Protein AF-A0A7S1BU11-F1 (afdb_monomer_lite)

InterPro domains:
  IPR003347 JmjC domain [PS51184] (133-272)
  IPR041667 Cupin-like domain 8 [PF13621] (79-251)

Sequence (563 aa):
MEFAFNWFRERDATGSGKEPSPAVTGDATAPRDWVPPSDSAADGTGQSLKDLHPTHDFDYEAMVRDLGEEIIPVIRKSYDGTVPLQEHMTFRQFIAKHWRKCNSQKYLHQWQFPLSEGAGGRLCRRSRPLPVLDEDMLSSWLDLPQCSGDSPLQYLFMGAKQTYTEIHRDNGGLDILIAPLYGKKECTLVHRDDSQYIYRCNASLERPDLVKHPLLINARIWKTILSPGDILLLPYGTYHMCRNLTKCLSYSRFHLDIVNLPGFMRSFFDQDAPEIEHHIILWNYTTKCINTLDNITDESRTSTVYDEEIIQHEKKVVSTLTLLRHTVQDIVNKLSSKEQFEEKKNDFSFADRKDDVSILVKEWFQLLNDIDVSLHENRYKFISRKKPRVPRLQALLDANMGQSDSIDTLPQTKTKSIPPSAVDTATPSFSYDQLYSLDLNAGIDQHFYYRLNGTWHQARVIDTVPNKRAVLVSYEDFPSDHDEYLTLESVTVANRDGLMNFEEVVPETVLRCRWGNDAEIYYAKLIKKVCSNFVRVEFPKLGRDLDRWVLPEELHTRPQDGK

Secondary structure (DSSP, 8-state):
-GGGGGGEEEPPSS--------------------PPPPTT---S----GGG-STTEEE-HHHHHHHHTT-EEEEEETT--SSS---EEEEHHHHIIIIITTT-TTEEEEEE-GGGSHHHHHHH-S-PPPPTTS---GGGGT---GGGTTS-S-EEEEEE-TT-EEEEE--STT-EEEEEEEES-EEEEEE-GGGGGGGTTTTS-SSS--TTT-GGGGG--EEEEEE-TT--EEE-TT-EEEEEESSSEEEEEEEE--TTTHHHHHHHHHHTS-TTS-HHHHHHHHHHHHHHHHHHHHHHHHH-S---HHHHHHHHHHHHHHHHHHHHHHHHHHHHH-HHHHHHSTTT-TT-SSHHHHHHHHHHHHHHHHHHHHHHHHHHTTTS-S----PPPTHHHHHTTS-------------------------------TTS----S---TT-EEEEEETTEEEEEEEEEEEEEEEEEEEEETTS-GGG-EEEEGGGEEETT--SPPPGGG--TT-EEEEEETTTTEEEEEEEEEEEEEEEEEEEETTTEEEEEEEE-GGG-BSS--S--

Radius of gyration: 32.93 Å; chains: 1; bounding box: 71×68×118 Å

Organism: NCBI:txid216773

Structure (mmCIF, N/CA/C/O backbone):
data_AF-A0A7S1BU11-F1
#
_entry.id   AF-A0A7S1BU11-F1
#
loop_
_atom_site.group_PDB
_atom_site.id
_atom_site.type_symbol
_atom_site.label_atom_id
_atom_site.label_alt_id
_atom_site.label_comp_id
_atom_site.label_asym_id
_atom_site.label_entity_id
_atom_site.label_seq_id
_atom_site.pdbx_PDB_ins_code
_atom_site.Cartn_x
_atom_site.Cartn_y
_atom_site.Cartn_z
_atom_site.occupancy
_atom_site.B_iso_or_equiv
_atom_site.auth_seq_id
_atom_site.auth_comp_id
_atom_site.auth_asym_id
_atom_site.auth_atom_id
_atom_site.pdbx_PDB_model_num
ATOM 1 N N . MET A 1 1 ? 7.601 -3.916 15.642 1.00 62.44 1 MET A N 1
ATOM 2 C CA . MET A 1 1 ? 6.912 -3.984 16.956 1.00 62.44 1 MET A CA 1
ATOM 3 C C . MET A 1 1 ? 7.873 -4.033 18.152 1.00 62.44 1 MET A C 1
ATOM 5 O O . MET A 1 1 ? 7.398 -3.937 19.275 1.00 62.44 1 MET A O 1
ATOM 9 N N . GLU A 1 2 ? 9.198 -4.113 17.959 1.00 65.62 2 GLU A N 1
ATOM 10 C CA . GLU A 1 2 ? 10.174 -4.183 19.066 1.00 65.62 2 GLU A CA 1
ATOM 11 C C . GLU A 1 2 ? 10.133 -2.976 20.021 1.00 65.62 2 GLU A C 1
ATOM 13 O O . GLU A 1 2 ? 10.380 -3.126 21.213 1.00 65.62 2 GLU A O 1
ATOM 18 N N . PHE A 1 3 ? 9.735 -1.790 19.545 1.00 67.69 3 PHE A N 1
ATOM 19 C CA . PHE A 1 3 ? 9.582 -0.600 20.395 1.00 67.69 3 PHE A CA 1
ATOM 20 C C . PHE A 1 3 ? 8.651 -0.831 21.598 1.00 67.69 3 PHE A C 1
ATOM 22 O O . PHE A 1 3 ? 8.829 -0.214 22.648 1.00 67.69 3 PHE A O 1
ATOM 29 N N . ALA A 1 4 ? 7.660 -1.716 21.451 1.00 69.19 4 ALA A N 1
ATOM 30 C CA . ALA A 1 4 ? 6.635 -1.930 22.457 1.00 69.19 4 ALA A CA 1
ATOM 31 C C . ALA A 1 4 ? 7.162 -2.709 23.669 1.00 69.19 4 ALA A C 1
ATOM 33 O O . ALA A 1 4 ? 6.563 -2.599 24.734 1.00 69.19 4 ALA A O 1
ATOM 34 N N . PHE A 1 5 ? 8.282 -3.439 23.546 1.00 71.25 5 PHE A N 1
ATOM 35 C CA . PHE A 1 5 ? 8.856 -4.236 24.640 1.00 71.25 5 PHE A CA 1
ATOM 36 C C . PHE A 1 5 ? 9.115 -3.411 25.907 1.00 71.25 5 PHE A C 1
ATOM 38 O O . PHE A 1 5 ? 8.913 -3.908 27.008 1.00 71.25 5 PHE A O 1
ATOM 45 N N . ASN A 1 6 ? 9.441 -2.122 25.770 1.00 73.12 6 ASN A N 1
ATOM 46 C CA . ASN A 1 6 ? 9.656 -1.221 26.909 1.00 73.12 6 ASN A CA 1
ATOM 47 C C . ASN A 1 6 ? 8.399 -0.985 27.772 1.00 73.12 6 ASN A C 1
ATOM 49 O O . ASN A 1 6 ? 8.498 -0.440 28.873 1.00 73.12 6 ASN A O 1
ATOM 53 N N . TRP A 1 7 ? 7.217 -1.364 27.281 1.00 80.75 7 TRP A N 1
ATOM 54 C CA . TRP A 1 7 ? 5.936 -1.232 27.979 1.00 80.75 7 TRP A CA 1
ATOM 55 C C . TRP A 1 7 ? 5.398 -2.560 28.495 1.00 80.75 7 TRP A C 1
ATOM 57 O O . TRP A 1 7 ? 4.270 -2.609 28.981 1.00 80.75 7 TRP A O 1
ATOM 67 N N . PHE A 1 8 ? 6.166 -3.639 28.390 1.00 78.25 8 PHE A N 1
ATOM 68 C CA . PHE A 1 8 ? 5.782 -4.944 28.904 1.00 78.25 8 PHE A CA 1
ATOM 69 C C . PHE A 1 8 ? 6.823 -5.409 29.915 1.00 78.25 8 PHE A C 1
ATOM 71 O O . PHE A 1 8 ? 8.022 -5.350 29.664 1.00 78.25 8 PHE A O 1
ATOM 78 N N . ARG A 1 9 ? 6.360 -5.854 31.084 1.00 77.25 9 ARG A N 1
ATOM 79 C CA . ARG A 1 9 ? 7.214 -6.470 32.106 1.00 77.25 9 ARG A CA 1
ATOM 80 C C . ARG A 1 9 ? 6.843 -7.930 32.251 1.00 77.25 9 ARG A C 1
ATOM 82 O O . ARG A 1 9 ? 5.654 -8.244 32.251 1.00 77.25 9 ARG A O 1
ATOM 89 N N . GLU A 1 10 ? 7.833 -8.801 32.404 1.00 68.12 10 GLU A N 1
ATOM 90 C CA . GLU A 1 10 ? 7.579 -10.178 32.821 1.00 68.12 10 GLU A CA 1
ATOM 91 C C . GLU A 1 10 ? 6.847 -10.177 34.173 1.00 68.12 10 GLU A C 1
ATOM 93 O O . GLU A 1 10 ? 7.174 -9.420 35.089 1.00 68.12 10 GLU A O 1
ATOM 98 N N . ARG A 1 11 ? 5.811 -11.006 34.285 1.00 64.44 11 ARG A N 1
ATOM 99 C CA . ARG A 1 11 ? 5.135 -11.320 35.536 1.00 64.44 11 ARG A CA 1
ATOM 100 C C . ARG A 1 11 ? 6.083 -12.165 36.354 1.00 64.44 11 ARG A C 1
ATOM 102 O O . ARG A 1 11 ? 6.441 -13.265 35.933 1.00 64.44 11 ARG A O 1
ATOM 109 N N . ASP A 1 12 ? 6.401 -11.695 37.551 1.00 57.09 12 ASP A N 1
ATOM 110 C CA . ASP A 1 12 ? 7.087 -12.520 38.531 1.00 57.09 12 ASP A CA 1
ATOM 111 C C . ASP A 1 12 ? 6.302 -13.829 38.720 1.00 57.09 12 ASP A C 1
ATOM 113 O O . ASP A 1 12 ? 5.114 -13.827 39.055 1.00 57.09 12 ASP A O 1
ATOM 117 N N . ALA A 1 13 ? 6.968 -14.968 38.504 1.00 52.12 13 ALA A N 1
ATOM 118 C CA . ALA A 1 13 ? 6.373 -16.304 38.619 1.00 52.12 13 ALA A CA 1
ATOM 119 C C . ALA A 1 13 ? 5.803 -16.594 40.027 1.00 52.12 13 ALA A C 1
ATOM 121 O O . ALA A 1 13 ? 5.052 -17.548 40.233 1.00 52.12 13 ALA A O 1
ATOM 122 N N . THR A 1 14 ? 6.128 -15.755 41.011 1.00 50.31 14 THR A N 1
ATOM 123 C CA . THR A 1 14 ? 5.585 -15.784 42.364 1.00 50.31 14 THR A CA 1
ATOM 124 C C . THR A 1 14 ? 4.270 -15.009 42.416 1.00 50.31 14 THR A C 1
ATOM 126 O O . THR A 1 14 ? 4.230 -13.856 42.841 1.00 50.31 14 THR A O 1
ATOM 129 N N . GLY A 1 15 ? 3.178 -15.636 41.978 1.00 46.72 15 GLY A N 1
ATOM 130 C CA . GLY A 1 15 ? 1.823 -15.087 42.050 1.00 46.72 15 GLY A CA 1
ATOM 131 C C . GLY A 1 15 ? 1.358 -14.764 43.477 1.00 46.72 15 GLY A C 1
ATOM 132 O O . GLY A 1 15 ? 0.550 -15.488 44.052 1.00 46.72 15 GLY A O 1
ATOM 133 N N . SER A 1 16 ? 1.814 -13.647 44.041 1.00 37.94 16 SER A N 1
ATOM 134 C CA . SER A 1 16 ? 1.218 -13.036 45.223 1.00 37.94 16 SER A CA 1
ATOM 135 C C . SER A 1 16 ? 0.689 -11.663 44.839 1.00 37.94 16 SER A C 1
ATOM 137 O O . SER A 1 16 ? 1.436 -10.695 44.722 1.00 37.94 16 SER A O 1
ATOM 139 N N . GLY A 1 17 ? -0.623 -11.597 44.611 1.00 45.66 17 GLY A N 1
ATOM 140 C CA . GLY A 1 17 ? -1.340 -10.340 44.501 1.00 45.66 17 GLY A CA 1
ATOM 141 C C . GLY A 1 17 ? -1.188 -9.557 45.800 1.00 45.66 17 GLY A C 1
ATOM 142 O O . GLY A 1 17 ? -1.852 -9.845 46.793 1.00 45.66 17 GLY A O 1
ATOM 143 N N . LYS A 1 18 ? -0.308 -8.563 45.790 1.00 35.09 18 LYS A N 1
ATOM 144 C CA . LYS A 1 18 ? -0.397 -7.412 46.679 1.00 35.09 18 LYS A CA 1
ATOM 145 C C . LYS A 1 18 ? -0.354 -6.175 45.805 1.00 35.09 18 LYS A C 1
ATOM 147 O O . LYS A 1 18 ? 0.594 -5.978 45.051 1.00 35.09 18 LYS A O 1
ATOM 152 N N . GLU A 1 19 ? -1.415 -5.378 45.891 1.00 37.19 19 GLU A N 1
ATOM 153 C CA . GLU A 1 19 ? -1.413 -4.017 45.366 1.00 37.19 19 GLU A CA 1
ATOM 154 C C . GLU A 1 19 ? -0.163 -3.285 45.881 1.00 37.19 19 GLU A C 1
ATOM 156 O O . GLU A 1 19 ? 0.171 -3.416 47.065 1.00 37.19 19 GLU A O 1
ATOM 161 N N . PRO A 1 20 ? 0.552 -2.532 45.029 1.00 35.97 20 PRO A N 1
ATOM 162 C CA . PRO A 1 20 ? 1.686 -1.759 45.493 1.00 35.97 20 PRO A CA 1
ATOM 163 C C . PRO A 1 20 ? 1.185 -0.620 46.390 1.00 35.97 20 PRO A C 1
ATOM 165 O O . PRO A 1 20 ? 0.508 0.303 45.935 1.00 35.97 20 PRO A O 1
ATOM 168 N N . SER A 1 21 ? 1.529 -0.690 47.678 1.00 31.12 21 SER A N 1
ATOM 169 C CA . SER A 1 21 ? 1.442 0.439 48.610 1.00 31.12 21 SER A CA 1
ATOM 170 C C . SER A 1 21 ? 2.261 1.632 48.089 1.00 31.12 21 SER A C 1
ATOM 172 O O . SER A 1 21 ? 3.297 1.427 47.451 1.00 31.12 21 SER A O 1
ATOM 174 N N . PRO A 1 22 ? 1.854 2.883 48.372 1.00 35.16 22 PRO A N 1
ATOM 175 C CA . PRO A 1 22 ? 2.509 4.062 47.820 1.00 35.16 22 PRO A CA 1
ATOM 176 C C . PRO A 1 22 ? 3.879 4.264 48.479 1.00 35.16 22 PRO A C 1
ATOM 178 O O . PRO A 1 22 ? 3.967 4.553 49.673 1.00 35.16 22 PRO A O 1
ATOM 181 N N . ALA A 1 23 ? 4.953 4.127 47.703 1.00 34.81 23 ALA A N 1
ATOM 182 C CA . ALA A 1 23 ? 6.298 4.468 48.148 1.00 34.81 23 ALA A CA 1
ATOM 183 C C . ALA A 1 23 ? 6.623 5.929 47.798 1.00 34.81 23 ALA A C 1
ATOM 185 O O . ALA A 1 23 ? 6.778 6.292 46.637 1.00 34.81 23 ALA A O 1
ATOM 186 N N . VAL A 1 24 ? 6.639 6.742 48.856 1.00 32.53 24 VAL A N 1
ATOM 187 C CA . VAL A 1 24 ? 7.650 7.742 49.242 1.00 32.53 24 VAL A CA 1
ATOM 188 C C . VAL A 1 24 ? 8.409 8.461 48.115 1.00 32.53 24 VAL A C 1
ATOM 190 O O . VAL A 1 24 ? 9.181 7.882 47.359 1.00 32.53 24 VAL A O 1
ATOM 193 N N . THR A 1 25 ? 8.240 9.782 48.122 1.00 40.50 25 THR A N 1
ATOM 194 C CA . THR A 1 25 ? 8.988 10.810 47.391 1.00 40.50 25 THR A CA 1
ATOM 195 C C . THR A 1 25 ? 10.506 10.622 47.478 1.00 40.50 25 THR A C 1
ATOM 197 O O . THR A 1 25 ? 11.068 10.670 48.572 1.00 40.50 25 THR A O 1
ATOM 200 N N . GLY A 1 26 ? 11.160 10.487 46.324 1.00 31.59 26 GLY A N 1
ATOM 201 C CA . GLY A 1 26 ? 12.613 10.498 46.175 1.00 31.59 26 GLY A CA 1
ATOM 202 C C . GLY A 1 26 ? 13.011 11.235 44.895 1.00 31.59 26 GLY A C 1
ATOM 203 O O . GLY A 1 26 ? 12.491 10.934 43.827 1.00 31.59 26 GLY A O 1
ATOM 204 N N . ASP A 1 27 ? 13.877 12.226 45.083 1.00 29.89 27 ASP A N 1
ATOM 205 C CA . ASP A 1 27 ? 14.489 13.196 44.170 1.00 29.89 27 ASP A CA 1
ATOM 206 C C . ASP A 1 27 ? 14.427 12.989 42.646 1.00 29.89 27 ASP A C 1
ATOM 208 O O . ASP A 1 27 ? 14.832 11.969 42.087 1.00 29.89 27 ASP A O 1
ATOM 212 N N . ALA A 1 28 ? 14.041 14.073 41.970 1.00 41.28 28 ALA A N 1
ATOM 213 C CA . ALA A 1 28 ? 14.162 14.266 40.536 1.00 41.28 28 ALA A CA 1
ATOM 214 C C . ALA A 1 28 ? 15.573 14.765 40.191 1.00 41.28 28 ALA A C 1
ATOM 216 O O . ALA A 1 28 ? 15.875 15.932 40.419 1.00 41.28 28 ALA A O 1
ATOM 217 N N . THR A 1 29 ? 16.421 13.927 39.585 1.00 34.72 29 THR A N 1
ATOM 218 C CA . THR A 1 29 ? 17.620 14.405 38.873 1.00 34.72 29 THR A CA 1
ATOM 219 C C . THR A 1 29 ? 17.950 13.559 37.632 1.00 34.72 29 THR A C 1
ATOM 221 O O . THR A 1 29 ? 18.036 12.338 37.696 1.00 34.72 29 THR A O 1
ATOM 224 N N . ALA A 1 30 ? 18.163 14.286 36.526 1.00 30.02 30 ALA A N 1
ATOM 225 C CA . ALA A 1 30 ? 18.767 13.940 35.230 1.00 30.02 30 ALA A CA 1
ATOM 226 C C . ALA A 1 30 ? 18.038 12.956 34.271 1.00 30.02 30 ALA A C 1
ATOM 228 O O . ALA A 1 30 ? 17.649 11.856 34.669 1.00 30.02 30 ALA A O 1
ATOM 229 N N . PRO A 1 31 ? 17.904 13.303 32.968 1.00 30.05 31 PRO A N 1
ATOM 230 C CA . PRO A 1 31 ? 17.537 12.340 31.933 1.00 30.05 31 PRO A CA 1
ATOM 231 C C . PRO A 1 31 ? 18.625 11.267 31.855 1.00 30.05 31 PRO A C 1
ATOM 233 O O . PRO A 1 31 ? 19.806 11.584 31.742 1.00 30.05 31 PRO A O 1
ATOM 236 N N . ARG A 1 32 ? 18.241 9.990 31.913 1.00 33.72 32 ARG A N 1
ATOM 237 C CA . ARG A 1 32 ? 19.141 8.917 31.486 1.00 33.72 32 ARG A CA 1
ATOM 238 C C . ARG A 1 32 ? 19.280 9.024 29.974 1.00 33.72 32 ARG A C 1
ATOM 240 O O . ARG A 1 32 ? 18.308 8.758 29.267 1.00 33.72 32 ARG A O 1
ATOM 247 N N . ASP A 1 33 ? 20.463 9.401 29.508 1.00 32.16 33 ASP A N 1
ATOM 248 C CA . ASP A 1 33 ? 20.838 9.237 28.109 1.00 32.16 33 ASP A CA 1
ATOM 249 C C . ASP A 1 33 ? 20.645 7.764 27.734 1.00 32.16 33 ASP A C 1
ATOM 251 O O . ASP A 1 33 ? 21.176 6.849 28.372 1.00 32.16 33 ASP A O 1
ATOM 255 N N . TRP A 1 34 ? 19.787 7.530 26.746 1.00 38.09 34 TRP A N 1
ATOM 256 C CA . TRP A 1 34 ? 19.530 6.205 26.210 1.00 38.09 34 TRP A CA 1
ATOM 257 C C . TRP A 1 34 ? 20.755 5.775 25.400 1.00 38.09 34 TRP A C 1
ATOM 259 O O . TRP A 1 34 ? 21.057 6.365 24.365 1.00 38.09 34 TRP A O 1
ATOM 269 N N . VAL A 1 35 ? 21.467 4.756 25.880 1.00 29.55 35 VAL A N 1
ATOM 270 C CA . VAL A 1 35 ? 22.542 4.099 25.131 1.00 29.55 35 VAL A CA 1
ATOM 271 C C . VAL A 1 35 ? 21.918 2.905 24.399 1.00 29.55 35 VAL A C 1
ATOM 273 O O . VAL A 1 35 ? 21.373 2.023 25.073 1.00 29.55 35 VAL A O 1
ATOM 276 N N . PRO A 1 36 ? 21.935 2.856 23.054 1.00 31.25 36 PRO A N 1
ATOM 277 C CA . PRO A 1 36 ? 21.492 1.674 22.325 1.00 31.25 36 PRO A CA 1
ATOM 278 C C . PRO A 1 36 ? 22.333 0.453 22.728 1.00 31.25 36 PRO A C 1
ATOM 280 O O . PRO A 1 36 ? 23.535 0.600 22.971 1.00 31.25 36 PRO A O 1
ATOM 283 N N . PRO A 1 37 ? 21.759 -0.762 22.759 1.00 31.45 37 PRO A N 1
ATOM 284 C CA . PRO A 1 37 ? 22.569 -1.971 22.705 1.00 31.45 37 PRO A CA 1
ATOM 285 C C . PRO A 1 37 ? 23.435 -1.893 21.444 1.00 31.45 37 PRO A C 1
ATOM 287 O O . PRO A 1 37 ? 22.916 -1.639 20.359 1.00 31.45 37 PRO A O 1
ATOM 290 N N . SER A 1 38 ? 24.749 -2.056 21.584 1.00 31.34 38 SER A N 1
ATOM 291 C CA . SER A 1 38 ? 25.664 -2.127 20.445 1.00 31.34 38 SER A CA 1
ATOM 292 C C . SER A 1 38 ? 25.222 -3.227 19.477 1.00 31.34 38 SER A C 1
ATOM 294 O O . SER A 1 38 ? 24.928 -4.335 19.930 1.00 31.34 38 SER A O 1
ATOM 296 N N . ASP A 1 39 ? 25.283 -2.961 18.169 1.00 35.88 39 ASP A N 1
ATOM 297 C CA . ASP A 1 39 ? 24.955 -3.891 17.069 1.00 35.88 39 ASP A CA 1
ATOM 298 C C . ASP A 1 39 ? 25.760 -5.215 17.068 1.00 35.88 39 ASP A C 1
ATOM 300 O O . ASP A 1 39 ? 25.586 -6.063 16.197 1.00 35.88 39 ASP A O 1
ATOM 304 N N . SER A 1 40 ? 26.637 -5.435 18.050 1.00 30.94 40 SER A N 1
ATOM 305 C CA . SER A 1 40 ? 27.523 -6.593 18.164 1.00 30.94 40 SER A CA 1
ATOM 306 C C . SER A 1 40 ? 27.123 -7.624 19.228 1.00 30.94 40 SER A C 1
ATOM 308 O O . SER A 1 40 ? 27.960 -8.438 19.608 1.00 30.94 40 SER A O 1
ATOM 310 N N . ALA A 1 41 ? 25.885 -7.627 19.727 1.00 30.12 41 ALA A N 1
ATOM 311 C CA . ALA A 1 41 ? 25.424 -8.673 20.647 1.00 30.12 41 ALA A CA 1
ATOM 312 C C . ALA A 1 41 ? 23.974 -9.088 20.374 1.00 30.12 41 ALA A C 1
ATOM 314 O O . ALA A 1 41 ? 23.088 -8.941 21.213 1.00 30.12 41 ALA A O 1
ATOM 315 N N . ALA A 1 42 ? 23.745 -9.681 19.202 1.00 34.25 42 ALA A N 1
ATOM 316 C CA . ALA A 1 42 ? 22.722 -10.713 19.077 1.00 34.25 42 ALA A CA 1
ATOM 317 C C . ALA A 1 42 ? 23.216 -11.975 19.809 1.00 34.25 42 ALA A C 1
ATOM 319 O O . ALA A 1 42 ? 23.557 -12.978 19.186 1.00 34.25 42 ALA A O 1
ATOM 320 N N . ASP A 1 43 ? 23.313 -11.904 21.139 1.00 31.52 43 ASP A N 1
ATOM 321 C CA . ASP A 1 43 ? 23.396 -13.111 21.953 1.00 31.52 43 ASP A CA 1
ATOM 322 C C . ASP A 1 43 ? 22.071 -13.861 21.776 1.00 31.52 43 ASP A C 1
ATOM 324 O O . ASP A 1 43 ? 20.989 -13.273 21.825 1.00 31.52 43 ASP A O 1
ATOM 328 N N . GLY A 1 44 ? 22.168 -15.158 21.487 1.00 31.91 44 GLY A N 1
ATOM 329 C CA . GLY A 1 44 ? 21.103 -16.036 20.991 1.00 31.91 44 GLY A CA 1
ATOM 330 C C . GLY A 1 44 ? 19.920 -16.299 21.931 1.00 31.91 44 GLY A C 1
ATOM 331 O O . GLY A 1 44 ? 19.299 -17.355 21.835 1.00 31.91 44 GLY A O 1
ATOM 332 N N . THR A 1 45 ? 19.560 -15.373 22.816 1.00 33.75 45 THR A N 1
ATOM 333 C CA . THR A 1 45 ? 18.290 -15.385 23.547 1.00 33.75 45 THR A CA 1
ATOM 334 C C . THR A 1 45 ? 17.247 -14.603 22.754 1.00 33.75 45 THR A C 1
ATOM 336 O O . THR A 1 45 ? 16.843 -13.504 23.127 1.00 33.75 45 THR A O 1
ATOM 339 N N . GLY A 1 46 ? 16.834 -15.150 21.611 1.00 36.09 46 GLY A N 1
ATOM 340 C CA . GLY A 1 46 ? 15.731 -14.609 20.823 1.00 36.09 46 GLY A CA 1
ATOM 341 C C . GLY A 1 46 ? 14.417 -14.682 21.599 1.00 36.09 46 GLY A C 1
ATOM 342 O O . GLY A 1 46 ? 13.674 -15.647 21.442 1.00 36.09 46 GLY A O 1
ATOM 343 N N . GLN A 1 47 ? 14.119 -13.674 22.423 1.00 41.56 47 GLN A N 1
ATOM 344 C CA . GLN A 1 47 ? 12.761 -13.428 22.905 1.00 41.56 47 GLN A CA 1
ATOM 345 C C . GLN A 1 47 ? 11.931 -13.026 21.689 1.00 41.56 47 GLN A C 1
ATOM 347 O O . GLN A 1 47 ? 12.060 -11.929 21.143 1.00 41.56 47 GLN A O 1
ATOM 352 N N . SER A 1 48 ? 11.148 -13.974 21.182 1.00 42.84 48 SER A N 1
ATOM 353 C CA . SER A 1 48 ? 10.380 -13.759 19.970 1.00 42.84 48 SER A CA 1
ATOM 354 C C . SER A 1 48 ? 9.155 -12.907 20.302 1.00 42.84 48 SER A C 1
ATOM 356 O O . SER A 1 48 ? 8.558 -13.031 21.367 1.00 42.84 48 SER A O 1
ATOM 358 N N . LEU A 1 49 ? 8.698 -12.078 19.363 1.00 43.88 49 LEU A N 1
ATOM 359 C CA . LEU A 1 49 ? 7.433 -11.334 19.482 1.00 43.88 49 LEU A CA 1
ATOM 360 C C . LEU A 1 49 ? 6.205 -12.233 19.746 1.00 43.88 49 LEU A C 1
ATOM 362 O O . LEU A 1 49 ? 5.159 -11.729 20.153 1.00 43.88 49 LEU A O 1
ATOM 366 N N . LYS A 1 50 ? 6.328 -13.558 19.556 1.00 41.78 50 LYS A N 1
ATOM 367 C CA . LYS A 1 50 ? 5.299 -14.545 19.917 1.00 41.78 50 LYS A CA 1
ATOM 368 C C . LYS A 1 50 ? 5.145 -14.716 21.437 1.00 41.78 50 LYS A C 1
ATOM 370 O O . LYS A 1 50 ? 4.145 -15.278 21.871 1.00 41.78 50 LYS A O 1
ATOM 375 N N . ASP A 1 51 ? 6.085 -14.196 22.232 1.00 44.44 51 ASP A N 1
ATOM 376 C CA . ASP A 1 51 ? 6.145 -14.367 23.688 1.00 44.44 51 ASP A CA 1
ATOM 377 C C . ASP A 1 51 ? 5.463 -13.240 24.486 1.00 44.44 51 ASP A C 1
ATOM 379 O O . ASP A 1 51 ? 5.420 -13.295 25.716 1.00 44.44 51 ASP A O 1
ATOM 383 N N . LEU A 1 52 ? 4.782 -12.291 23.823 1.00 52.41 52 LEU A N 1
ATOM 384 C CA . LEU A 1 52 ? 3.815 -11.369 24.462 1.00 52.41 52 LEU A CA 1
ATOM 385 C C . LEU A 1 52 ? 2.519 -12.093 24.939 1.00 52.41 52 LEU A C 1
ATOM 387 O O . LEU A 1 52 ? 1.441 -11.504 25.044 1.00 52.41 52 LEU A O 1
ATOM 391 N N . HIS A 1 53 ? 2.646 -13.393 25.230 1.00 51.97 53 HIS A N 1
ATOM 392 C CA . HIS A 1 53 ? 1.722 -14.313 25.897 1.00 51.97 53 HIS A CA 1
ATOM 393 C C . HIS A 1 53 ? 1.480 -13.836 27.371 1.00 51.97 53 HIS A C 1
ATOM 395 O O . HIS A 1 53 ? 2.141 -12.901 27.828 1.00 51.97 53 HIS A O 1
ATOM 401 N N . PRO A 1 54 ? 0.543 -14.403 28.174 1.00 54.34 54 PRO A N 1
ATOM 402 C CA . PRO A 1 54 ? 0.047 -13.856 29.445 1.00 54.34 54 PRO A CA 1
ATOM 403 C C . PRO A 1 54 ? 1.076 -13.840 30.588 1.00 54.34 54 PRO A C 1
ATOM 405 O O . PRO A 1 54 ? 0.704 -13.612 31.740 1.00 54.34 54 PRO A O 1
ATOM 408 N N . THR A 1 55 ? 2.346 -14.103 30.299 1.00 56.84 55 THR A N 1
ATOM 409 C CA . THR A 1 55 ? 3.470 -13.893 31.205 1.00 56.84 55 THR A CA 1
ATOM 410 C C . THR A 1 55 ? 3.904 -12.436 31.259 1.00 56.84 55 THR A C 1
ATOM 412 O O . THR A 1 55 ? 4.703 -12.128 32.120 1.00 56.84 55 THR A O 1
ATOM 415 N N . HIS A 1 56 ? 3.389 -11.540 30.412 1.00 66.69 56 HIS A N 1
ATOM 416 C CA . HIS A 1 56 ? 3.752 -10.124 30.444 1.00 66.69 56 HIS A CA 1
ATOM 417 C C . HIS A 1 56 ? 2.584 -9.226 30.868 1.00 66.69 56 HIS A C 1
ATOM 419 O O . HIS A 1 56 ? 1.465 -9.353 30.363 1.00 66.69 56 HIS A O 1
ATOM 425 N N . ASP A 1 57 ? 2.851 -8.289 31.778 1.00 78.69 57 ASP A N 1
ATOM 426 C CA . ASP A 1 57 ? 1.920 -7.225 32.146 1.00 78.69 57 ASP A CA 1
ATOM 427 C C . ASP A 1 57 ? 2.238 -5.936 31.392 1.00 78.69 57 ASP A C 1
ATOM 429 O O . ASP A 1 57 ? 3.387 -5.507 31.288 1.00 78.69 57 ASP A O 1
ATOM 433 N N . PHE A 1 58 ? 1.183 -5.309 30.870 1.00 84.56 58 PHE A N 1
ATOM 434 C CA . PHE A 1 58 ? 1.275 -4.026 30.187 1.00 84.56 58 PHE A CA 1
ATOM 435 C C . PHE A 1 58 ? 1.484 -2.891 31.200 1.00 84.56 58 PHE A C 1
ATOM 437 O O . PHE A 1 58 ? 0.565 -2.512 31.936 1.00 84.56 58 PHE A O 1
ATOM 444 N N . ASP A 1 59 ? 2.690 -2.334 31.207 1.00 88.50 59 ASP A N 1
ATOM 445 C CA . ASP A 1 59 ? 3.115 -1.195 32.008 1.00 88.50 59 ASP A CA 1
ATOM 446 C C . ASP A 1 59 ? 2.716 0.122 31.330 1.00 88.50 59 ASP A C 1
ATOM 448 O O . ASP A 1 59 ? 3.494 0.807 30.660 1.00 88.50 59 ASP A O 1
ATOM 452 N N . TYR A 1 60 ? 1.457 0.499 31.528 1.00 87.00 60 TYR A N 1
ATOM 453 C CA . TYR A 1 60 ? 0.950 1.770 31.025 1.00 87.00 60 TYR A CA 1
ATOM 454 C C . TYR A 1 60 ? 1.571 2.987 31.737 1.00 87.00 60 TYR A C 1
ATOM 456 O O . TYR A 1 60 ? 1.493 4.084 31.191 1.00 87.00 60 TYR A O 1
ATOM 464 N N . GLU A 1 61 ? 2.177 2.840 32.924 1.00 90.88 61 GLU A N 1
ATOM 465 C CA . GLU A 1 61 ? 2.877 3.949 33.593 1.00 90.88 61 GLU A CA 1
ATOM 466 C C . GLU A 1 61 ? 4.205 4.246 32.882 1.00 90.88 61 GLU A C 1
ATOM 468 O O . GLU A 1 61 ? 4.548 5.413 32.692 1.00 90.88 61 GLU A O 1
ATOM 473 N N . ALA A 1 62 ? 4.911 3.215 32.397 1.00 90.19 62 ALA A N 1
ATOM 474 C CA . ALA A 1 62 ? 6.046 3.394 31.492 1.00 90.19 62 ALA A CA 1
ATOM 475 C C . ALA A 1 62 ? 5.631 4.109 30.202 1.00 90.19 62 ALA A C 1
ATOM 477 O O . ALA A 1 62 ? 6.251 5.105 29.837 1.00 90.19 62 ALA A O 1
ATOM 478 N N . MET A 1 63 ? 4.534 3.681 29.571 1.00 91.62 63 MET A N 1
ATOM 479 C CA . MET A 1 63 ? 4.032 4.349 28.366 1.00 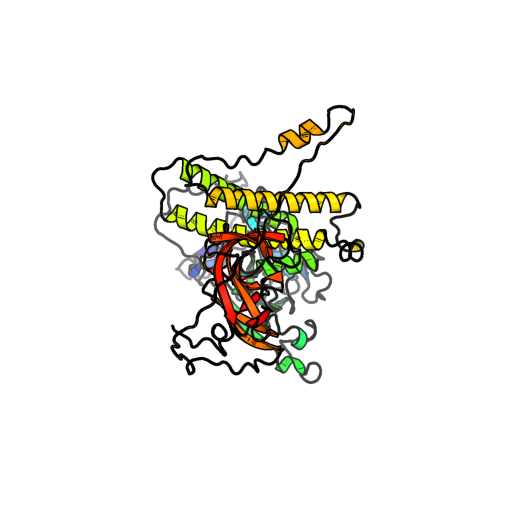91.62 63 MET A CA 1
ATOM 480 C C . MET A 1 63 ? 3.630 5.813 28.638 1.00 91.62 63 MET A C 1
ATOM 482 O O . MET A 1 63 ? 3.908 6.687 27.824 1.00 91.62 63 MET A O 1
ATOM 486 N N . VAL A 1 64 ? 3.032 6.120 29.797 1.00 95.12 64 VAL A N 1
ATOM 487 C CA . VAL A 1 64 ? 2.711 7.503 30.210 1.00 95.12 64 VAL A CA 1
ATOM 488 C C . VAL A 1 64 ? 3.962 8.324 30.523 1.00 95.12 64 VAL A C 1
ATOM 490 O O . VAL A 1 64 ? 3.972 9.527 30.279 1.00 95.12 64 VAL A O 1
ATOM 493 N N . ARG A 1 65 ? 5.021 7.725 31.068 1.00 93.81 65 ARG A N 1
ATOM 494 C CA . ARG A 1 65 ? 6.300 8.419 31.258 1.00 93.81 65 ARG A CA 1
ATOM 495 C C . ARG A 1 65 ? 6.925 8.790 29.913 1.00 93.81 65 ARG A C 1
ATOM 497 O O . ARG A 1 65 ? 7.451 9.889 29.787 1.00 93.81 65 ARG A O 1
ATOM 504 N N . ASP A 1 66 ? 6.843 7.896 28.933 1.00 91.00 66 ASP A N 1
ATOM 505 C CA . ASP A 1 66 ? 7.497 8.078 27.638 1.00 91.00 66 ASP A CA 1
ATOM 506 C C . ASP A 1 66 ? 6.696 8.996 26.697 1.00 91.00 66 ASP A C 1
ATOM 508 O O . ASP A 1 66 ? 7.292 9.780 25.964 1.00 91.00 66 ASP A O 1
ATOM 512 N N . LEU A 1 67 ? 5.360 8.908 26.727 1.00 95.25 67 LEU A N 1
ATOM 513 C CA . LEU A 1 67 ? 4.454 9.547 25.761 1.00 95.25 67 LEU A CA 1
ATOM 514 C C . LEU A 1 67 ? 3.408 10.471 26.405 1.00 95.25 67 LEU A C 1
ATOM 516 O O . LEU A 1 67 ? 2.525 10.972 25.723 1.00 95.25 67 LEU A O 1
ATOM 520 N N . GLY A 1 68 ? 3.435 10.680 27.723 1.00 95.69 68 GLY A N 1
ATOM 521 C CA . GLY A 1 68 ? 2.326 11.298 28.466 1.00 95.69 68 GLY A CA 1
ATOM 522 C C . GLY A 1 68 ? 1.925 12.701 28.014 1.00 95.69 68 GLY A C 1
ATOM 523 O O . GLY A 1 68 ? 0.743 13.042 28.109 1.00 95.69 68 GLY A O 1
ATOM 524 N N . GLU A 1 69 ? 2.888 13.478 27.524 1.00 96.75 69 GLU A N 1
ATOM 525 C CA . GLU A 1 69 ? 2.683 14.858 27.071 1.00 96.75 69 GLU A CA 1
ATOM 526 C C . GLU A 1 69 ? 2.306 14.952 25.583 1.00 96.75 69 GLU A C 1
ATOM 528 O O . GLU A 1 69 ? 1.928 16.023 25.118 1.00 96.75 69 GLU A O 1
ATOM 533 N N . GLU A 1 70 ? 2.335 13.832 24.851 1.00 96.94 70 GLU A N 1
ATOM 534 C CA . GLU A 1 70 ? 1.911 13.774 23.453 1.00 96.94 70 GLU A CA 1
ATOM 535 C C . GLU A 1 70 ? 0.433 14.140 23.319 1.00 96.94 70 GLU A C 1
ATOM 537 O O . GLU A 1 70 ? -0.424 13.624 24.049 1.00 96.94 70 GLU A O 1
ATOM 542 N N . ILE A 1 71 ? 0.130 15.011 22.359 1.00 96.50 71 ILE A N 1
ATOM 543 C CA . ILE A 1 71 ? -1.241 15.347 21.986 1.00 96.50 71 ILE A CA 1
ATOM 544 C C . ILE A 1 71 ? -1.733 14.268 21.028 1.00 96.50 71 ILE A C 1
ATOM 546 O O . ILE A 1 71 ? -1.190 14.087 19.942 1.00 96.50 71 ILE A O 1
ATOM 550 N N . ILE A 1 72 ? -2.778 13.556 21.438 1.00 95.88 72 ILE A N 1
ATOM 551 C CA . ILE A 1 72 ? -3.318 12.422 20.696 1.00 95.88 72 ILE A CA 1
ATOM 552 C C . ILE A 1 72 ? -4.723 12.716 20.163 1.00 95.88 72 ILE A C 1
ATOM 554 O O . ILE A 1 72 ? -5.518 13.369 20.854 1.00 95.88 72 ILE A O 1
ATOM 558 N N . PRO A 1 73 ? -5.065 12.197 18.974 1.00 95.12 73 PRO A N 1
ATOM 559 C CA . PRO A 1 73 ? -6.419 12.262 18.455 1.00 95.12 73 PRO A CA 1
ATOM 560 C C . PRO A 1 73 ? -7.328 11.240 19.151 1.00 95.12 73 PRO A C 1
ATOM 562 O O . PRO A 1 73 ? -6.954 10.085 19.391 1.00 95.12 73 PRO A O 1
ATOM 565 N N . VAL A 1 74 ? -8.549 11.658 19.484 1.00 92.94 74 VAL A N 1
ATOM 566 C CA . VAL A 1 74 ? -9.564 10.800 20.104 1.00 92.94 74 VAL A CA 1
ATOM 567 C C . VAL A 1 74 ? -10.935 11.008 19.473 1.00 92.94 74 VAL A C 1
ATOM 569 O O . VAL A 1 74 ? -11.367 12.131 19.225 1.00 92.94 74 VAL A O 1
ATOM 572 N N . ILE A 1 75 ? -11.680 9.919 19.308 1.00 91.00 75 ILE A N 1
ATOM 573 C CA . ILE A 1 75 ? -13.049 9.945 18.780 1.00 91.00 75 ILE A CA 1
ATOM 574 C C . ILE A 1 75 ? -14.063 9.608 19.872 1.00 91.00 75 ILE A C 1
ATOM 576 O O . ILE A 1 75 ? -13.747 8.934 20.859 1.00 91.00 75 ILE A O 1
ATOM 580 N N . ARG A 1 76 ? -15.299 10.096 19.720 1.00 87.12 76 ARG A N 1
ATOM 581 C CA . ARG A 1 76 ? -16.433 9.726 20.585 1.00 87.12 76 ARG A CA 1
ATOM 582 C C . ARG A 1 76 ? -17.000 8.377 20.156 1.00 87.12 76 ARG A C 1
ATOM 584 O O . ARG A 1 76 ? -16.951 8.035 18.987 1.00 87.12 76 ARG A O 1
ATOM 591 N N . LYS A 1 77 ? -17.631 7.650 21.080 1.00 77.44 77 LYS A N 1
ATOM 592 C CA . LYS A 1 77 ? -18.311 6.376 20.771 1.00 77.44 77 LYS A CA 1
ATOM 593 C C . LYS A 1 77 ? -19.406 6.484 19.693 1.00 77.44 77 LYS A C 1
ATOM 595 O O . LYS A 1 77 ? -19.721 5.491 19.049 1.00 77.44 77 LYS A O 1
ATOM 600 N N . SER A 1 78 ? -20.009 7.660 19.541 1.00 67.38 78 SER A N 1
ATOM 601 C CA . SER A 1 78 ? -21.125 7.938 18.632 1.00 67.38 78 SER A CA 1
ATOM 602 C C . SER A 1 78 ? -20.727 8.928 17.531 1.00 67.38 78 SER A C 1
ATOM 604 O O . SER A 1 78 ? -21.424 9.921 17.330 1.00 67.38 78 SER A O 1
ATOM 606 N N . TYR A 1 79 ? -19.557 8.746 16.917 1.00 72.19 79 TYR A N 1
ATOM 607 C CA . TYR A 1 79 ? -19.152 9.581 15.785 1.00 72.19 79 TYR A CA 1
ATOM 608 C C . TYR A 1 79 ? -19.855 9.097 14.507 1.00 72.19 79 TYR A C 1
ATOM 610 O O . TYR A 1 79 ? -20.112 7.907 14.371 1.00 72.19 79 TYR A O 1
ATOM 618 N N . ASP A 1 80 ? -20.186 10.015 13.602 1.00 64.94 80 ASP A N 1
ATOM 619 C CA . ASP A 1 80 ? -20.989 9.759 12.393 1.00 64.94 80 ASP A CA 1
ATOM 620 C C . ASP A 1 80 ? -20.142 9.469 11.139 1.00 64.94 80 ASP A C 1
ATOM 622 O O . ASP A 1 80 ? -20.633 9.539 10.015 1.00 64.94 80 ASP A O 1
ATOM 626 N N . GLY A 1 81 ? -18.849 9.188 11.325 1.00 64.12 81 GLY A N 1
ATOM 627 C CA . GLY A 1 81 ? -17.906 8.892 10.246 1.00 64.12 81 GLY A CA 1
ATOM 628 C C . GLY A 1 81 ? -17.474 10.083 9.385 1.00 64.12 81 GLY A C 1
ATOM 629 O O . GLY A 1 81 ? -16.478 9.953 8.683 1.00 64.12 81 GLY A O 1
ATOM 630 N N . THR A 1 82 ? -18.150 11.237 9.444 1.00 64.38 82 THR A N 1
ATOM 631 C CA . THR A 1 82 ? -17.906 12.342 8.494 1.00 64.38 82 THR A CA 1
ATOM 632 C C . THR A 1 82 ? -16.656 13.157 8.819 1.00 64.38 82 THR A C 1
ATOM 634 O O . THR A 1 82 ? -15.888 13.495 7.925 1.00 64.38 82 THR A O 1
ATOM 637 N N . VAL A 1 83 ? -16.419 13.442 10.102 1.00 65.62 83 VAL A N 1
ATOM 638 C CA . VAL A 1 83 ? -15.194 14.087 10.597 1.00 65.62 83 VAL A CA 1
ATOM 639 C C . VAL A 1 83 ? -14.842 13.452 11.947 1.00 65.62 83 VAL A C 1
ATOM 641 O O . VAL A 1 83 ? -15.194 13.984 13.002 1.00 65.62 83 VAL A O 1
ATOM 644 N N . PRO A 1 84 ? -14.213 12.265 11.953 1.00 65.25 84 PRO A N 1
ATOM 645 C CA . PRO A 1 84 ? -14.019 11.502 13.183 1.00 65.25 84 PRO A CA 1
ATOM 646 C C . PRO A 1 84 ? -13.081 12.202 14.182 1.00 65.25 84 PRO A C 1
ATOM 648 O O . PRO A 1 84 ? -13.349 12.192 15.385 1.00 65.25 84 PRO A O 1
ATOM 651 N N . LEU A 1 85 ? -12.012 12.846 13.703 1.00 69.88 85 LEU A N 1
ATOM 652 C CA . LEU A 1 85 ? -10.891 13.342 14.517 1.00 69.88 85 LEU A CA 1
ATOM 653 C C . LEU A 1 85 ? -11.052 14.816 14.934 1.00 69.88 85 LEU A C 1
ATOM 655 O O . LEU A 1 85 ? -10.228 15.667 14.615 1.00 69.88 85 LEU A O 1
ATOM 659 N N . GLN A 1 86 ? -12.125 15.140 15.656 1.00 69.19 86 GLN A N 1
ATOM 660 C CA . GLN A 1 86 ? -12.379 16.520 16.112 1.00 69.19 86 GLN A CA 1
ATOM 661 C C . GLN A 1 86 ? -11.814 16.839 17.500 1.00 69.19 86 GLN A C 1
ATOM 663 O O . GLN A 1 86 ? -11.801 17.999 17.911 1.00 69.19 86 GLN A O 1
ATOM 668 N N . GLU A 1 87 ? -11.376 15.833 18.255 1.00 88.94 87 GLU A N 1
ATOM 669 C CA . GLU A 1 87 ? -10.926 16.028 19.627 1.00 88.94 87 GLU A CA 1
ATOM 670 C C . GLU A 1 87 ? -9.506 15.545 19.852 1.00 88.94 87 GLU A C 1
ATOM 672 O O . GLU A 1 87 ? -9.098 14.480 19.394 1.00 88.94 87 GLU A O 1
ATOM 677 N N . HIS A 1 88 ? -8.788 16.337 20.640 1.00 93.94 88 HIS A N 1
ATOM 678 C CA . HIS A 1 88 ? -7.414 16.090 21.021 1.00 93.94 88 HIS A CA 1
ATOM 679 C C . HIS A 1 88 ? -7.288 16.191 22.540 1.00 93.94 88 HIS A C 1
ATOM 681 O O . HIS A 1 88 ? -7.968 16.991 23.187 1.00 93.94 88 HIS A O 1
ATOM 687 N N . MET A 1 89 ? -6.429 15.367 23.125 1.00 96.44 89 MET A N 1
ATOM 688 C CA . MET A 1 89 ? -6.051 15.461 24.536 1.00 96.44 89 MET A CA 1
ATOM 689 C C . MET A 1 89 ? -4.651 14.907 24.737 1.00 96.44 89 MET A C 1
ATOM 691 O O . MET A 1 89 ? -4.124 14.247 23.848 1.00 96.44 89 MET A O 1
ATOM 695 N N . THR A 1 90 ? -4.050 15.133 25.903 1.00 97.56 90 THR A N 1
ATOM 696 C CA . THR A 1 90 ? -2.754 14.505 26.174 1.00 97.56 90 THR A CA 1
ATOM 697 C C . THR A 1 90 ? -2.920 13.009 26.426 1.00 97.56 90 THR A C 1
ATOM 699 O O . THR A 1 90 ? -3.924 12.565 27.004 1.00 97.56 90 THR A O 1
ATOM 702 N N . PHE A 1 91 ? -1.922 12.213 26.045 1.00 97.19 91 PHE A N 1
ATOM 703 C CA . PHE A 1 91 ? -1.925 10.771 26.285 1.00 97.19 91 PHE A CA 1
ATOM 704 C C . PHE A 1 91 ? -2.129 10.444 27.776 1.00 97.19 91 PHE A C 1
ATOM 706 O O . PHE A 1 91 ? -2.944 9.588 28.134 1.00 97.19 91 PHE A O 1
ATOM 713 N N . ARG A 1 92 ? -1.487 11.202 28.678 1.00 97.81 92 ARG A N 1
ATOM 714 C CA . ARG A 1 92 ? -1.671 11.088 30.136 1.00 97.81 92 ARG A CA 1
ATOM 715 C C . ARG A 1 92 ? -3.133 11.262 30.552 1.00 97.81 92 ARG A C 1
ATOM 717 O O . ARG A 1 92 ? -3.650 10.476 31.353 1.00 97.81 92 ARG A O 1
ATOM 724 N N . GLN A 1 93 ? -3.816 12.277 30.018 1.00 97.44 93 GLN A N 1
ATOM 725 C CA . GLN A 1 93 ? -5.230 12.519 30.311 1.00 97.44 93 GLN A CA 1
ATOM 726 C C . GLN A 1 93 ? -6.108 11.368 29.817 1.00 97.44 93 GLN A C 1
ATOM 728 O O . GLN A 1 93 ? -7.004 10.933 30.549 1.00 97.44 93 GLN A O 1
ATOM 733 N N . PHE A 1 94 ? -5.836 10.848 28.619 1.00 96.81 94 PHE A N 1
ATOM 734 C CA . PHE A 1 94 ? -6.562 9.710 28.065 1.00 96.81 94 PHE A CA 1
ATOM 735 C C . PHE A 1 94 ? -6.421 8.460 28.935 1.00 96.81 94 PHE A C 1
ATOM 737 O O . PHE A 1 94 ? -7.426 7.829 29.285 1.00 96.81 94 PHE A O 1
ATOM 744 N N . ILE A 1 95 ? -5.202 8.139 29.376 1.00 96.38 95 ILE A N 1
ATOM 745 C CA . ILE A 1 95 ? -4.963 6.989 30.251 1.00 96.38 95 ILE A CA 1
ATOM 746 C C . ILE A 1 95 ? -5.722 7.130 31.576 1.00 96.38 95 ILE A C 1
ATOM 748 O O . ILE A 1 95 ? -6.436 6.208 31.986 1.00 96.38 95 ILE A O 1
ATOM 752 N N . ALA A 1 96 ? -5.626 8.293 32.225 1.00 95.94 96 ALA A N 1
ATOM 753 C CA . ALA A 1 96 ? -6.250 8.543 33.523 1.00 95.94 96 ALA A CA 1
ATOM 754 C C . ALA A 1 96 ? -7.790 8.548 33.470 1.00 95.94 96 ALA A C 1
ATOM 756 O O . ALA A 1 96 ? -8.453 8.029 34.373 1.00 95.94 96 ALA A O 1
ATOM 757 N N . LYS A 1 97 ? -8.377 9.144 32.424 1.00 95.44 97 LYS A N 1
ATOM 758 C CA . LYS A 1 97 ? -9.832 9.347 32.321 1.00 95.44 97 LYS A CA 1
ATOM 759 C C . LYS A 1 97 ? -10.558 8.201 31.620 1.00 95.44 97 LYS A C 1
ATOM 761 O O . LYS A 1 97 ? -11.702 7.917 31.982 1.00 95.44 97 LYS A O 1
ATOM 766 N N . HIS A 1 98 ? -9.918 7.551 30.647 1.00 94.69 98 HIS A N 1
ATOM 767 C CA . HIS A 1 98 ? -10.577 6.600 29.753 1.00 94.69 98 HIS A CA 1
ATOM 768 C C . HIS A 1 98 ? -10.047 5.174 29.898 1.00 94.69 98 HIS A C 1
ATOM 770 O O . HIS A 1 98 ? -10.822 4.271 30.220 1.00 94.69 98 HIS A O 1
ATOM 776 N N . TRP A 1 99 ? -8.737 4.964 29.761 1.00 93.31 99 TRP A N 1
ATOM 777 C CA . TRP A 1 99 ? -8.161 3.616 29.798 1.00 93.31 99 TRP A CA 1
ATOM 778 C C . TRP A 1 99 ? -8.276 2.938 31.170 1.00 93.31 99 TRP A C 1
ATOM 780 O O . TRP A 1 99 ? -8.826 1.838 31.276 1.00 93.31 99 TRP A O 1
ATOM 790 N N . ARG A 1 100 ? -7.793 3.588 32.242 1.00 92.69 100 ARG A N 1
ATOM 791 C CA . ARG A 1 100 ? -7.788 3.007 33.603 1.00 92.69 100 ARG A CA 1
ATOM 792 C C . ARG A 1 100 ? -9.197 2.747 34.120 1.00 92.69 100 ARG A C 1
ATOM 794 O O . ARG A 1 100 ? -9.439 1.732 34.761 1.00 92.69 100 ARG A O 1
ATOM 801 N N . LYS A 1 101 ? -10.131 3.637 33.781 1.00 93.44 101 LYS A N 1
ATOM 802 C CA . LYS A 1 101 ? -11.542 3.554 34.178 1.00 93.44 101 LYS A CA 1
ATOM 803 C C . LYS A 1 101 ? -12.385 2.644 33.277 1.00 93.44 101 LYS A C 1
ATOM 805 O O . LYS A 1 101 ? -13.592 2.576 33.474 1.00 93.44 101 LYS A O 1
ATOM 810 N N . CYS A 1 102 ? -11.784 1.980 32.281 1.00 91.56 102 CYS A N 1
ATOM 811 C CA . CYS A 1 102 ? -12.494 1.154 31.295 1.00 91.56 102 CYS A CA 1
ATOM 812 C C . CYS A 1 102 ? -13.663 1.896 30.614 1.00 91.56 102 CYS A C 1
ATOM 814 O O . CYS A 1 102 ? -1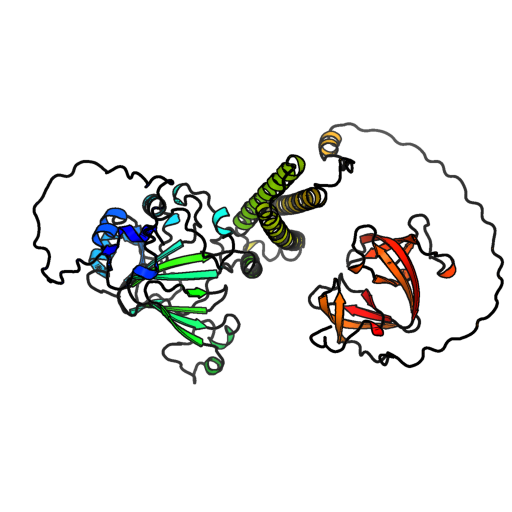4.694 1.304 30.294 1.00 91.56 102 CYS A O 1
ATOM 816 N N . ASN A 1 103 ? -13.510 3.202 30.400 1.00 92.56 103 ASN A N 1
ATOM 817 C CA . ASN A 1 103 ? -14.554 4.060 29.865 1.00 92.56 103 ASN A CA 1
ATOM 818 C C . ASN A 1 103 ? -14.480 4.089 28.329 1.00 92.56 103 ASN A C 1
ATOM 820 O O . ASN A 1 103 ? -13.530 4.618 27.758 1.00 92.56 103 ASN A O 1
ATOM 824 N N . SER A 1 104 ? -15.513 3.556 27.670 1.00 91.56 104 SER A N 1
ATOM 825 C CA . SER A 1 104 ? -15.620 3.451 26.205 1.00 91.56 104 SER A CA 1
ATOM 826 C C . SER A 1 104 ? -16.178 4.695 25.508 1.00 91.56 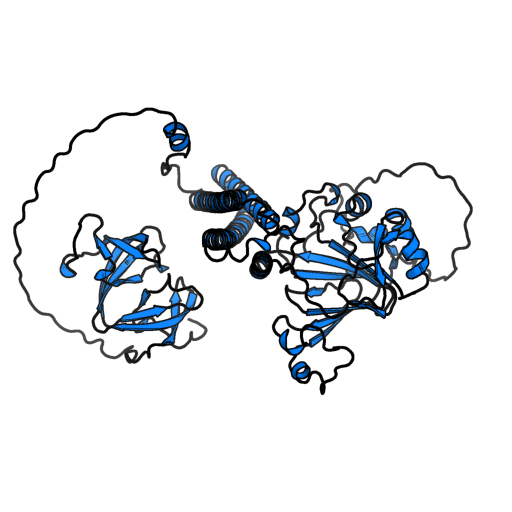104 SER A C 1
ATOM 828 O O . SER A 1 104 ? -16.431 4.648 24.309 1.00 91.56 104 SER A O 1
ATOM 830 N N . GLN A 1 105 ? -16.375 5.809 26.222 1.00 91.12 105 GLN A N 1
ATOM 831 C CA . GLN A 1 105 ? -16.841 7.068 25.622 1.00 91.12 105 GLN A CA 1
ATOM 832 C C . GLN A 1 105 ? -15.822 7.686 24.656 1.00 91.12 105 GLN A C 1
ATOM 834 O O . GLN A 1 105 ? -16.213 8.455 23.777 1.00 91.12 105 GLN A O 1
ATOM 839 N N . LYS A 1 106 ? -14.535 7.357 24.824 1.00 93.00 106 LYS A N 1
ATOM 840 C CA . LYS A 1 106 ? -13.439 7.818 23.972 1.00 93.00 106 LYS A CA 1
ATOM 841 C C . LYS A 1 106 ? -12.596 6.659 23.475 1.00 93.00 106 LYS A C 1
ATOM 843 O O . LYS A 1 106 ? -12.378 5.687 24.200 1.00 93.00 106 LYS A O 1
ATOM 848 N N . TYR A 1 107 ? -12.101 6.810 22.257 1.00 94.12 107 TYR A N 1
ATOM 849 C CA . TYR A 1 107 ? -11.215 5.868 21.595 1.00 94.12 107 TYR A CA 1
ATOM 850 C C . TYR A 1 107 ? -10.064 6.654 20.964 1.00 94.12 107 TYR A C 1
ATOM 852 O O . TYR A 1 107 ? -10.319 7.557 20.174 1.00 94.12 107 TYR A O 1
ATOM 860 N N . LEU A 1 108 ? -8.821 6.352 21.348 1.00 95.38 108 LEU A N 1
ATOM 861 C CA . LEU A 1 108 ? -7.641 6.848 20.641 1.00 95.38 108 LEU A CA 1
ATOM 862 C C . LEU A 1 108 ? -7.614 6.136 19.292 1.00 95.38 108 LEU A C 1
ATOM 864 O O . LEU A 1 108 ? -7.513 4.905 19.242 1.00 95.38 108 LEU A O 1
ATOM 868 N N . HIS A 1 109 ? -7.764 6.904 18.223 1.00 92.38 109 HIS A N 1
ATOM 869 C CA . HIS A 1 109 ? -7.990 6.391 16.877 1.00 92.38 109 HIS A CA 1
ATOM 870 C C . HIS A 1 109 ? -7.076 7.125 15.906 1.00 92.38 109 HIS A C 1
ATOM 872 O O . HIS A 1 109 ? -6.979 8.346 15.977 1.00 92.38 109 HIS A O 1
ATOM 878 N N . GLN A 1 110 ? -6.384 6.363 15.053 1.00 91.38 110 GLN A N 1
ATOM 879 C CA . GLN A 1 110 ? -5.473 6.886 14.032 1.00 91.38 110 GLN A CA 1
ATOM 880 C C . GLN A 1 110 ? -4.412 7.858 14.580 1.00 91.38 110 GLN A C 1
ATOM 882 O O . GLN A 1 110 ? -4.115 8.880 13.967 1.00 91.38 110 GLN A O 1
ATOM 887 N N . TRP A 1 111 ? -3.772 7.540 15.712 1.00 95.31 111 TRP A N 1
ATOM 888 C CA . TRP A 1 111 ? -2.624 8.341 16.141 1.00 95.31 111 TRP A CA 1
ATOM 889 C C . TRP A 1 111 ? -1.392 8.024 15.289 1.00 95.31 111 TRP A C 1
ATOM 891 O O . TRP A 1 111 ? -0.706 7.030 15.543 1.00 95.31 111 TRP A O 1
ATOM 901 N N . GLN A 1 112 ? -1.130 8.877 14.294 1.00 94.50 112 GLN A N 1
ATOM 902 C CA . GLN A 1 112 ? 0.013 8.790 13.385 1.00 94.50 112 GLN A CA 1
ATOM 903 C C . GLN A 1 112 ? 1.310 9.247 14.065 1.00 94.50 112 GLN A C 1
ATOM 905 O O . GLN A 1 112 ? 1.806 10.355 13.859 1.00 94.50 112 GLN A O 1
ATOM 910 N N . PHE A 1 113 ? 1.840 8.399 14.939 1.00 93.94 113 PHE A N 1
ATOM 911 C CA . PHE A 1 113 ? 2.964 8.752 15.800 1.00 93.94 113 PHE A CA 1
ATOM 912 C C . PHE A 1 113 ? 4.274 9.126 15.075 1.00 93.94 113 PHE A C 1
ATOM 914 O O . PHE A 1 113 ? 5.006 9.920 15.665 1.00 93.94 113 PHE A O 1
ATOM 921 N N . PRO A 1 114 ? 4.597 8.658 13.843 1.00 93.25 114 PRO A N 1
ATOM 922 C CA . PRO A 1 114 ? 5.828 9.082 13.166 1.00 93.25 114 PRO A CA 1
ATOM 923 C C . PRO A 1 114 ? 5.891 10.584 12.868 1.00 93.25 114 PRO A C 1
ATOM 925 O O . PRO A 1 114 ? 6.979 11.132 12.723 1.00 93.25 114 PRO A O 1
ATOM 928 N N . LEU A 1 115 ? 4.741 11.266 12.800 1.00 91.94 115 LEU A N 1
ATOM 929 C CA . LEU A 1 115 ? 4.693 12.711 12.564 1.00 91.94 115 LEU A CA 1
ATOM 930 C C . LEU A 1 115 ? 4.973 13.537 13.828 1.00 91.94 115 LEU A C 1
ATOM 932 O O . LEU A 1 115 ? 5.289 14.719 13.722 1.00 91.94 115 LEU A O 1
ATOM 936 N N . SER A 1 116 ? 4.896 12.934 15.018 1.00 92.69 116 SER A N 1
ATOM 937 C CA . SER A 1 116 ? 5.322 13.586 16.259 1.00 92.69 116 SER A CA 1
ATOM 938 C C . SER A 1 116 ? 6.830 13.435 16.434 1.00 92.69 116 SER A C 1
ATOM 940 O O . SER A 1 116 ? 7.352 12.326 16.378 1.00 92.69 116 SER A O 1
ATOM 942 N N . GLU A 1 117 ? 7.536 14.532 16.702 1.00 89.56 117 GLU A N 1
ATOM 943 C CA . GLU A 1 117 ? 8.970 14.496 17.013 1.00 89.56 117 GLU A CA 1
ATOM 944 C C . GLU A 1 117 ? 9.255 13.627 18.254 1.00 89.56 117 GLU A C 1
ATOM 946 O O . GLU A 1 117 ? 10.150 12.780 18.238 1.00 89.56 117 GLU A O 1
ATOM 951 N N . GLY A 1 118 ? 8.442 13.779 19.307 1.00 91.12 118 GLY A N 1
ATOM 952 C CA . GLY A 1 118 ? 8.609 13.064 20.571 1.00 91.12 118 GLY A CA 1
ATOM 953 C C . GLY A 1 118 ? 8.243 11.585 20.475 1.00 91.12 118 GLY A C 1
ATOM 954 O O . GLY A 1 118 ? 9.029 10.725 20.886 1.00 91.12 118 GLY A O 1
ATOM 955 N N . ALA A 1 119 ? 7.075 11.266 19.914 1.00 92.25 119 ALA A N 1
ATOM 956 C CA . ALA A 1 119 ? 6.643 9.880 19.762 1.00 92.25 119 ALA A CA 1
ATOM 957 C C . ALA A 1 119 ? 7.416 9.166 18.645 1.00 92.25 119 ALA A C 1
ATOM 959 O O . ALA A 1 119 ? 7.886 8.050 18.856 1.00 92.25 119 ALA A O 1
ATOM 960 N N . GLY A 1 120 ? 7.614 9.808 17.492 1.00 90.62 120 GLY A N 1
ATOM 961 C CA . GLY A 1 120 ? 8.372 9.270 16.363 1.00 90.62 120 GLY A CA 1
ATOM 962 C C . GLY A 1 120 ? 9.790 8.887 16.770 1.00 90.62 120 GLY A C 1
ATOM 963 O O . GLY A 1 120 ? 10.156 7.722 16.647 1.00 90.62 120 GLY A O 1
ATOM 964 N N . GLY A 1 121 ? 10.537 9.797 17.406 1.00 88.12 121 GLY A N 1
ATOM 965 C CA . GLY A 1 121 ? 11.910 9.520 17.846 1.00 88.12 121 GLY A CA 1
ATOM 966 C C . GLY A 1 121 ? 12.036 8.383 18.872 1.00 88.12 121 GLY A C 1
ATOM 967 O O . GLY A 1 121 ? 13.111 7.809 19.042 1.00 88.12 121 GLY A O 1
ATOM 968 N N . ARG A 1 122 ? 10.947 8.020 19.563 1.00 87.75 122 ARG A N 1
ATOM 969 C CA . ARG A 1 122 ? 10.920 6.895 20.515 1.00 87.75 122 ARG A CA 1
ATOM 970 C C . ARG A 1 122 ? 10.474 5.585 19.870 1.00 87.75 122 ARG A C 1
ATOM 972 O O . ARG A 1 122 ? 10.974 4.524 20.257 1.00 87.75 122 ARG A O 1
ATOM 979 N N . LEU A 1 123 ? 9.514 5.657 18.948 1.00 87.62 123 LEU A N 1
ATOM 980 C CA . LEU A 1 123 ? 8.770 4.508 18.427 1.00 87.62 123 LEU A CA 1
ATOM 981 C C . LEU A 1 123 ? 9.244 4.043 17.047 1.00 87.62 123 LEU A C 1
ATOM 983 O O . LEU A 1 123 ? 9.198 2.842 16.780 1.00 87.62 123 LEU A O 1
ATOM 987 N N . CYS A 1 124 ? 9.713 4.952 16.194 1.00 86.06 124 CYS A N 1
ATOM 988 C CA . CYS A 1 124 ? 10.279 4.624 14.889 1.00 86.06 124 CYS A CA 1
ATOM 989 C C . CYS A 1 124 ? 11.713 4.118 15.060 1.00 86.06 124 CYS A C 1
ATOM 991 O O . CYS A 1 124 ? 12.533 4.761 15.715 1.00 86.06 124 CYS A O 1
ATOM 993 N N . ARG A 1 125 ? 12.012 2.938 14.510 1.00 77.75 125 ARG A N 1
ATOM 994 C CA . ARG A 1 125 ? 13.299 2.242 14.698 1.00 77.75 125 ARG A CA 1
ATOM 995 C C . ARG A 1 125 ? 13.656 1.324 13.526 1.00 77.75 125 ARG A C 1
ATOM 997 O O . ARG A 1 125 ? 14.176 0.236 13.757 1.00 77.75 125 ARG A O 1
ATOM 1004 N N . ARG A 1 126 ? 13.361 1.721 12.283 1.00 73.12 126 ARG A N 1
ATOM 1005 C CA . ARG A 1 126 ? 13.586 0.884 11.083 1.00 73.12 126 ARG A CA 1
ATOM 1006 C C . ARG A 1 126 ? 12.985 -0.507 11.266 1.00 73.12 126 ARG A C 1
ATOM 1008 O O . ARG A 1 126 ? 13.676 -1.527 11.268 1.00 73.12 126 ARG A O 1
ATOM 1015 N N . SER A 1 127 ? 11.681 -0.530 11.495 1.00 70.50 127 SER A N 1
ATOM 1016 C CA . SER A 1 127 ? 10.887 -1.739 11.630 1.00 70.50 127 SER A CA 1
ATOM 1017 C C . SER A 1 127 ? 11.209 -2.708 10.499 1.00 70.50 127 SER A C 1
ATOM 1019 O O . SER A 1 127 ? 10.965 -2.421 9.328 1.00 70.50 127 SER A O 1
ATOM 1021 N N . ARG A 1 128 ? 11.719 -3.888 10.865 1.00 72.88 128 ARG A N 1
ATOM 1022 C CA . ARG A 1 128 ? 11.968 -4.955 9.895 1.00 72.88 128 ARG A CA 1
ATOM 1023 C C . ARG A 1 128 ? 10.660 -5.299 9.169 1.00 72.88 128 ARG A C 1
ATOM 1025 O O . ARG A 1 128 ? 9.643 -5.494 9.850 1.00 72.88 128 ARG A O 1
ATOM 1032 N N . PRO A 1 129 ? 10.661 -5.362 7.827 1.00 71.81 129 PRO A N 1
ATOM 1033 C CA . PRO A 1 129 ? 9.487 -5.781 7.078 1.00 71.81 129 PRO A CA 1
ATOM 1034 C C . PRO A 1 129 ? 9.119 -7.220 7.448 1.00 71.81 129 PRO A C 1
ATOM 1036 O O . PRO A 1 129 ? 9.959 -8.007 7.898 1.00 71.81 129 PRO A O 1
ATOM 1039 N N . LEU A 1 130 ? 7.843 -7.571 7.282 1.00 80.19 130 LEU A N 1
ATOM 1040 C CA . LEU A 1 130 ? 7.449 -8.969 7.408 1.00 80.19 130 LEU A CA 1
ATOM 1041 C C . LEU A 1 130 ? 8.104 -9.769 6.277 1.00 80.19 130 LEU A C 1
ATOM 1043 O O . LEU A 1 130 ? 8.079 -9.296 5.148 1.00 80.19 130 LEU A O 1
ATOM 1047 N N . PRO A 1 131 ? 8.600 -10.995 6.523 1.00 80.69 131 PRO A N 1
ATOM 1048 C CA . PRO A 1 131 ? 9.252 -11.795 5.479 1.00 80.69 131 PRO A CA 1
ATOM 1049 C C . PRO A 1 131 ? 8.372 -12.098 4.258 1.00 80.69 131 PRO A C 1
ATOM 1051 O O . PRO A 1 131 ? 8.880 -12.505 3.222 1.00 80.69 131 PRO A O 1
ATOM 1054 N N . VAL A 1 132 ? 7.052 -11.961 4.406 1.00 83.75 132 VAL A N 1
ATOM 1055 C CA . VAL A 1 132 ? 6.054 -12.205 3.355 1.00 83.75 132 VAL A CA 1
ATOM 1056 C C . VAL A 1 132 ? 5.713 -10.958 2.540 1.00 83.75 132 VAL A C 1
ATOM 1058 O O . VAL A 1 132 ? 4.947 -11.067 1.590 1.00 83.75 132 VAL A O 1
ATOM 1061 N N . LEU A 1 133 ? 6.223 -9.790 2.936 1.00 86.75 133 LEU A N 1
ATOM 1062 C CA . LEU A 1 133 ? 6.008 -8.524 2.248 1.00 86.75 133 LEU A CA 1
ATOM 1063 C C . LEU A 1 133 ? 7.302 -8.074 1.584 1.00 86.75 133 LEU A C 1
ATOM 1065 O O . LEU A 1 133 ? 8.397 -8.304 2.104 1.00 86.75 133 LEU A O 1
ATOM 1069 N N . ASP A 1 134 ? 7.154 -7.412 0.443 1.00 86.94 134 ASP A N 1
ATOM 1070 C CA . ASP A 1 134 ? 8.271 -6.766 -0.220 1.00 86.94 134 ASP A CA 1
ATOM 1071 C C . ASP A 1 134 ? 8.712 -5.496 0.523 1.00 86.94 134 ASP A C 1
ATOM 1073 O O . ASP A 1 134 ? 8.241 -5.167 1.615 1.00 86.94 134 ASP A O 1
ATOM 1077 N N . GLU A 1 135 ? 9.700 -4.807 -0.041 1.00 87.75 135 GLU A N 1
ATOM 1078 C CA . GLU A 1 135 ? 10.137 -3.526 0.495 1.00 87.75 135 GLU A CA 1
ATOM 1079 C C . GLU A 1 135 ? 8.990 -2.510 0.448 1.00 87.75 135 GLU A C 1
ATOM 1081 O O . GLU A 1 135 ? 8.338 -2.350 -0.581 1.00 87.75 135 GLU A O 1
ATOM 1086 N N . ASP A 1 136 ? 8.765 -1.814 1.564 1.00 92.00 136 ASP A N 1
ATOM 1087 C CA . ASP A 1 136 ? 7.719 -0.800 1.659 1.00 92.00 136 ASP A CA 1
ATOM 1088 C C . ASP A 1 136 ? 8.154 0.492 0.957 1.00 92.00 136 ASP A C 1
ATOM 1090 O O . ASP A 1 136 ? 9.032 1.220 1.440 1.00 92.00 136 ASP A O 1
ATOM 1094 N N . MET A 1 137 ? 7.510 0.797 -0.167 1.00 93.62 137 MET A N 1
ATOM 1095 C CA . MET A 1 137 ? 7.740 2.013 -0.948 1.00 93.62 137 MET A CA 1
ATOM 1096 C C . MET A 1 137 ? 7.413 3.285 -0.148 1.00 93.62 137 MET A C 1
ATOM 1098 O O . MET A 1 137 ? 7.991 4.338 -0.412 1.00 93.62 137 MET A O 1
ATOM 1102 N N . LEU A 1 138 ? 6.556 3.205 0.882 1.00 93.19 138 LEU A N 1
ATOM 1103 C CA . LEU A 1 138 ? 6.230 4.349 1.749 1.00 93.19 138 LEU A CA 1
ATOM 1104 C C . LEU A 1 138 ? 7.422 4.844 2.576 1.00 93.19 138 LEU A C 1
ATOM 1106 O O . LEU A 1 138 ? 7.415 5.985 3.036 1.00 93.19 138 LEU A O 1
ATOM 1110 N N . SER A 1 139 ? 8.461 4.019 2.742 1.00 89.00 139 SER A N 1
ATOM 1111 C CA . SER A 1 139 ? 9.735 4.432 3.346 1.00 89.00 139 SER A CA 1
ATOM 1112 C C . SER A 1 139 ? 10.425 5.570 2.582 1.00 89.00 139 SER A C 1
ATOM 1114 O O . SER A 1 139 ? 11.230 6.297 3.155 1.00 89.00 139 SER A O 1
ATOM 1116 N N . SER A 1 140 ? 10.082 5.751 1.303 1.00 87.69 140 SER A N 1
ATOM 1117 C CA . SER A 1 140 ? 10.587 6.817 0.436 1.00 87.69 140 SER A CA 1
ATOM 1118 C C . SER A 1 140 ? 9.701 8.067 0.428 1.00 87.69 140 SER A C 1
ATOM 1120 O O . SER A 1 140 ? 9.966 8.980 -0.351 1.00 87.69 140 SER A O 1
ATOM 1122 N N . TRP A 1 141 ? 8.654 8.136 1.259 1.00 90.25 141 TRP A N 1
ATOM 1123 C CA . TRP A 1 141 ? 7.759 9.293 1.278 1.00 90.25 141 TRP A CA 1
ATOM 1124 C C . TRP A 1 141 ? 8.367 10.496 2.008 1.00 90.25 141 TRP A C 1
ATOM 1126 O O . TRP A 1 141 ? 8.705 11.494 1.378 1.00 90.25 141 TRP A O 1
ATOM 1136 N N . LEU A 1 142 ? 8.487 10.414 3.335 1.00 83.88 142 LEU A N 1
ATOM 1137 C CA . LEU A 1 142 ? 8.884 11.531 4.187 1.00 83.88 142 LEU A CA 1
ATOM 1138 C C . LEU A 1 142 ? 10.201 11.202 4.889 1.00 83.88 142 LEU A C 1
ATOM 1140 O O . LEU A 1 142 ? 10.236 10.351 5.777 1.00 83.88 142 LEU A O 1
ATOM 1144 N N . ASP A 1 143 ? 11.267 11.920 4.535 1.00 81.31 143 ASP A N 1
ATOM 1145 C CA . ASP A 1 143 ? 12.573 11.815 5.200 1.00 81.31 143 ASP A CA 1
ATOM 1146 C C . ASP A 1 143 ? 12.620 12.686 6.465 1.00 81.31 143 ASP A C 1
ATOM 1148 O O . ASP A 1 143 ? 13.390 13.637 6.606 1.00 81.31 143 ASP A O 1
ATOM 1152 N N . LEU A 1 144 ? 11.699 12.405 7.385 1.00 85.06 144 LEU A N 1
ATOM 1153 C CA . LEU A 1 144 ? 11.666 13.059 8.684 1.00 85.06 144 LEU A CA 1
ATOM 1154 C C . LEU A 1 144 ? 12.691 12.389 9.615 1.00 85.06 144 LEU A C 1
ATOM 1156 O O . LEU A 1 144 ? 12.649 11.161 9.761 1.00 85.06 144 LEU A O 1
ATOM 1160 N N . PRO A 1 145 ? 13.552 13.146 10.327 1.00 85.38 145 PRO A N 1
ATOM 1161 C CA . PRO A 1 145 ? 14.537 12.565 11.243 1.00 85.38 145 PRO A CA 1
ATOM 1162 C C . PRO A 1 145 ? 13.910 11.602 12.263 1.00 85.38 145 PRO A C 1
ATOM 1164 O O . PRO A 1 145 ? 14.432 10.516 12.523 1.00 85.38 145 PRO A O 1
ATOM 1167 N N . GLN A 1 146 ? 12.730 11.955 12.779 1.00 85.94 146 GLN A N 1
ATOM 1168 C CA . GLN A 1 146 ? 11.972 11.142 13.728 1.00 85.94 146 GLN A CA 1
ATOM 1169 C C . GLN A 1 146 ? 11.342 9.880 13.118 1.00 85.94 146 GLN A C 1
ATOM 1171 O O . GLN A 1 146 ? 10.970 8.983 13.865 1.00 85.94 146 GLN A O 1
ATOM 1176 N N . CYS A 1 147 ? 11.216 9.775 11.791 1.00 84.56 147 CYS A N 1
ATOM 1177 C CA . CYS A 1 147 ? 10.818 8.527 11.134 1.00 84.56 147 CYS A CA 1
ATOM 1178 C C . CYS A 1 147 ? 11.991 7.541 11.071 1.00 84.56 147 CYS A C 1
ATOM 1180 O O . CYS A 1 147 ? 11.772 6.336 11.033 1.00 84.56 147 CYS A O 1
ATOM 1182 N N . SER A 1 148 ? 13.243 8.016 11.102 1.00 83.31 148 SER A N 1
ATOM 1183 C CA . SER A 1 148 ? 14.443 7.163 11.106 1.00 83.31 148 SER A CA 1
ATOM 1184 C C . SER A 1 148 ? 14.491 6.131 9.960 1.00 83.31 148 SER A C 1
ATOM 1186 O O . SER A 1 148 ? 15.139 5.092 10.088 1.00 83.31 148 SER A O 1
ATOM 1188 N N . GLY A 1 149 ? 13.836 6.417 8.829 1.00 81.06 149 GLY A N 1
ATOM 1189 C CA . GLY A 1 149 ? 13.701 5.517 7.675 1.00 81.06 149 GLY A CA 1
ATOM 1190 C C . GLY A 1 149 ? 12.505 4.556 7.727 1.00 81.06 149 GLY A C 1
ATOM 1191 O O . GLY A 1 149 ? 12.376 3.706 6.850 1.00 81.06 149 GLY A O 1
ATOM 1192 N N . ASP A 1 150 ? 11.639 4.658 8.737 1.00 85.81 150 ASP A N 1
ATOM 1193 C CA . ASP A 1 150 ? 10.342 3.980 8.745 1.00 85.81 150 ASP A CA 1
ATOM 1194 C C . ASP A 1 150 ? 9.290 4.723 7.909 1.00 85.81 150 ASP A C 1
ATOM 1196 O O . ASP A 1 150 ? 9.364 5.932 7.704 1.00 85.81 150 ASP A O 1
ATOM 1200 N N . SER A 1 151 ? 8.249 3.992 7.493 1.00 88.94 151 SER A N 1
ATOM 1201 C CA . SER A 1 151 ? 7.061 4.575 6.863 1.00 88.94 151 SER A CA 1
ATOM 1202 C C . SER A 1 151 ? 6.384 5.593 7.795 1.00 88.94 151 SER A C 1
ATOM 1204 O O . SER A 1 151 ? 6.174 5.294 8.980 1.00 88.94 151 SER A O 1
ATOM 1206 N N . PRO A 1 152 ? 5.972 6.770 7.291 1.00 91.00 152 PRO A N 1
ATOM 1207 C CA . PRO A 1 152 ? 5.239 7.746 8.092 1.00 91.00 152 PRO A CA 1
ATOM 1208 C C . PRO A 1 152 ? 3.801 7.295 8.395 1.00 91.00 152 PRO A C 1
ATOM 1210 O O . PRO A 1 152 ? 3.165 7.832 9.300 1.00 91.00 152 PRO A O 1
ATOM 1213 N N . LEU A 1 153 ? 3.276 6.298 7.675 1.00 93.75 153 LEU A N 1
ATOM 1214 C CA . LEU A 1 153 ? 1.905 5.798 7.791 1.00 93.75 153 LEU A CA 1
ATOM 1215 C C . LEU A 1 153 ? 1.785 4.662 8.817 1.00 93.75 153 LEU A C 1
ATOM 1217 O O . LEU A 1 153 ? 1.333 3.553 8.519 1.00 93.75 153 LEU A O 1
ATOM 1221 N N . GLN A 1 154 ? 2.188 4.953 10.052 1.00 93.69 154 GLN A N 1
ATOM 1222 C CA . GLN A 1 154 ? 2.056 4.045 11.190 1.00 93.69 154 GLN A CA 1
ATOM 1223 C C . GLN A 1 154 ? 1.180 4.655 12.275 1.00 93.69 154 GLN A C 1
ATOM 1225 O O . GLN A 1 154 ? 1.289 5.836 12.589 1.00 93.69 154 GLN A O 1
ATOM 1230 N N . TYR A 1 155 ? 0.345 3.822 12.886 1.00 95.44 155 TYR A N 1
ATOM 1231 C CA . TYR A 1 155 ? -0.736 4.257 13.752 1.00 95.44 155 TYR A CA 1
ATOM 1232 C C . TYR A 1 155 ? -0.813 3.430 15.027 1.00 95.44 155 TYR A C 1
ATOM 1234 O O . TYR A 1 155 ? -0.663 2.205 15.022 1.00 95.44 155 TYR A O 1
ATOM 1242 N N . LEU A 1 156 ? -1.138 4.105 16.126 1.00 95.94 156 LEU A N 1
ATOM 1243 C CA . LEU A 1 156 ? -1.621 3.457 17.338 1.00 95.94 156 LEU A CA 1
ATOM 1244 C C . LEU A 1 156 ? -3.129 3.654 17.478 1.00 95.94 156 LEU A C 1
ATOM 1246 O O . LEU A 1 156 ? -3.675 4.728 17.220 1.00 95.94 156 LEU A O 1
ATOM 1250 N N . PHE A 1 157 ? -3.790 2.601 17.950 1.00 96.25 157 PHE A N 1
ATOM 1251 C CA . PHE A 1 157 ? -5.189 2.616 18.352 1.00 96.25 157 PHE A CA 1
ATOM 1252 C C . PHE A 1 157 ? -5.305 2.076 19.769 1.00 96.25 157 PHE A C 1
ATOM 1254 O O . PHE A 1 157 ? -4.750 1.021 20.079 1.00 96.25 157 PHE A O 1
ATOM 1261 N N . MET A 1 158 ? -6.055 2.759 20.630 1.00 96.00 158 MET A N 1
ATOM 1262 C CA . MET A 1 158 ? -6.164 2.375 22.035 1.00 96.00 158 MET A CA 1
ATOM 1263 C C . MET A 1 158 ? -7.547 2.685 22.594 1.00 96.00 158 MET A C 1
ATOM 1265 O O . MET A 1 158 ? -8.008 3.821 22.544 1.00 96.00 158 MET A O 1
ATOM 1269 N N . GLY A 1 159 ? -8.226 1.689 23.162 1.00 95.44 159 GLY A N 1
ATOM 1270 C CA . GLY A 1 159 ? -9.587 1.880 23.666 1.00 95.44 159 GLY A CA 1
ATOM 1271 C C . GLY A 1 159 ? -10.056 0.827 24.658 1.00 95.44 159 GLY A C 1
ATOM 1272 O O . GLY A 1 159 ? -9.490 -0.260 24.775 1.00 95.44 159 GLY A O 1
ATOM 1273 N N . ALA A 1 160 ? -11.118 1.164 25.390 1.00 95.12 160 ALA A N 1
ATOM 1274 C CA . ALA A 1 160 ? -11.793 0.228 26.279 1.00 95.12 160 ALA A CA 1
ATOM 1275 C C . ALA A 1 160 ? -12.617 -0.814 25.501 1.00 95.12 160 ALA A C 1
ATOM 1277 O O . ALA A 1 160 ? -12.828 -0.713 24.295 1.00 95.12 160 ALA A O 1
ATOM 1278 N N . LYS A 1 161 ? -13.137 -1.818 26.212 1.00 94.88 161 LYS A N 1
ATOM 1279 C CA . LYS A 1 161 ? -14.073 -2.789 25.636 1.00 94.88 161 LYS A CA 1
ATOM 1280 C C . LYS A 1 161 ? -15.277 -2.069 25.000 1.00 94.88 161 LYS A C 1
ATOM 1282 O O . LYS A 1 161 ? -15.826 -1.148 25.602 1.00 94.88 161 LYS A O 1
ATOM 1287 N N . GLN A 1 162 ? -15.721 -2.542 23.836 1.00 91.25 162 GLN A N 1
ATOM 1288 C CA . GLN A 1 162 ? -16.788 -1.963 23.002 1.00 91.25 162 GLN A CA 1
ATOM 1289 C C . GLN A 1 162 ? -16.468 -0.629 22.308 1.00 91.25 162 GLN A C 1
ATOM 1291 O O . GLN A 1 162 ? -17.381 -0.032 21.739 1.00 91.25 162 GLN A O 1
ATOM 1296 N N . THR A 1 163 ? -15.226 -0.134 22.319 1.00 93.31 163 THR A N 1
ATOM 1297 C CA . THR A 1 163 ? -14.848 0.866 21.306 1.00 93.31 163 THR A CA 1
ATOM 1298 C C . THR A 1 163 ? -14.754 0.173 19.948 1.00 93.31 163 THR A C 1
ATOM 1300 O O . THR A 1 163 ? -14.281 -0.966 19.870 1.00 93.31 163 THR A O 1
ATOM 1303 N N . TYR A 1 164 ? -15.223 0.832 18.894 1.00 91.75 164 TYR A N 1
ATOM 1304 C CA . TYR A 1 164 ? -15.299 0.252 17.558 1.00 91.75 164 TYR A CA 1
ATOM 1305 C C . TYR A 1 164 ? -15.098 1.317 16.479 1.00 91.75 164 TYR A C 1
ATOM 1307 O O . TYR A 1 164 ? -15.175 2.514 16.756 1.00 91.75 164 TYR A O 1
ATOM 1315 N N . THR A 1 165 ? -14.822 0.848 15.271 1.00 90.19 165 THR A N 1
ATOM 1316 C CA . THR A 1 165 ? -14.784 1.623 14.033 1.00 90.19 165 THR A CA 1
ATOM 1317 C C . THR A 1 165 ? -15.803 0.996 13.096 1.00 90.19 165 THR A C 1
ATOM 1319 O O . THR A 1 165 ? -15.831 -0.230 12.976 1.00 90.19 165 THR A O 1
ATOM 1322 N N . GLU A 1 166 ? -16.654 1.819 12.490 1.00 90.12 166 GLU A N 1
ATOM 1323 C CA . GLU A 1 166 ? -17.685 1.365 11.554 1.00 90.12 166 GLU A CA 1
ATOM 1324 C C . GLU A 1 166 ? -17.087 0.739 10.287 1.00 90.12 166 GLU A C 1
ATOM 1326 O O . GLU A 1 166 ? -15.881 0.806 10.047 1.00 90.12 166 GLU A O 1
ATOM 1331 N N . ILE A 1 167 ? -17.934 0.079 9.493 1.00 92.94 167 ILE A N 1
ATOM 1332 C CA . ILE A 1 167 ? -17.514 -0.511 8.219 1.00 92.94 167 ILE A CA 1
ATOM 1333 C C . ILE A 1 167 ? -17.097 0.600 7.261 1.00 92.94 167 ILE A C 1
ATOM 1335 O O . ILE A 1 167 ? -17.872 1.500 6.956 1.00 92.94 167 ILE A O 1
ATOM 1339 N N . HIS A 1 168 ? -15.864 0.533 6.785 1.00 93.12 168 HIS A N 1
ATOM 1340 C CA . HIS A 1 168 ? -15.311 1.489 5.835 1.00 93.12 168 HIS A CA 1
ATOM 1341 C C . HIS A 1 168 ? -14.323 0.787 4.910 1.00 93.12 168 HIS A C 1
ATOM 1343 O O . HIS A 1 168 ? -14.000 -0.388 5.093 1.00 93.12 168 HIS A O 1
ATOM 1349 N N . ARG A 1 169 ? -13.886 1.518 3.890 1.00 93.94 169 ARG A N 1
ATOM 1350 C CA . ARG A 1 169 ? -12.785 1.157 3.007 1.00 93.94 169 ARG A CA 1
ATOM 1351 C C . ARG A 1 169 ? -11.737 2.246 3.160 1.00 93.94 169 ARG A C 1
ATOM 1353 O O . ARG A 1 169 ? -12.099 3.414 3.048 1.00 93.94 169 ARG A O 1
ATOM 1360 N N . ASP A 1 170 ? -10.492 1.863 3.404 1.00 93.69 170 ASP A N 1
ATOM 1361 C CA . ASP A 1 170 ? -9.390 2.821 3.372 1.00 93.69 170 ASP A CA 1
ATOM 1362 C C . ASP A 1 170 ? -9.134 3.264 1.927 1.00 93.69 170 ASP A C 1
ATOM 1364 O O . ASP A 1 170 ? -9.186 2.454 0.992 1.00 93.69 170 ASP A O 1
ATOM 1368 N N . ASN A 1 171 ? -8.888 4.559 1.759 1.00 93.56 171 ASN A N 1
ATOM 1369 C CA . ASN A 1 171 ? -8.483 5.157 0.491 1.00 93.56 171 ASN A CA 1
ATOM 1370 C C . ASN A 1 171 ? -6.957 5.045 0.323 1.00 93.56 171 ASN A C 1
ATOM 1372 O O . ASN A 1 171 ? -6.275 4.466 1.172 1.00 93.56 171 ASN A O 1
ATOM 1376 N N . GLY A 1 172 ? -6.401 5.536 -0.786 1.00 95.56 172 GLY A N 1
ATOM 1377 C CA . GLY A 1 172 ? -4.949 5.496 -0.997 1.00 95.56 172 GLY A CA 1
ATOM 1378 C C . GLY A 1 172 ? -4.459 4.250 -1.727 1.00 95.56 172 GLY A C 1
ATOM 1379 O O . GLY A 1 172 ? -3.314 4.200 -2.149 1.00 95.56 172 GLY A O 1
ATOM 1380 N N . GLY A 1 173 ? -5.297 3.221 -1.896 1.00 96.56 173 GLY A N 1
ATOM 1381 C CA . GLY A 1 173 ? -4.889 1.981 -2.565 1.00 96.56 173 GLY A CA 1
ATOM 1382 C C . GLY A 1 173 ? -3.793 1.203 -1.824 1.00 96.56 173 GLY A C 1
ATOM 1383 O O . GLY A 1 173 ? -3.068 0.435 -2.449 1.00 96.56 173 GLY A O 1
ATOM 1384 N N . LEU A 1 174 ? -3.688 1.401 -0.509 1.00 97.31 174 LEU A N 1
ATOM 1385 C CA . LEU A 1 174 ? -2.678 0.791 0.350 1.00 97.31 174 LEU A CA 1
ATOM 1386 C C . LEU A 1 174 ? -3.192 -0.482 1.024 1.00 97.31 174 LEU A C 1
ATOM 1388 O O . LEU A 1 174 ? -4.378 -0.610 1.338 1.00 97.31 174 LEU A O 1
ATOM 1392 N N . ASP A 1 175 ? -2.274 -1.404 1.292 1.00 96.69 175 ASP A N 1
ATOM 1393 C CA . ASP A 1 175 ? -2.524 -2.543 2.169 1.00 96.69 175 ASP A CA 1
ATOM 1394 C C . ASP A 1 175 ? -2.375 -2.081 3.619 1.00 96.69 175 ASP A C 1
ATOM 1396 O O . ASP A 1 175 ? -1.575 -1.193 3.913 1.00 96.69 175 ASP A O 1
ATOM 1400 N N . ILE A 1 176 ? -3.117 -2.690 4.542 1.00 95.62 176 ILE A N 1
ATOM 1401 C CA . ILE A 1 176 ? -3.043 -2.364 5.970 1.00 95.62 176 ILE A CA 1
ATOM 1402 C C . ILE A 1 176 ? -2.717 -3.605 6.791 1.00 95.62 176 ILE A C 1
ATOM 1404 O O . ILE A 1 176 ? -3.281 -4.685 6.613 1.00 95.62 176 ILE A O 1
ATOM 1408 N N . LEU A 1 177 ? -1.805 -3.431 7.741 1.00 95.50 177 LEU A N 1
ATOM 1409 C CA . LEU A 1 177 ? -1.489 -4.410 8.763 1.00 95.50 177 LEU A CA 1
ATOM 1410 C C . LEU A 1 177 ? -2.127 -3.992 10.082 1.00 95.50 177 LEU A C 1
ATOM 1412 O O . LEU A 1 177 ? -1.990 -2.844 10.500 1.00 95.50 177 LEU A O 1
ATOM 1416 N N . ILE A 1 178 ? -2.766 -4.930 10.778 1.00 96.38 178 ILE A N 1
ATOM 1417 C CA . ILE A 1 178 ? -3.346 -4.725 12.108 1.00 96.38 178 ILE A CA 1
ATOM 1418 C C . ILE A 1 178 ? -2.776 -5.767 13.067 1.00 96.38 178 ILE A C 1
ATOM 1420 O O . ILE A 1 178 ? -2.974 -6.966 12.882 1.00 96.38 178 ILE A O 1
ATOM 1424 N N . ALA A 1 179 ? -2.118 -5.300 14.125 1.00 94.56 179 ALA A N 1
ATOM 1425 C CA . ALA A 1 179 ? -1.515 -6.143 15.149 1.00 94.56 179 ALA A CA 1
ATOM 1426 C C . ALA A 1 179 ? -1.897 -5.640 16.553 1.00 94.56 179 ALA A C 1
ATOM 1428 O O . ALA A 1 179 ? -1.411 -4.594 17.001 1.00 94.56 179 ALA A O 1
ATOM 1429 N N . PRO A 1 180 ? -2.788 -6.333 17.284 1.00 94.12 180 PRO A N 1
ATOM 1430 C CA . PRO A 1 180 ? -2.984 -6.074 18.705 1.00 94.12 180 PRO A CA 1
ATOM 1431 C C . PRO A 1 180 ? -1.678 -6.304 19.474 1.00 94.12 180 PRO A C 1
ATOM 1433 O O . PRO A 1 180 ? -1.084 -7.372 19.397 1.00 94.12 180 PRO A O 1
ATOM 1436 N N . LEU A 1 181 ? -1.247 -5.307 20.242 1.00 91.50 181 LEU A N 1
ATOM 1437 C CA . LEU A 1 181 ? -0.120 -5.424 21.172 1.00 91.50 181 LEU A CA 1
ATOM 1438 C C . LEU A 1 181 ? -0.604 -5.863 22.558 1.00 91.50 181 LEU A C 1
ATOM 1440 O O . LEU A 1 181 ? 0.088 -6.562 23.286 1.00 91.50 181 LEU A O 1
ATOM 1444 N N . TYR A 1 182 ? -1.818 -5.451 22.925 1.00 92.44 182 TYR A N 1
ATOM 1445 C CA . TYR A 1 182 ? -2.476 -5.820 24.172 1.00 92.44 182 TYR A CA 1
ATOM 1446 C C . TYR A 1 182 ? -3.974 -5.997 23.939 1.00 92.44 182 TYR A C 1
ATOM 1448 O O . TYR A 1 182 ? -4.597 -5.202 23.232 1.00 92.44 182 TYR A O 1
ATOM 1456 N N . GLY A 1 183 ? -4.574 -6.989 24.596 1.00 93.00 183 GLY A N 1
ATOM 1457 C CA . GLY A 1 183 ? -6.007 -7.264 24.505 1.00 93.00 183 GLY A CA 1
ATOM 1458 C C . GLY A 1 183 ? -6.435 -7.941 23.203 1.00 93.00 183 GLY A C 1
ATOM 1459 O O . GLY A 1 183 ? -5.607 -8.385 22.419 1.00 93.00 183 GLY A O 1
ATOM 1460 N N . LYS A 1 184 ? -7.751 -8.049 22.993 1.00 96.25 184 LYS A N 1
ATOM 1461 C CA . LYS A 1 184 ? -8.351 -8.728 21.837 1.00 96.25 184 LYS A CA 1
ATOM 1462 C C . LYS A 1 184 ? -9.172 -7.771 20.985 1.00 96.25 184 LYS A C 1
ATOM 1464 O O . LYS A 1 184 ? -9.994 -7.012 21.517 1.00 96.25 184 LYS A O 1
ATOM 1469 N N . LYS A 1 185 ? -9.003 -7.878 19.670 1.00 97.50 185 LYS A N 1
ATOM 1470 C CA . LYS A 1 185 ? -9.713 -7.090 18.661 1.00 97.50 185 LYS A CA 1
ATOM 1471 C C . LYS A 1 185 ? -10.455 -8.024 17.713 1.00 97.50 185 LYS A C 1
ATOM 1473 O O . LYS A 1 185 ? -9.890 -8.983 17.216 1.00 97.50 185 LYS A O 1
ATOM 1478 N N . GLU A 1 186 ? -11.729 -7.761 17.488 1.00 97.88 186 GLU A N 1
ATOM 1479 C CA . GLU A 1 186 ? -12.538 -8.449 16.489 1.00 97.88 186 GLU A CA 1
ATOM 1480 C C . GLU A 1 186 ? -12.543 -7.631 15.200 1.00 97.88 186 GLU A C 1
ATOM 1482 O O . GLU A 1 186 ? -12.831 -6.434 15.242 1.00 97.88 186 GLU A O 1
ATOM 1487 N N . CYS A 1 187 ? -12.248 -8.273 14.075 1.00 97.81 187 CYS A N 1
ATOM 1488 C CA . CYS A 1 187 ? -12.269 -7.671 12.747 1.00 97.81 187 CYS A CA 1
ATOM 1489 C C . CYS A 1 187 ? -13.334 -8.378 11.907 1.00 97.81 187 CYS A C 1
ATOM 1491 O O . CYS A 1 187 ? -13.320 -9.606 11.791 1.00 97.81 187 CYS A O 1
ATOM 1493 N N . THR A 1 188 ? -14.255 -7.606 11.332 1.00 97.56 188 THR A N 1
ATOM 1494 C CA . THR A 1 188 ? -15.207 -8.099 10.326 1.00 97.56 188 THR A CA 1
ATOM 1495 C C . THR A 1 188 ? -14.809 -7.517 8.981 1.00 97.56 188 THR A C 1
ATOM 1497 O O . THR A 1 188 ? -14.636 -6.305 8.874 1.00 97.56 188 THR A O 1
ATOM 1500 N N . LEU A 1 189 ? -14.638 -8.383 7.989 1.00 97.50 189 LEU A N 1
ATOM 1501 C CA . LEU A 1 189 ? -14.085 -8.081 6.674 1.00 97.50 189 LEU A CA 1
ATOM 1502 C C . LEU A 1 189 ? -15.132 -8.385 5.609 1.00 97.50 189 LEU A C 1
ATOM 1504 O O . LEU A 1 189 ? -15.799 -9.416 5.693 1.00 97.50 189 LEU A O 1
ATOM 1508 N N . VAL A 1 190 ? -15.235 -7.534 4.597 1.00 97.38 190 VAL A N 1
ATOM 1509 C CA . VAL A 1 190 ? -16.041 -7.775 3.398 1.00 97.38 190 VAL A CA 1
ATOM 1510 C C . VAL A 1 190 ? -15.143 -7.673 2.174 1.00 97.38 190 VAL A C 1
ATOM 1512 O O . VAL A 1 190 ? -14.272 -6.802 2.098 1.00 97.38 190 VAL A O 1
ATOM 1515 N N . HIS A 1 191 ? -15.334 -8.585 1.221 1.00 95.62 191 HIS A N 1
ATOM 1516 C CA . HIS A 1 191 ? -14.516 -8.620 0.014 1.00 95.62 191 HIS A CA 1
ATOM 1517 C C . HIS A 1 191 ? -14.596 -7.287 -0.748 1.00 95.62 191 HIS A C 1
ATOM 1519 O O . HIS A 1 191 ? -15.671 -6.709 -0.897 1.00 95.62 191 HIS A O 1
ATOM 1525 N N . ARG A 1 192 ? -13.464 -6.815 -1.278 1.00 93.38 192 ARG A N 1
ATOM 1526 C CA . ARG A 1 192 ? -13.359 -5.536 -2.008 1.00 93.38 192 ARG A CA 1
ATOM 1527 C C . ARG A 1 192 ? -14.305 -5.400 -3.209 1.00 93.38 192 ARG A C 1
ATOM 1529 O O . ARG A 1 192 ? -14.802 -4.314 -3.480 1.00 93.38 192 ARG A O 1
ATOM 1536 N N . ASP A 1 193 ? -14.620 -6.513 -3.868 1.00 93.62 193 ASP A N 1
ATOM 1537 C CA . ASP A 1 193 ? -15.553 -6.553 -5.011 1.00 93.62 193 ASP A CA 1
ATOM 1538 C C . ASP A 1 193 ? -17.040 -6.618 -4.611 1.00 93.62 193 ASP A C 1
ATOM 1540 O O . ASP A 1 193 ? -17.908 -6.672 -5.479 1.00 93.62 193 ASP A O 1
ATOM 1544 N N . ASP A 1 194 ? -17.357 -6.628 -3.313 1.00 94.75 194 ASP A N 1
ATOM 1545 C CA . ASP A 1 194 ? -18.729 -6.787 -2.805 1.00 94.75 194 ASP A CA 1
ATOM 1546 C C . ASP A 1 194 ? -19.336 -5.451 -2.333 1.00 94.75 194 ASP A C 1
ATOM 1548 O O . ASP A 1 194 ? -20.331 -5.421 -1.604 1.00 94.75 194 ASP A O 1
ATOM 1552 N N . SER A 1 195 ? -18.762 -4.326 -2.776 1.00 91.38 195 SER A N 1
ATOM 1553 C CA . SER A 1 195 ? -19.191 -2.963 -2.417 1.00 91.38 195 SER A CA 1
ATOM 1554 C C . SER A 1 195 ? -20.694 -2.713 -2.627 1.00 91.38 195 SER A C 1
ATOM 1556 O O . SER A 1 195 ? -21.358 -2.075 -1.803 1.00 91.38 195 SER A O 1
ATOM 1558 N N . GLN A 1 196 ? -21.257 -3.270 -3.701 1.00 91.25 196 GLN A N 1
ATOM 1559 C CA . GLN A 1 196 ? -22.670 -3.178 -4.063 1.00 91.25 196 GLN A CA 1
ATOM 1560 C C . GLN A 1 196 ? -23.597 -3.891 -3.069 1.00 91.25 196 GLN A C 1
ATOM 1562 O O . GLN A 1 196 ? -24.757 -3.506 -2.934 1.00 91.25 196 GLN A O 1
ATOM 1567 N N . TYR A 1 197 ? -23.105 -4.902 -2.351 1.00 94.44 197 TYR A N 1
ATOM 1568 C CA . TYR A 1 197 ? -23.909 -5.700 -1.421 1.00 94.44 197 TYR A CA 1
ATOM 1569 C C . TYR A 1 197 ? -24.001 -5.077 -0.024 1.00 94.44 197 TYR A C 1
ATOM 1571 O O . TYR A 1 197 ? -24.920 -5.388 0.729 1.00 94.44 197 TYR A O 1
ATOM 1579 N N . ILE A 1 198 ? -23.096 -4.152 0.310 1.00 92.88 198 ILE A N 1
ATOM 1580 C CA . ILE A 1 198 ? -23.058 -3.462 1.610 1.00 92.88 198 ILE A CA 1
ATOM 1581 C C . ILE A 1 198 ? -23.634 -2.040 1.570 1.00 92.88 198 ILE A C 1
ATOM 1583 O O . ILE A 1 198 ? -23.512 -1.296 2.542 1.00 92.88 198 ILE A O 1
ATOM 1587 N N . TYR A 1 199 ? -24.286 -1.659 0.464 1.00 89.50 199 TYR A N 1
ATOM 1588 C CA . TYR A 1 199 ? -25.041 -0.406 0.329 1.00 89.50 199 TYR A CA 1
ATOM 1589 C C . TYR A 1 199 ? -24.224 0.845 0.684 1.00 89.50 199 TYR A C 1
ATOM 1591 O O . TYR A 1 199 ? -24.694 1.705 1.429 1.00 89.50 199 TYR A O 1
ATOM 1599 N N . ARG A 1 200 ? -22.991 0.949 0.163 1.00 85.69 200 ARG A N 1
ATOM 1600 C CA . ARG A 1 200 ? -22.043 2.027 0.516 1.00 85.69 200 ARG A CA 1
ATOM 1601 C C . ARG A 1 200 ? -21.832 2.127 2.032 1.00 85.69 200 ARG A C 1
ATOM 1603 O O . ARG A 1 200 ? -21.956 3.204 2.601 1.00 85.69 200 ARG A O 1
ATOM 1610 N N . CYS A 1 201 ? -21.591 0.987 2.676 1.00 87.62 201 CYS A N 1
ATOM 1611 C CA . CYS A 1 201 ? -21.386 0.880 4.123 1.00 87.62 201 CYS A CA 1
ATOM 1612 C C . CYS A 1 201 ? -22.606 1.225 5.004 1.00 87.62 201 CYS A C 1
ATOM 1614 O O . CYS A 1 201 ? -22.483 1.235 6.224 1.00 87.62 201 CYS A O 1
ATOM 1616 N N . ASN A 1 202 ? -23.799 1.438 4.434 1.00 87.12 202 ASN A N 1
ATOM 1617 C CA . ASN A 1 202 ? -25.005 1.764 5.213 1.00 87.12 202 ASN A CA 1
ATOM 1618 C C . ASN A 1 202 ? -25.707 0.536 5.818 1.00 87.12 202 ASN A C 1
ATOM 1620 O O . ASN A 1 202 ? -26.613 0.673 6.647 1.00 87.12 202 ASN A O 1
ATOM 1624 N N . ALA A 1 203 ? -25.340 -0.673 5.387 1.00 86.50 203 ALA A N 1
ATOM 1625 C CA . ALA A 1 203 ? -25.909 -1.901 5.920 1.00 86.50 203 ALA A CA 1
ATOM 1626 C C . ALA A 1 203 ? -25.180 -2.335 7.203 1.00 86.50 203 ALA A C 1
ATOM 1628 O O . ALA A 1 203 ? -23.966 -2.531 7.209 1.00 86.50 203 ALA A O 1
ATOM 1629 N N . SER A 1 204 ? -25.927 -2.536 8.295 1.00 89.06 204 SER A N 1
ATOM 1630 C CA . SER A 1 204 ? -25.351 -3.077 9.531 1.00 89.06 204 SER A CA 1
ATOM 1631 C C . SER A 1 204 ? -24.942 -4.536 9.331 1.00 89.06 204 SER A C 1
ATOM 1633 O O . SER A 1 204 ? -25.789 -5.382 9.048 1.00 89.06 204 SER A O 1
ATOM 1635 N N . LEU A 1 205 ? -23.656 -4.838 9.528 1.00 91.19 205 LEU A N 1
ATOM 1636 C CA . LEU A 1 205 ? -23.156 -6.218 9.495 1.00 91.19 205 LEU A CA 1
ATOM 1637 C C . LEU A 1 205 ? -23.365 -6.950 10.830 1.00 91.19 205 LEU A C 1
ATOM 1639 O O . LEU A 1 205 ? -23.459 -8.172 10.854 1.00 91.19 205 LEU A O 1
ATOM 1643 N N . GLU A 1 206 ? -23.459 -6.219 11.947 1.00 87.56 206 GLU A N 1
ATOM 1644 C CA . GLU A 1 206 ? -23.729 -6.815 13.264 1.00 87.56 206 GLU A CA 1
ATOM 1645 C C . GLU A 1 206 ? -25.202 -7.188 13.447 1.00 87.56 206 GLU A C 1
ATOM 1647 O O . GLU A 1 206 ? -25.516 -8.170 14.121 1.00 87.56 206 GLU A O 1
ATOM 1652 N N . ARG A 1 207 ? -26.113 -6.396 12.868 1.00 90.69 207 ARG A N 1
ATOM 1653 C CA . ARG A 1 207 ? -27.560 -6.639 12.895 1.00 90.69 207 ARG A CA 1
ATOM 1654 C C . ARG A 1 207 ? -28.139 -6.496 11.483 1.00 90.69 207 ARG A C 1
ATOM 1656 O O . ARG A 1 207 ? -28.780 -5.482 11.202 1.00 90.69 207 ARG A O 1
ATOM 1663 N N . PRO A 1 208 ? -27.903 -7.482 10.596 1.00 92.25 208 PRO A N 1
ATOM 1664 C CA . PRO A 1 208 ? -28.384 -7.446 9.219 1.00 92.25 208 PRO A CA 1
ATOM 1665 C C . PRO A 1 208 ? -29.904 -7.280 9.138 1.00 92.25 208 PRO A C 1
ATOM 1667 O O . PRO A 1 208 ? -30.655 -8.102 9.661 1.00 92.25 208 PRO A O 1
ATOM 1670 N N . ASP A 1 209 ? -30.355 -6.238 8.443 1.00 94.44 209 ASP A N 1
ATOM 1671 C CA . ASP A 1 209 ? -31.753 -6.060 8.043 1.00 94.44 209 ASP A CA 1
ATOM 1672 C C . ASP A 1 209 ? -31.888 -6.452 6.570 1.00 94.44 209 ASP A C 1
ATOM 1674 O O . ASP A 1 209 ? -31.682 -5.633 5.676 1.00 94.44 209 ASP A O 1
ATOM 1678 N N . LEU A 1 210 ? -32.192 -7.726 6.320 1.00 95.06 210 LEU A N 1
ATOM 1679 C CA . LEU A 1 210 ? -32.319 -8.269 4.963 1.00 95.06 210 LEU A CA 1
ATOM 1680 C C . LEU A 1 210 ? -33.612 -7.831 4.259 1.00 95.06 210 LEU A C 1
ATOM 1682 O O . LEU A 1 210 ? -33.743 -8.038 3.057 1.00 95.06 210 LEU A O 1
ATOM 1686 N N . VAL A 1 211 ? -34.558 -7.213 4.976 1.00 95.88 211 VAL A N 1
ATOM 1687 C CA . VAL A 1 211 ? -35.744 -6.606 4.354 1.00 95.88 211 VAL A CA 1
ATOM 1688 C C . VAL A 1 211 ? -35.353 -5.269 3.733 1.00 95.88 211 VAL A C 1
ATOM 1690 O O . VAL A 1 211 ? -35.690 -4.999 2.582 1.00 95.88 211 VAL A O 1
ATOM 1693 N N . LYS A 1 212 ? -34.594 -4.449 4.469 1.00 95.50 212 LYS A N 1
ATOM 1694 C CA . LYS A 1 212 ? -34.086 -3.161 3.980 1.00 95.50 212 LYS A CA 1
ATOM 1695 C C . LYS A 1 212 ? -32.902 -3.313 3.017 1.00 95.50 212 LYS A C 1
ATOM 1697 O O . LYS A 1 212 ? -32.782 -2.542 2.067 1.00 95.50 212 LYS A O 1
ATOM 1702 N N . HIS A 1 213 ? -32.035 -4.295 3.255 1.00 95.75 213 HIS A N 1
ATOM 1703 C CA . HIS A 1 213 ? -30.784 -4.523 2.528 1.00 95.75 213 HIS A CA 1
ATOM 1704 C C . HIS A 1 213 ? -30.696 -5.964 1.986 1.00 95.75 213 HIS A C 1
ATOM 1706 O O . HIS A 1 213 ? -29.804 -6.719 2.381 1.00 95.75 213 HIS A O 1
ATOM 1712 N N . PRO A 1 214 ? -31.603 -6.381 1.082 1.00 94.12 214 PRO A N 1
ATOM 1713 C CA . PRO A 1 214 ? -31.694 -7.771 0.627 1.00 94.12 214 PRO A CA 1
ATOM 1714 C C . PRO A 1 214 ? -30.429 -8.294 -0.059 1.00 94.12 214 PRO A C 1
ATOM 1716 O O . PRO A 1 214 ? -30.136 -9.481 0.037 1.00 94.12 214 PRO A O 1
ATOM 1719 N N . LEU A 1 215 ? -29.645 -7.432 -0.716 1.00 93.69 215 LEU A N 1
ATOM 1720 C CA . LEU A 1 215 ? -28.421 -7.850 -1.403 1.00 93.69 215 LEU A CA 1
ATOM 1721 C C . LEU A 1 215 ? -27.288 -8.244 -0.448 1.00 93.69 215 LEU A C 1
ATOM 1723 O O . LEU A 1 215 ? -26.342 -8.895 -0.885 1.00 93.69 215 LEU A O 1
ATOM 1727 N N . LEU A 1 216 ? -27.393 -7.904 0.841 1.00 93.75 216 LEU A N 1
ATOM 1728 C CA . LEU A 1 216 ? -26.378 -8.232 1.842 1.00 93.75 216 LEU A CA 1
ATOM 1729 C C . LEU A 1 216 ? -26.166 -9.747 1.985 1.00 93.75 216 LEU A C 1
ATOM 1731 O O . LEU A 1 216 ? -25.071 -10.175 2.334 1.00 93.75 216 LEU A O 1
ATOM 1735 N N . ILE A 1 217 ? -27.176 -10.559 1.646 1.00 95.12 217 ILE A N 1
ATOM 1736 C CA . ILE A 1 217 ? -27.075 -12.027 1.618 1.00 95.12 217 ILE A CA 1
ATOM 1737 C C . ILE A 1 217 ? -25.978 -12.531 0.660 1.00 95.12 217 ILE A C 1
ATOM 1739 O O . ILE A 1 217 ? -25.463 -13.629 0.846 1.00 95.12 217 ILE A O 1
ATOM 1743 N N . ASN A 1 218 ? -25.609 -11.729 -0.347 1.00 94.81 218 ASN A N 1
ATOM 1744 C CA . ASN A 1 218 ? -24.598 -12.075 -1.348 1.00 94.81 218 ASN A CA 1
ATOM 1745 C C . ASN A 1 218 ? -23.191 -11.578 -0.981 1.00 94.81 218 ASN A C 1
ATOM 1747 O O . ASN A 1 218 ? -22.239 -11.880 -1.700 1.00 94.81 218 ASN A O 1
ATOM 1751 N N . ALA A 1 219 ? -23.040 -10.807 0.102 1.00 95.88 219 ALA A N 1
ATOM 1752 C CA . ALA A 1 219 ? -21.739 -10.311 0.530 1.00 95.88 219 ALA A CA 1
ATOM 1753 C C . ALA A 1 219 ? -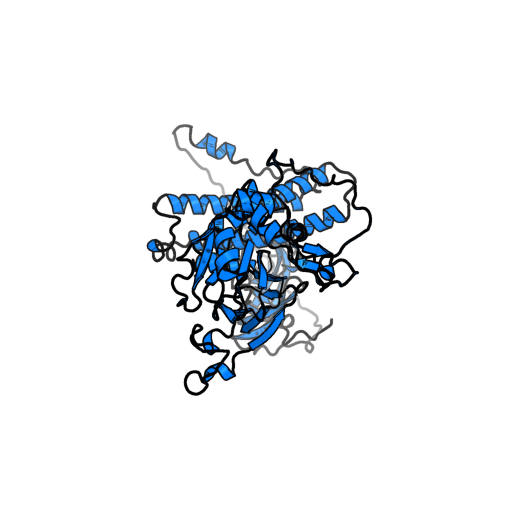20.891 -11.443 1.123 1.00 95.88 219 ALA A C 1
ATOM 1755 O O . ALA A 1 219 ? -21.329 -12.169 2.019 1.00 95.88 219 ALA A O 1
ATOM 1756 N N . ARG A 1 220 ? -19.641 -11.563 0.674 1.00 96.19 220 ARG A N 1
ATOM 1757 C CA . ARG A 1 220 ? -18.647 -12.445 1.286 1.00 96.19 220 ARG A CA 1
ATOM 1758 C C . ARG A 1 220 ? -18.068 -11.746 2.508 1.00 96.19 220 ARG A C 1
ATOM 1760 O O . ARG A 1 220 ? -17.318 -10.777 2.380 1.00 96.19 220 ARG A O 1
ATOM 1767 N N . ILE A 1 221 ? -18.456 -12.234 3.685 1.00 96.00 221 ILE A N 1
ATOM 1768 C CA . ILE A 1 221 ? -18.105 -11.645 4.978 1.00 96.00 221 ILE A CA 1
ATOM 1769 C C . ILE A 1 221 ? -17.300 -12.650 5.798 1.00 96.00 221 ILE A C 1
ATOM 1771 O O . ILE A 1 221 ? -17.726 -13.788 5.997 1.00 96.00 221 ILE A O 1
ATOM 1775 N N . TRP A 1 222 ? -16.167 -12.205 6.334 1.00 96.38 222 TRP A N 1
ATOM 1776 C CA . TRP A 1 222 ? -15.358 -12.967 7.281 1.00 96.38 222 TRP A CA 1
ATOM 1777 C C . TRP A 1 222 ? -15.283 -12.242 8.610 1.00 96.38 222 TRP A C 1
ATOM 1779 O O . TRP A 1 222 ? -15.305 -11.015 8.676 1.00 96.38 222 TRP A O 1
ATOM 1789 N N . LYS A 1 223 ? -15.167 -13.013 9.686 1.00 96.94 223 LYS A N 1
ATOM 1790 C CA . LYS A 1 223 ? -15.055 -12.483 11.037 1.00 96.94 223 LYS A CA 1
ATOM 1791 C C . LYS A 1 223 ? -13.956 -13.218 11.777 1.00 96.94 223 LYS A C 1
ATOM 1793 O O . LYS A 1 223 ? -13.961 -14.445 11.821 1.00 96.94 223 LYS A O 1
ATOM 1798 N N . THR A 1 224 ? -13.027 -12.469 12.354 1.00 97.44 224 THR A N 1
ATOM 1799 C CA . THR A 1 224 ? -11.888 -13.027 13.086 1.00 97.44 224 THR A CA 1
ATOM 1800 C C . THR A 1 224 ? -11.626 -12.260 14.376 1.00 97.44 224 THR A C 1
ATOM 1802 O O . THR A 1 224 ? -12.012 -11.097 14.513 1.00 97.44 224 THR A O 1
ATOM 1805 N N . ILE A 1 225 ? -10.985 -12.922 15.336 1.00 98.19 225 ILE A N 1
ATOM 1806 C CA . ILE A 1 225 ? -10.541 -12.326 16.594 1.00 98.19 225 ILE A CA 1
ATOM 1807 C C . ILE A 1 225 ? -9.020 -12.380 16.616 1.00 98.19 225 ILE A C 1
ATOM 1809 O O . ILE A 1 225 ? -8.444 -13.459 16.686 1.00 98.19 225 ILE A O 1
ATOM 1813 N N . LEU A 1 226 ? -8.401 -11.208 16.612 1.00 96.69 226 LEU A N 1
ATOM 1814 C CA . LEU A 1 226 ? -6.968 -11.018 16.753 1.00 96.69 226 LEU A CA 1
ATOM 1815 C C . LEU A 1 226 ? -6.605 -10.915 18.238 1.00 96.69 226 LEU A C 1
ATOM 1817 O O . LEU A 1 226 ? -7.224 -10.158 19.001 1.00 96.69 226 LEU A O 1
ATOM 1821 N N . SER A 1 227 ? -5.591 -11.670 18.636 1.00 94.06 227 SER A N 1
ATOM 1822 C CA . SER A 1 227 ? -4.944 -11.655 19.948 1.00 94.06 227 SER A CA 1
ATOM 1823 C C . SER A 1 227 ? -3.505 -11.127 19.825 1.00 94.06 227 SER A C 1
ATOM 1825 O O . SER A 1 227 ? -3.001 -10.990 18.711 1.00 94.06 227 SER A O 1
ATOM 1827 N N . PRO A 1 228 ? -2.820 -10.801 20.938 1.00 90.31 228 PRO A N 1
ATOM 1828 C CA . PRO A 1 228 ? -1.419 -10.400 20.875 1.00 90.31 228 PRO A CA 1
ATOM 1829 C C . PRO A 1 228 ? -0.558 -11.483 20.221 1.00 90.31 228 PRO A C 1
ATOM 1831 O O . PRO A 1 228 ? -0.690 -12.659 20.556 1.00 90.31 228 PRO A O 1
ATOM 1834 N N . GLY A 1 229 ? 0.293 -11.070 19.281 1.00 85.44 229 GLY A N 1
ATOM 1835 C CA . GLY A 1 229 ? 1.093 -11.963 18.434 1.00 85.44 229 GLY A CA 1
ATOM 1836 C C . GLY A 1 229 ? 0.478 -12.244 17.058 1.00 85.44 229 GLY A C 1
ATOM 1837 O O . GLY A 1 229 ? 1.216 -12.597 16.139 1.00 85.44 229 GLY A O 1
ATOM 1838 N N . ASP A 1 230 ? -0.829 -12.024 16.882 1.00 92.38 230 ASP A N 1
ATOM 1839 C CA . ASP A 1 230 ? -1.473 -12.110 15.571 1.00 92.38 230 ASP A CA 1
ATOM 1840 C C . ASP A 1 230 ? -1.197 -10.849 14.743 1.00 92.38 230 ASP A C 1
ATOM 1842 O O . ASP A 1 230 ? -1.166 -9.726 15.258 1.00 92.38 230 ASP A O 1
ATOM 1846 N N . ILE A 1 231 ? -1.067 -11.033 13.430 1.00 93.62 231 ILE A N 1
ATOM 1847 C CA . ILE A 1 231 ? -1.016 -9.945 12.455 1.00 93.62 231 ILE A CA 1
ATOM 1848 C C . ILE A 1 231 ? -2.049 -10.239 11.375 1.00 93.62 231 ILE A C 1
ATOM 1850 O O . ILE A 1 231 ? -2.000 -11.285 10.728 1.00 93.62 231 ILE A O 1
ATOM 1854 N N . LEU A 1 232 ? -2.977 -9.308 11.175 1.00 96.06 232 LEU A N 1
ATOM 1855 C CA . LEU A 1 232 ? -3.921 -9.337 10.066 1.00 96.06 232 LEU A CA 1
ATOM 1856 C C . LEU A 1 232 ? -3.418 -8.420 8.956 1.00 96.06 232 LEU A C 1
ATOM 1858 O O . LEU A 1 232 ? -3.265 -7.223 9.185 1.00 96.06 232 LEU A O 1
ATOM 1862 N N . LEU A 1 233 ? -3.191 -8.979 7.770 1.00 95.62 233 LEU A N 1
ATOM 1863 C CA . LEU A 1 233 ? -2.943 -8.228 6.541 1.00 95.62 233 LEU A CA 1
ATOM 1864 C C . LEU A 1 233 ? -4.260 -8.096 5.772 1.00 95.62 233 LEU A C 1
ATOM 1866 O O . LEU A 1 233 ? -4.904 -9.104 5.473 1.00 95.62 233 LEU A O 1
ATOM 1870 N N . LEU A 1 234 ? -4.654 -6.866 5.459 1.00 95.75 234 LEU A N 1
ATOM 1871 C CA . LEU A 1 234 ? -5.809 -6.568 4.626 1.00 95.75 234 LEU A CA 1
ATOM 1872 C C . LEU A 1 234 ? -5.313 -5.976 3.300 1.00 95.75 234 LEU A C 1
ATOM 1874 O O . LEU A 1 234 ? -4.735 -4.887 3.312 1.00 95.75 234 LEU A O 1
ATOM 1878 N N . PRO A 1 235 ? -5.557 -6.653 2.165 1.00 95.50 235 PRO A N 1
ATOM 1879 C CA . PRO A 1 235 ? -5.264 -6.092 0.853 1.00 95.50 235 PRO A CA 1
ATOM 1880 C C . PRO A 1 235 ? -6.054 -4.808 0.597 1.00 95.50 235 PRO A C 1
ATOM 1882 O O . PRO A 1 235 ? -7.192 -4.677 1.070 1.00 95.50 235 PRO A O 1
ATOM 1885 N N . TYR A 1 236 ? -5.507 -3.912 -0.222 1.00 95.44 236 TYR A N 1
ATOM 1886 C CA . TYR A 1 236 ? -6.151 -2.651 -0.571 1.00 95.44 236 TYR A CA 1
ATOM 1887 C C . TYR A 1 236 ? -7.598 -2.841 -1.050 1.00 95.44 236 TYR A C 1
ATOM 1889 O O . TYR A 1 236 ? -7.953 -3.804 -1.750 1.00 95.44 236 TYR A O 1
ATOM 1897 N N . GLY A 1 237 ? -8.451 -1.896 -0.654 1.00 94.50 237 GLY A N 1
ATOM 1898 C CA . GLY A 1 237 ? -9.876 -1.893 -0.972 1.00 94.50 237 GLY A CA 1
ATOM 1899 C C . GLY A 1 237 ? -10.727 -2.859 -0.140 1.00 94.50 237 GLY A C 1
ATOM 1900 O O . GLY A 1 237 ? -11.938 -2.914 -0.351 1.00 94.50 237 GLY A O 1
ATOM 1901 N N . THR A 1 238 ? -10.139 -3.613 0.797 1.00 96.94 238 THR A N 1
ATOM 1902 C CA . THR A 1 238 ? -10.902 -4.474 1.712 1.00 96.94 238 THR A CA 1
ATOM 1903 C C . THR A 1 238 ? -11.765 -3.625 2.640 1.00 96.94 238 THR A C 1
ATOM 1905 O O . THR A 1 238 ? -11.269 -2.807 3.418 1.00 96.94 238 THR A O 1
ATOM 1908 N N . TYR A 1 239 ? -13.074 -3.857 2.596 1.00 97.25 239 TYR A N 1
ATOM 1909 C CA . TYR A 1 239 ? -13.999 -3.236 3.532 1.00 97.25 239 TYR A CA 1
ATOM 1910 C C . TYR A 1 239 ? -13.850 -3.898 4.894 1.00 97.25 239 TYR A C 1
ATOM 1912 O O . TYR A 1 239 ? -13.862 -5.126 4.995 1.00 97.25 239 TYR A O 1
ATOM 1920 N N . HIS A 1 240 ? -13.732 -3.110 5.954 1.00 96.69 240 HIS A N 1
ATOM 1921 C CA . HIS A 1 240 ? -13.526 -3.664 7.282 1.00 96.69 240 HIS A CA 1
ATOM 1922 C C . HIS A 1 240 ? -14.117 -2.795 8.395 1.00 96.69 240 HIS A C 1
ATOM 1924 O O . HIS A 1 240 ? -14.268 -1.582 8.275 1.00 96.69 240 HIS A O 1
ATOM 1930 N N . MET A 1 241 ? -14.492 -3.451 9.491 1.00 95.19 241 MET A N 1
ATOM 1931 C CA . MET A 1 241 ? -14.838 -2.826 10.766 1.00 95.19 241 MET A CA 1
ATOM 1932 C C . MET A 1 241 ? -14.087 -3.537 11.886 1.00 95.19 241 MET A C 1
ATOM 1934 O O . MET A 1 241 ? -13.816 -4.740 11.807 1.00 95.19 241 MET A O 1
ATOM 1938 N N . CYS A 1 242 ? -13.773 -2.805 12.949 1.00 95.38 242 CYS A N 1
ATOM 1939 C CA . CYS A 1 242 ? -13.016 -3.334 14.079 1.00 95.38 242 CYS A CA 1
ATOM 1940 C C . CYS A 1 242 ? -13.716 -3.024 15.396 1.00 95.38 242 CYS A C 1
ATOM 1942 O O . CYS A 1 242 ? -14.196 -1.911 15.593 1.00 95.38 242 CYS A O 1
ATOM 1944 N N . ARG A 1 243 ? -13.704 -3.969 16.340 1.00 95.38 243 ARG A N 1
ATOM 1945 C CA . ARG A 1 243 ? -14.263 -3.793 17.686 1.00 95.38 243 ARG A CA 1
ATOM 1946 C C . ARG A 1 243 ? -13.342 -4.366 18.752 1.00 95.38 243 ARG A C 1
ATOM 1948 O O . ARG A 1 243 ? -12.903 -5.510 18.676 1.00 95.38 243 ARG A O 1
ATOM 1955 N N . ASN A 1 244 ? -13.097 -3.596 19.804 1.00 96.62 244 ASN A N 1
ATOM 1956 C CA . ASN A 1 244 ? -12.295 -4.042 20.937 1.00 96.62 244 ASN A CA 1
ATOM 1957 C C . ASN A 1 244 ? -13.130 -4.947 21.862 1.00 96.62 244 ASN A C 1
ATOM 1959 O O . ASN A 1 244 ? -14.103 -4.506 22.484 1.00 96.62 244 ASN A O 1
ATOM 1963 N N . LEU A 1 245 ? -12.747 -6.224 21.974 1.00 96.31 245 LEU A N 1
ATOM 1964 C CA . LEU A 1 245 ? -13.410 -7.205 22.848 1.00 96.31 245 LEU A CA 1
ATOM 1965 C C . LEU A 1 245 ? -12.985 -7.066 24.314 1.00 96.31 245 LEU A C 1
ATOM 1967 O O . LEU A 1 245 ? -13.744 -7.408 25.227 1.00 96.31 245 LEU A O 1
ATOM 1971 N N . THR A 1 246 ? -11.782 -6.543 24.538 1.00 95.56 246 THR A N 1
ATOM 1972 C CA . THR A 1 246 ? -11.223 -6.158 25.840 1.00 95.56 246 THR A CA 1
ATOM 1973 C C . THR A 1 246 ? -10.699 -4.724 25.759 1.00 95.56 246 THR A C 1
ATOM 1975 O O . THR A 1 246 ? -10.785 -4.099 24.707 1.00 95.56 246 THR A O 1
ATOM 1978 N N . LYS A 1 247 ? -10.114 -4.187 26.840 1.00 94.25 247 LYS A N 1
ATOM 1979 C CA . LYS A 1 247 ? -9.173 -3.066 26.669 1.00 94.25 247 LYS A CA 1
ATOM 1980 C C . LYS A 1 247 ? -8.102 -3.503 25.672 1.00 94.25 247 LYS A C 1
ATOM 1982 O O . LYS A 1 247 ? -7.573 -4.601 25.842 1.00 94.25 247 LYS A O 1
ATOM 1987 N N . CYS A 1 248 ? -7.849 -2.706 24.642 1.00 95.12 248 CYS A N 1
ATOM 1988 C CA . CYS A 1 248 ? -6.959 -3.091 23.556 1.00 95.12 248 CYS A CA 1
ATOM 1989 C C . CYS A 1 248 ? -6.081 -1.921 23.115 1.00 95.12 248 CYS A C 1
ATOM 1991 O O . CYS A 1 248 ? -6.582 -0.810 22.935 1.00 95.12 248 CYS A O 1
ATOM 1993 N N . LEU A 1 249 ? -4.786 -2.200 22.971 1.00 95.31 249 LEU A N 1
ATOM 1994 C CA . LEU A 1 249 ? -3.805 -1.374 22.274 1.00 95.31 249 LEU A CA 1
ATOM 1995 C C . LEU A 1 249 ? -3.408 -2.155 21.025 1.00 95.31 249 LEU A C 1
ATOM 1997 O O . LEU A 1 249 ? -3.001 -3.312 21.136 1.00 95.31 249 LEU A O 1
ATOM 2001 N N . SER A 1 250 ? -3.519 -1.547 19.853 1.00 95.25 250 SER A N 1
ATOM 2002 C CA . SER A 1 250 ? -3.082 -2.158 18.602 1.00 95.25 250 SER A CA 1
ATOM 2003 C C . SER A 1 250 ? -2.234 -1.198 17.796 1.00 95.25 250 SER A C 1
ATOM 2005 O O . SER A 1 250 ? -2.532 -0.005 17.726 1.00 95.25 250 SER A O 1
ATOM 2007 N N . TYR A 1 251 ? -1.235 -1.766 17.148 1.00 94.75 251 TYR A N 1
ATOM 2008 C CA . TYR A 1 251 ? -0.447 -1.132 16.118 1.00 94.75 251 TYR A CA 1
ATOM 2009 C C . TYR A 1 251 ? -1.083 -1.409 14.757 1.00 94.75 251 TYR A C 1
ATOM 2011 O O . TYR A 1 251 ? -1.583 -2.510 14.500 1.00 94.75 251 TYR A O 1
ATOM 2019 N N . SER A 1 252 ? -1.068 -0.409 13.889 1.00 94.81 252 SER A N 1
ATOM 2020 C CA . SER A 1 252 ? -1.385 -0.589 12.481 1.00 94.81 252 SER A CA 1
ATOM 2021 C C . SER A 1 252 ? -0.401 0.179 11.622 1.00 94.81 252 SER A C 1
ATOM 2023 O O . SER A 1 252 ? 0.150 1.186 12.059 1.00 94.81 252 SER A O 1
ATOM 2025 N N . ARG A 1 253 ? -0.179 -0.288 10.402 1.00 93.50 253 ARG A N 1
ATOM 2026 C CA . ARG A 1 253 ? 0.602 0.442 9.405 1.00 93.50 253 ARG A CA 1
ATOM 2027 C C . ARG A 1 253 ? 0.019 0.197 8.032 1.00 93.50 253 ARG A C 1
ATOM 2029 O O . ARG A 1 253 ? -0.493 -0.898 7.791 1.00 93.50 253 ARG A O 1
ATOM 2036 N N . PHE A 1 254 ? 0.145 1.183 7.162 1.00 95.62 254 PHE A N 1
ATOM 2037 C CA . PHE A 1 254 ? -0.037 0.944 5.743 1.00 95.62 254 PHE A CA 1
ATOM 2038 C C . PHE A 1 254 ? 1.248 0.395 5.119 1.00 95.62 254 PHE A C 1
ATOM 2040 O O . PHE A 1 254 ? 2.334 0.487 5.705 1.00 95.62 254 PHE A O 1
ATOM 2047 N N . HIS A 1 255 ? 1.095 -0.218 3.953 1.00 95.50 255 HIS A N 1
ATOM 2048 C CA . HIS A 1 255 ? 2.168 -0.815 3.172 1.00 95.50 255 HIS A CA 1
ATOM 2049 C C . HIS A 1 255 ? 1.901 -0.606 1.681 1.00 95.50 255 HIS A C 1
ATOM 2051 O O . HIS A 1 255 ? 0.772 -0.803 1.218 1.00 95.50 255 HIS A O 1
ATOM 2057 N N . LEU A 1 256 ? 2.940 -0.220 0.943 1.00 95.94 256 LEU A N 1
ATOM 2058 C CA . LEU A 1 256 ? 2.924 -0.115 -0.514 1.00 95.94 256 LEU A CA 1
ATOM 2059 C C . LEU A 1 256 ? 4.058 -0.953 -1.091 1.00 95.94 256 LEU A C 1
ATOM 2061 O O . LEU A 1 256 ? 5.216 -0.763 -0.729 1.00 95.94 256 LEU A O 1
ATOM 2065 N N . ASP A 1 257 ? 3.734 -1.827 -2.031 1.00 94.00 257 ASP A N 1
ATOM 2066 C CA . ASP A 1 257 ? 4.706 -2.537 -2.847 1.00 94.00 257 ASP A CA 1
ATOM 2067 C C . ASP A 1 257 ? 4.172 -2.758 -4.272 1.00 94.00 257 ASP A C 1
ATOM 2069 O O . ASP A 1 257 ? 3.160 -2.195 -4.696 1.00 94.00 257 ASP A O 1
ATOM 2073 N N . ILE A 1 258 ? 4.880 -3.572 -5.052 1.00 91.00 258 ILE A N 1
ATOM 2074 C CA . ILE A 1 258 ? 4.523 -3.863 -6.442 1.00 91.00 258 ILE A CA 1
ATOM 2075 C C . ILE A 1 258 ? 3.169 -4.580 -6.588 1.00 91.00 258 ILE A C 1
ATOM 2077 O O . ILE A 1 258 ? 2.560 -4.505 -7.655 1.00 91.00 258 ILE A O 1
ATOM 2081 N N . VAL A 1 259 ? 2.681 -5.267 -5.548 1.00 91.88 259 VAL A N 1
ATOM 2082 C CA . VAL A 1 259 ? 1.436 -6.047 -5.591 1.00 91.88 259 VAL A CA 1
ATOM 2083 C C . VAL A 1 259 ? 0.221 -5.125 -5.566 1.00 91.88 259 VAL A C 1
ATOM 2085 O O . VAL A 1 259 ? -0.742 -5.353 -6.305 1.00 91.88 259 VAL A O 1
ATOM 2088 N N . ASN A 1 260 ? 0.254 -4.078 -4.741 1.00 94.75 260 ASN A N 1
ATOM 2089 C CA . ASN A 1 260 ? -0.840 -3.115 -4.617 1.00 94.75 260 ASN A CA 1
ATOM 2090 C C . ASN A 1 260 ? -0.606 -1.792 -5.368 1.00 94.75 260 ASN A C 1
ATOM 2092 O O . ASN A 1 260 ? -1.522 -0.968 -5.424 1.00 94.75 260 ASN A O 1
ATOM 2096 N N . LEU A 1 261 ? 0.529 -1.632 -6.059 1.00 94.06 261 LEU A N 1
ATOM 2097 C CA . LEU A 1 261 ? 0.816 -0.481 -6.923 1.00 94.06 261 LEU A CA 1
ATOM 2098 C C . LEU A 1 261 ? -0.322 -0.124 -7.909 1.00 94.06 261 LEU A C 1
ATOM 2100 O O . LEU A 1 261 ? -0.645 1.059 -8.019 1.00 94.06 261 LEU A O 1
ATOM 2104 N N . PRO A 1 262 ? -1.021 -1.069 -8.577 1.00 91.62 262 PRO A N 1
ATOM 2105 C CA . PRO A 1 262 ? -2.168 -0.712 -9.421 1.00 91.62 262 PRO A CA 1
ATOM 2106 C C . PRO A 1 262 ? -3.325 -0.057 -8.648 1.00 91.62 262 PRO A C 1
ATOM 2108 O O . PRO A 1 262 ? -4.019 0.812 -9.179 1.00 91.62 262 PRO A O 1
ATOM 2111 N N . GLY A 1 263 ? -3.547 -0.474 -7.396 1.00 93.31 263 GLY A N 1
ATOM 2112 C CA . GLY A 1 263 ? -4.521 0.134 -6.490 1.00 93.31 263 GLY A CA 1
ATOM 2113 C C . GLY A 1 263 ? -4.111 1.549 -6.095 1.00 93.31 263 GLY A C 1
ATOM 2114 O O . GLY A 1 263 ? -4.922 2.469 -6.199 1.00 93.31 263 GLY A O 1
ATOM 2115 N N . PHE A 1 264 ? -2.842 1.727 -5.731 1.00 96.31 264 PHE A N 1
ATOM 2116 C CA . PHE A 1 264 ? -2.241 3.025 -5.422 1.00 96.31 264 PHE A CA 1
ATOM 2117 C C . PHE A 1 264 ? -2.334 4.005 -6.601 1.00 96.31 264 PHE A C 1
ATOM 2119 O O . PHE A 1 264 ? -2.722 5.160 -6.446 1.00 96.31 264 PHE A O 1
ATOM 2126 N N . MET A 1 265 ? -2.085 3.523 -7.820 1.00 92.62 265 MET A N 1
ATOM 2127 C CA . MET A 1 265 ? -2.222 4.316 -9.042 1.00 92.62 265 MET A CA 1
ATOM 2128 C C . MET A 1 265 ? -3.657 4.730 -9.330 1.00 92.62 265 MET A C 1
ATOM 2130 O O . MET A 1 265 ? -3.906 5.852 -9.767 1.00 92.62 265 MET A O 1
ATOM 2134 N N . ARG A 1 266 ? -4.621 3.840 -9.083 1.00 90.62 266 ARG A N 1
ATOM 2135 C CA . ARG A 1 266 ? -6.036 4.196 -9.197 1.00 90.62 266 ARG A CA 1
ATOM 2136 C C . ARG A 1 266 ? -6.395 5.301 -8.207 1.00 90.62 266 ARG A C 1
ATOM 2138 O O . ARG A 1 266 ? -6.975 6.290 -8.632 1.00 90.62 266 ARG A O 1
ATOM 2145 N N . SER A 1 267 ? -5.973 5.168 -6.950 1.00 93.81 267 SER A N 1
ATOM 2146 C CA . SER A 1 267 ? -6.132 6.208 -5.926 1.00 93.81 267 SER A CA 1
ATOM 2147 C C . SER A 1 267 ? -5.538 7.550 -6.370 1.00 93.81 267 SER A C 1
ATOM 2149 O O . SER A 1 267 ? -6.215 8.573 -6.300 1.00 93.81 267 SER A O 1
ATOM 2151 N N . PHE A 1 268 ? -4.325 7.550 -6.936 1.00 90.88 268 PHE A N 1
ATOM 2152 C CA . PHE A 1 268 ? -3.703 8.764 -7.466 1.00 90.88 268 PHE A CA 1
ATOM 2153 C C . PHE A 1 268 ? -4.553 9.453 -8.547 1.00 90.88 268 PHE A C 1
ATOM 2155 O O . PHE A 1 268 ? -4.679 10.672 -8.543 1.00 90.88 268 PHE A O 1
ATOM 2162 N N . PHE A 1 269 ? -5.172 8.714 -9.470 1.00 86.44 269 PHE A N 1
ATOM 2163 C CA . PHE A 1 269 ? -6.010 9.329 -10.513 1.00 86.44 269 PHE A CA 1
ATOM 2164 C C . PHE A 1 269 ? -7.431 9.676 -10.052 1.00 86.44 269 PHE A C 1
ATOM 2166 O O . PHE A 1 269 ? -8.044 10.602 -10.598 1.00 86.44 269 PHE A O 1
ATOM 2173 N N . ASP A 1 270 ? -7.953 8.927 -9.085 1.00 87.94 270 ASP A N 1
ATOM 2174 C CA . ASP A 1 270 ? -9.279 9.135 -8.505 1.00 87.94 270 ASP A CA 1
ATOM 2175 C C . ASP A 1 270 ? -9.265 10.215 -7.412 1.00 87.94 270 ASP A C 1
ATOM 2177 O O . ASP A 1 270 ? -10.328 10.719 -7.059 1.00 87.94 270 ASP A O 1
ATOM 2181 N N . GLN A 1 271 ? -8.076 10.595 -6.920 1.00 87.12 271 GLN A N 1
ATOM 2182 C CA . GLN A 1 271 ? -7.865 11.566 -5.841 1.00 87.12 271 GLN A CA 1
ATOM 2183 C C . GLN A 1 271 ? -8.648 11.201 -4.570 1.00 87.12 271 GLN A C 1
ATOM 2185 O O . GLN A 1 271 ? -9.184 12.066 -3.880 1.00 87.12 271 GLN A O 1
ATOM 2190 N N . ASP A 1 272 ? -8.732 9.903 -4.253 1.00 91.88 272 ASP A N 1
ATOM 2191 C CA . ASP A 1 272 ? -9.512 9.440 -3.100 1.00 91.88 272 ASP A CA 1
ATOM 2192 C C . ASP A 1 272 ? -8.780 9.609 -1.753 1.00 91.88 272 ASP A C 1
ATOM 2194 O O . ASP A 1 272 ? -9.433 9.618 -0.709 1.00 91.88 272 ASP A O 1
ATOM 2198 N N . ALA A 1 273 ? -7.461 9.823 -1.771 1.00 92.62 273 ALA A N 1
ATOM 2199 C CA . ALA A 1 273 ? -6.631 10.153 -0.608 1.00 92.62 273 ALA A CA 1
ATOM 2200 C C . ALA A 1 273 ? -5.702 11.351 -0.909 1.00 92.62 273 ALA A C 1
ATOM 2202 O O . ALA A 1 273 ? -4.504 11.161 -1.147 1.00 92.62 273 ALA A O 1
ATOM 2203 N N . PRO A 1 274 ? -6.233 12.589 -0.950 1.00 88.19 274 PRO A N 1
ATOM 2204 C CA . PRO A 1 274 ? -5.459 13.791 -1.279 1.00 88.19 274 PRO A CA 1
ATOM 2205 C C . PRO A 1 274 ? -4.365 14.126 -0.251 1.00 88.19 274 PRO A C 1
ATOM 2207 O O . PRO A 1 274 ? -3.439 14.871 -0.555 1.00 88.19 274 PRO A O 1
ATOM 2210 N N . GLU A 1 275 ? -4.451 13.583 0.961 1.00 87.06 275 GLU A N 1
ATOM 2211 C CA . GLU A 1 275 ? -3.427 13.694 2.000 1.00 87.06 275 GLU A CA 1
ATOM 2212 C C . GLU A 1 275 ? -2.168 12.860 1.715 1.00 87.06 275 GLU A C 1
ATOM 2214 O O . GLU A 1 275 ? -1.139 13.070 2.356 1.00 87.06 275 GLU A O 1
ATOM 2219 N N . ILE A 1 276 ? -2.235 11.915 0.770 1.00 92.00 276 ILE A N 1
ATOM 2220 C CA . ILE A 1 276 ? -1.098 11.098 0.347 1.00 92.00 276 ILE A CA 1
ATOM 2221 C C . ILE A 1 276 ? -0.481 11.715 -0.908 1.00 92.00 276 ILE A C 1
ATOM 2223 O O . ILE A 1 276 ? -1.102 11.777 -1.974 1.00 92.00 276 ILE A O 1
ATOM 2227 N N . GLU A 1 277 ? 0.791 12.100 -0.823 1.00 91.44 277 GLU A N 1
ATOM 2228 C CA . GLU A 1 277 ? 1.545 12.651 -1.953 1.00 91.44 277 GLU A CA 1
ATOM 2229 C C . GLU A 1 277 ? 2.041 11.525 -2.874 1.00 91.44 277 GLU A C 1
ATOM 2231 O O . GLU A 1 277 ? 3.235 11.247 -2.981 1.00 91.44 277 GLU A O 1
ATOM 2236 N N . HIS A 1 278 ? 1.102 10.857 -3.551 1.00 92.88 278 HIS A N 1
ATOM 2237 C CA . HIS A 1 278 ? 1.366 9.684 -4.393 1.00 92.88 278 HIS A CA 1
ATOM 2238 C C . HIS A 1 278 ? 2.522 9.906 -5.377 1.00 92.88 278 HIS A C 1
ATOM 2240 O O . HIS A 1 278 ? 3.376 9.039 -5.546 1.00 92.88 278 HIS A O 1
ATOM 2246 N N . HIS A 1 279 ? 2.568 11.089 -5.995 1.00 89.19 279 HIS A N 1
ATOM 2247 C CA . HIS A 1 279 ? 3.609 11.473 -6.942 1.00 89.19 279 HIS A CA 1
ATOM 2248 C C . HIS A 1 279 ? 5.008 11.511 -6.306 1.00 89.19 279 HIS A C 1
ATOM 2250 O O . HIS A 1 279 ? 5.935 10.961 -6.893 1.00 89.19 279 HIS A O 1
ATOM 2256 N N . ILE A 1 280 ? 5.157 12.077 -5.101 1.00 90.25 280 ILE A N 1
ATOM 2257 C CA . ILE A 1 280 ? 6.436 12.123 -4.372 1.00 90.25 280 ILE A CA 1
ATOM 2258 C C . ILE A 1 280 ? 6.903 10.713 -4.024 1.00 90.25 280 ILE A C 1
ATOM 2260 O O . ILE A 1 280 ? 8.068 10.381 -4.227 1.00 90.25 280 ILE A O 1
ATOM 2264 N N . ILE A 1 281 ? 5.989 9.861 -3.552 1.00 93.94 281 ILE A N 1
ATOM 2265 C CA . ILE A 1 281 ? 6.298 8.470 -3.194 1.00 93.94 281 ILE A CA 1
ATOM 2266 C C . ILE A 1 281 ? 6.840 7.714 -4.410 1.00 93.94 281 ILE A C 1
ATOM 2268 O O . ILE A 1 281 ? 7.912 7.110 -4.340 1.00 93.94 281 ILE A O 1
ATOM 2272 N N . LEU A 1 282 ? 6.125 7.784 -5.537 1.00 94.00 282 LEU A N 1
ATOM 2273 C CA . LEU A 1 282 ? 6.525 7.134 -6.786 1.00 94.00 282 LEU A CA 1
ATOM 2274 C C . LEU A 1 282 ? 7.852 7.688 -7.304 1.00 94.00 282 LEU A C 1
ATOM 2276 O O . LEU A 1 282 ? 8.724 6.908 -7.684 1.00 94.00 282 LEU A O 1
ATOM 2280 N N . TRP A 1 283 ? 8.026 9.010 -7.291 1.00 93.00 283 TRP A N 1
ATOM 2281 C CA . TRP A 1 283 ? 9.248 9.668 -7.745 1.00 93.00 283 TRP A CA 1
ATOM 2282 C C . TRP A 1 283 ? 10.464 9.240 -6.923 1.00 93.00 283 TRP A C 1
ATOM 2284 O O . TRP A 1 283 ? 11.464 8.766 -7.471 1.00 93.00 283 TRP A O 1
ATOM 2294 N N . ASN A 1 284 ? 10.371 9.363 -5.598 1.00 93.19 284 ASN A N 1
ATOM 2295 C CA . ASN A 1 284 ? 11.465 9.064 -4.682 1.00 93.19 284 ASN A CA 1
ATOM 2296 C C . ASN A 1 284 ? 11.837 7.583 -4.726 1.00 93.19 284 ASN A C 1
ATOM 2298 O O . ASN A 1 284 ? 13.022 7.248 -4.786 1.00 93.19 284 ASN A O 1
ATOM 2302 N N . TYR A 1 285 ? 10.843 6.690 -4.732 1.00 95.25 285 TYR A N 1
ATOM 2303 C CA . TYR A 1 285 ? 11.104 5.256 -4.788 1.00 95.25 285 TYR A CA 1
ATOM 2304 C C . TYR A 1 285 ? 11.691 4.837 -6.146 1.00 95.25 285 TYR A C 1
ATOM 2306 O O . TYR A 1 285 ? 12.658 4.080 -6.186 1.00 95.25 285 TYR A O 1
ATOM 2314 N N . THR A 1 286 ? 11.200 5.398 -7.257 1.00 96.06 286 THR A N 1
ATOM 2315 C CA . THR A 1 286 ? 11.777 5.159 -8.593 1.00 96.06 286 THR A CA 1
ATOM 2316 C C . THR A 1 286 ? 13.227 5.626 -8.664 1.00 96.06 286 THR A C 1
ATOM 2318 O O . THR A 1 286 ? 14.097 4.866 -9.081 1.00 96.06 286 THR A O 1
ATOM 2321 N N . THR A 1 287 ? 13.512 6.839 -8.184 1.00 95.19 287 THR A N 1
ATOM 2322 C CA . THR A 1 287 ? 14.873 7.394 -8.131 1.00 95.19 287 THR A CA 1
ATOM 2323 C C . THR A 1 287 ? 15.796 6.519 -7.282 1.00 95.19 287 THR A C 1
ATOM 2325 O O . THR A 1 287 ? 16.935 6.253 -7.663 1.00 95.19 287 THR A O 1
ATOM 2328 N N . LYS A 1 288 ? 15.303 6.011 -6.145 1.00 95.00 288 LYS A N 1
ATOM 2329 C CA . LYS A 1 288 ? 16.032 5.046 -5.317 1.00 95.00 288 LYS A CA 1
ATOM 2330 C C . LYS A 1 288 ? 16.357 3.772 -6.104 1.00 95.00 288 LYS A C 1
ATOM 2332 O O . LYS A 1 288 ? 17.512 3.360 -6.094 1.00 95.00 288 LYS A O 1
ATOM 2337 N N . CYS A 1 289 ? 15.391 3.185 -6.814 1.00 96.31 289 CYS A N 1
ATOM 2338 C CA . CYS A 1 289 ? 15.621 1.996 -7.638 1.00 96.31 289 CYS A CA 1
ATOM 2339 C C . CYS A 1 289 ? 16.634 2.238 -8.769 1.00 96.31 289 CYS A C 1
ATOM 2341 O O . CYS A 1 289 ? 17.486 1.377 -8.980 1.00 96.31 289 CYS A O 1
ATOM 2343 N N . ILE A 1 290 ? 16.579 3.392 -9.448 1.00 97.56 290 ILE A N 1
ATOM 2344 C CA . ILE A 1 290 ? 17.567 3.795 -10.467 1.00 97.56 290 ILE A CA 1
ATOM 2345 C C . ILE A 1 290 ? 18.965 3.830 -9.849 1.00 97.56 290 ILE A C 1
ATOM 2347 O O . ILE A 1 290 ? 19.852 3.113 -10.298 1.00 97.56 290 ILE A O 1
ATOM 2351 N N . ASN A 1 291 ? 19.140 4.574 -8.754 1.00 96.94 291 ASN A N 1
ATOM 2352 C CA . ASN A 1 291 ? 20.435 4.690 -8.081 1.00 96.94 291 ASN A CA 1
ATOM 2353 C C . ASN A 1 291 ? 20.970 3.327 -7.618 1.00 96.94 291 ASN A C 1
ATOM 2355 O O . ASN A 1 291 ? 22.162 3.048 -7.736 1.00 96.94 291 ASN A O 1
ATOM 2359 N N . THR A 1 292 ? 20.101 2.459 -7.092 1.00 95.88 292 THR A N 1
ATOM 2360 C CA . THR A 1 292 ? 20.483 1.095 -6.715 1.00 95.88 292 THR A CA 1
ATOM 2361 C C . THR A 1 292 ? 20.938 0.287 -7.931 1.00 95.88 292 THR A C 1
ATOM 2363 O O . THR A 1 292 ? 21.975 -0.370 -7.859 1.00 95.88 292 THR A O 1
ATOM 2366 N N . LEU A 1 293 ? 20.207 0.343 -9.047 1.00 96.00 293 LEU A N 1
ATOM 2367 C CA . LEU A 1 293 ? 20.556 -0.390 -10.262 1.00 96.00 293 LEU A CA 1
ATOM 2368 C C . LEU A 1 293 ? 21.853 0.120 -10.895 1.00 96.00 293 LEU A C 1
ATOM 2370 O O . LEU A 1 293 ? 22.676 -0.687 -11.331 1.00 96.00 293 LEU A O 1
ATOM 2374 N N . ASP A 1 294 ? 22.059 1.433 -10.915 1.00 94.88 294 ASP A N 1
ATOM 2375 C CA . ASP A 1 294 ? 23.265 2.067 -11.444 1.00 94.88 294 ASP A CA 1
ATOM 2376 C C . ASP A 1 294 ? 24.495 1.669 -10.618 1.00 94.88 294 ASP A C 1
ATOM 2378 O O . ASP A 1 294 ? 25.506 1.253 -11.185 1.00 94.88 294 ASP A O 1
ATOM 2382 N N . ASN A 1 295 ? 24.384 1.661 -9.284 1.00 94.31 295 ASN A N 1
ATOM 2383 C CA . ASN A 1 295 ? 25.455 1.190 -8.401 1.00 94.31 295 ASN A CA 1
ATOM 2384 C C . ASN A 1 295 ? 25.805 -0.284 -8.659 1.00 94.31 295 ASN A C 1
ATOM 2386 O O . ASN A 1 295 ? 26.975 -0.613 -8.848 1.00 94.31 295 ASN A O 1
ATOM 2390 N N . ILE A 1 296 ? 24.802 -1.169 -8.744 1.00 92.81 296 ILE A N 1
ATOM 2391 C CA . ILE A 1 296 ? 25.013 -2.589 -9.082 1.00 92.81 296 ILE A CA 1
ATOM 2392 C C . ILE A 1 296 ? 25.679 -2.723 -10.459 1.00 92.81 296 ILE A C 1
ATOM 2394 O O . ILE A 1 296 ? 26.569 -3.554 -10.662 1.00 92.81 296 ILE A O 1
ATOM 2398 N N . THR A 1 297 ? 25.253 -1.901 -11.417 1.00 90.25 297 THR A N 1
ATOM 2399 C CA . THR A 1 297 ? 25.790 -1.882 -12.778 1.00 90.25 297 THR A CA 1
ATOM 2400 C C . THR A 1 297 ? 27.262 -1.474 -12.778 1.00 90.25 297 THR A C 1
ATOM 2402 O O . THR A 1 297 ? 28.080 -2.142 -13.413 1.00 90.25 297 THR A O 1
ATOM 2405 N N . ASP A 1 298 ? 27.642 -0.439 -12.036 1.00 89.31 298 ASP A N 1
ATOM 2406 C CA . ASP A 1 298 ? 29.027 0.023 -11.948 1.00 89.31 298 ASP A CA 1
ATOM 2407 C C . ASP A 1 298 ? 29.931 -0.934 -11.155 1.00 89.31 298 ASP A C 1
ATOM 2409 O O . ASP A 1 298 ? 31.070 -1.199 -11.563 1.00 89.31 298 ASP A O 1
ATOM 2413 N N . GLU A 1 299 ? 29.418 -1.550 -10.091 1.00 87.88 299 GLU A N 1
ATOM 2414 C CA . GLU A 1 299 ? 30.108 -2.625 -9.371 1.00 87.88 299 GLU A CA 1
ATOM 2415 C C . GLU A 1 299 ? 30.342 -3.844 -10.276 1.00 87.88 299 GLU A C 1
ATOM 2417 O O . GLU A 1 299 ? 31.450 -4.383 -10.319 1.00 87.88 299 GLU A O 1
ATOM 2422 N N . SER A 1 300 ? 29.356 -4.233 -11.092 1.00 85.31 300 SER A N 1
ATOM 2423 C CA . SER A 1 300 ? 29.492 -5.349 -12.045 1.00 85.31 300 SER A CA 1
ATOM 2424 C C . SER A 1 300 ? 30.576 -5.120 -13.105 1.00 85.31 300 SER A C 1
ATOM 2426 O O . SER A 1 300 ? 31.194 -6.068 -13.586 1.00 85.31 300 SER A O 1
ATOM 2428 N N . ARG A 1 301 ? 30.825 -3.853 -13.468 1.00 83.44 301 ARG A N 1
ATOM 2429 C CA . ARG A 1 301 ? 31.845 -3.460 -14.453 1.00 83.44 301 ARG A CA 1
ATOM 2430 C C . ARG A 1 301 ? 33.259 -3.509 -13.873 1.00 83.44 301 ARG A C 1
ATOM 2432 O O . ARG A 1 301 ? 34.223 -3.560 -14.638 1.00 83.44 301 ARG A O 1
ATOM 2439 N N . THR A 1 302 ? 33.392 -3.434 -12.550 1.00 82.56 302 THR A N 1
ATOM 2440 C CA . THR A 1 302 ? 34.681 -3.333 -11.850 1.00 82.56 302 THR A CA 1
ATOM 2441 C C . THR A 1 302 ? 35.064 -4.616 -11.114 1.00 82.56 302 THR A C 1
ATOM 2443 O O . THR A 1 302 ? 36.255 -4.913 -11.000 1.00 82.56 302 THR A O 1
ATOM 2446 N N . SER A 1 303 ? 34.087 -5.402 -10.659 1.00 77.56 303 SER A N 1
ATOM 2447 C CA . SER A 1 303 ? 34.311 -6.659 -9.948 1.00 77.56 303 SER A CA 1
ATOM 2448 C C . SER A 1 303 ? 34.480 -7.850 -10.896 1.00 77.56 303 SER A C 1
ATOM 2450 O O . SER A 1 303 ? 33.787 -7.987 -11.899 1.00 77.56 303 SER A O 1
ATOM 2452 N N . THR A 1 304 ? 35.392 -8.760 -10.543 1.00 65.75 304 THR A N 1
ATOM 2453 C CA . THR A 1 304 ? 35.553 -10.071 -11.206 1.00 65.75 304 THR A CA 1
ATOM 2454 C C . THR A 1 304 ? 34.706 -11.168 -10.561 1.00 65.75 304 THR A C 1
ATOM 2456 O O . THR A 1 304 ? 34.596 -12.259 -11.119 1.00 65.75 304 THR A O 1
ATOM 2459 N N . VAL A 1 305 ? 34.099 -10.886 -9.404 1.00 67.19 305 VAL A N 1
ATOM 2460 C CA . VAL A 1 305 ? 33.259 -11.818 -8.648 1.00 67.19 305 VAL A CA 1
ATOM 2461 C C . VAL A 1 305 ? 31.863 -11.221 -8.541 1.00 67.19 305 VAL A C 1
ATOM 2463 O O . VAL A 1 305 ? 31.683 -10.139 -7.983 1.00 67.19 305 VAL A O 1
ATOM 2466 N N . TYR A 1 306 ? 30.893 -11.925 -9.115 1.00 72.88 306 TYR A N 1
ATOM 2467 C CA . TYR A 1 306 ? 29.485 -11.552 -9.117 1.00 72.88 306 TYR A CA 1
ATOM 2468 C C . TYR A 1 306 ? 28.732 -12.590 -8.281 1.00 72.88 306 TYR A C 1
ATOM 2470 O O . TYR A 1 306 ? 28.564 -13.728 -8.718 1.00 72.88 306 TYR A O 1
ATOM 2478 N N . ASP A 1 307 ? 28.396 -12.225 -7.043 1.00 83.38 307 ASP A N 1
ATOM 2479 C CA . ASP A 1 307 ? 27.765 -13.120 -6.066 1.00 83.38 307 ASP A CA 1
ATOM 2480 C C . ASP A 1 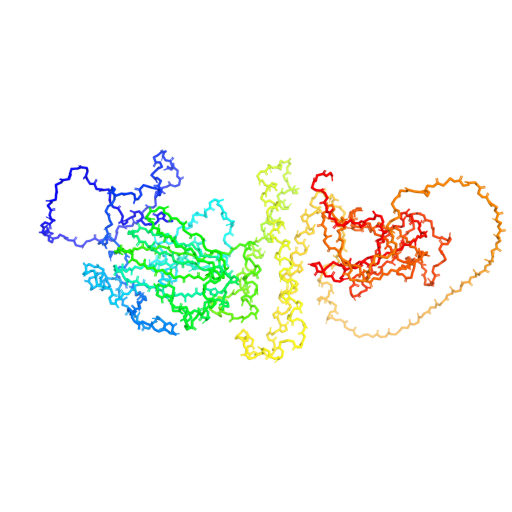307 ? 26.282 -13.370 -6.407 1.00 83.38 307 ASP A C 1
ATOM 2482 O O . ASP A 1 307 ? 25.609 -12.512 -6.986 1.00 83.38 307 ASP A O 1
ATOM 2486 N N . GLU A 1 308 ? 25.753 -14.536 -6.034 1.00 86.88 308 GLU A N 1
ATOM 2487 C CA . GLU A 1 308 ? 24.349 -14.902 -6.235 1.00 86.88 308 GLU A CA 1
ATOM 2488 C C . GLU A 1 308 ? 23.396 -13.915 -5.550 1.00 86.88 308 GLU A C 1
ATOM 2490 O O . GLU A 1 308 ? 22.358 -13.580 -6.126 1.00 86.88 308 GLU A O 1
ATOM 2495 N N . GLU A 1 309 ? 23.750 -13.393 -4.371 1.00 87.19 309 GLU A N 1
ATOM 2496 C CA . GLU A 1 309 ? 22.935 -12.394 -3.665 1.00 87.19 309 GLU A CA 1
ATOM 2497 C C . GLU A 1 309 ? 22.777 -11.100 -4.477 1.00 87.19 309 GLU A C 1
ATOM 2499 O O . GLU A 1 309 ? 21.665 -10.581 -4.608 1.00 87.19 309 GLU A O 1
ATOM 2504 N N . ILE A 1 310 ? 23.861 -10.623 -5.099 1.00 87.25 310 ILE A N 1
ATOM 2505 C CA . ILE A 1 310 ? 23.854 -9.429 -5.956 1.00 87.25 310 ILE A CA 1
ATOM 2506 C C . ILE A 1 310 ? 22.981 -9.675 -7.189 1.00 87.25 310 ILE A C 1
ATOM 2508 O O . ILE A 1 310 ? 22.166 -8.826 -7.541 1.00 87.25 310 ILE A O 1
ATOM 2512 N N . ILE A 1 311 ? 23.085 -10.854 -7.811 1.00 87.50 311 ILE A N 1
ATOM 2513 C CA . ILE A 1 311 ? 22.264 -11.228 -8.974 1.00 87.50 311 ILE A CA 1
ATOM 2514 C C . ILE A 1 311 ? 20.773 -11.246 -8.617 1.00 87.50 311 ILE A C 1
ATOM 2516 O O . ILE A 1 311 ? 19.937 -10.796 -9.404 1.00 87.50 311 ILE A O 1
ATOM 2520 N N . GLN A 1 312 ? 20.407 -11.789 -7.454 1.00 89.62 312 GLN A N 1
ATOM 2521 C CA . GLN A 1 312 ? 19.006 -11.817 -7.027 1.00 89.62 312 GLN A CA 1
ATOM 2522 C C . GLN A 1 312 ? 18.493 -10.418 -6.689 1.00 89.62 312 GLN A C 1
ATOM 2524 O O . GLN A 1 312 ? 17.376 -10.064 -7.078 1.00 89.62 312 GLN A O 1
ATOM 2529 N N . HIS A 1 313 ? 19.312 -9.606 -6.018 1.00 91.44 313 HIS A N 1
ATOM 2530 C CA . HIS A 1 313 ? 18.973 -8.221 -5.725 1.00 91.44 313 HIS A CA 1
ATOM 2531 C C . HIS A 1 313 ? 18.776 -7.409 -7.011 1.00 91.44 313 HIS A C 1
ATOM 2533 O O . HIS A 1 313 ? 17.752 -6.748 -7.170 1.00 91.44 313 HIS A O 1
ATOM 2539 N N . GLU A 1 314 ? 19.684 -7.552 -7.974 1.00 93.62 314 GLU A N 1
ATOM 2540 C CA . GLU A 1 314 ? 19.581 -6.950 -9.299 1.00 93.62 314 GLU A CA 1
ATOM 2541 C C . GLU A 1 314 ? 18.277 -7.326 -10.006 1.00 93.62 314 GLU A C 1
ATOM 2543 O O . GLU A 1 314 ? 17.532 -6.448 -10.438 1.00 93.62 314 GLU A O 1
ATOM 2548 N N . LYS A 1 315 ? 17.961 -8.625 -10.097 1.00 93.12 315 LYS A N 1
ATOM 2549 C CA . LYS A 1 315 ? 16.723 -9.100 -10.735 1.00 93.12 315 LYS A CA 1
ATOM 2550 C C . LYS A 1 315 ? 15.483 -8.488 -10.095 1.00 93.12 315 LYS A C 1
ATOM 2552 O O . LYS A 1 315 ? 14.543 -8.132 -10.812 1.00 93.12 315 LYS A O 1
ATOM 2557 N N . LYS A 1 316 ? 15.477 -8.360 -8.765 1.00 91.56 316 LYS A N 1
ATOM 2558 C CA . LYS A 1 316 ? 14.386 -7.721 -8.028 1.00 91.56 316 LYS A CA 1
ATOM 2559 C C . LYS A 1 316 ? 14.264 -6.246 -8.411 1.00 91.56 316 LYS A C 1
ATOM 2561 O O . LYS A 1 316 ? 13.180 -5.823 -8.799 1.00 91.56 316 LYS A O 1
ATOM 2566 N N . VAL A 1 317 ? 15.364 -5.493 -8.375 1.00 94.69 317 VAL A N 1
ATOM 2567 C CA . VAL A 1 317 ? 15.378 -4.061 -8.719 1.00 94.69 317 VAL A CA 1
ATOM 2568 C C . VAL A 1 317 ? 14.959 -3.832 -10.173 1.00 94.69 317 VAL A C 1
ATOM 2570 O O . VAL A 1 317 ? 14.102 -2.992 -10.417 1.00 94.69 317 VAL A O 1
ATOM 2573 N N . VAL A 1 318 ? 15.471 -4.617 -11.128 1.00 94.88 318 VAL A N 1
ATOM 2574 C CA . VAL A 1 318 ? 15.083 -4.540 -12.550 1.00 94.88 318 VAL A CA 1
ATOM 2575 C C . VAL A 1 318 ? 13.590 -4.806 -12.736 1.00 94.88 318 VAL A C 1
ATOM 2577 O O . VAL A 1 318 ? 12.919 -4.073 -13.465 1.00 94.88 318 VAL A O 1
ATOM 2580 N N . SER A 1 319 ? 13.050 -5.828 -12.066 1.00 92.62 319 SER A N 1
ATOM 2581 C CA . SER A 1 319 ? 11.624 -6.169 -12.154 1.00 92.62 319 SER A CA 1
ATOM 2582 C C . SER A 1 319 ? 10.749 -5.041 -11.601 1.00 92.62 319 SER A C 1
ATOM 2584 O O . SER A 1 319 ? 9.800 -4.614 -12.259 1.00 92.62 319 SER A O 1
ATOM 2586 N N . THR A 1 320 ? 11.106 -4.509 -10.430 1.00 93.31 320 THR A N 1
ATOM 2587 C CA . THR A 1 320 ? 10.420 -3.370 -9.810 1.00 93.31 320 THR A CA 1
ATOM 2588 C C . THR A 1 320 ? 10.493 -2.123 -10.690 1.00 93.31 320 THR A C 1
ATOM 2590 O O . THR A 1 320 ? 9.472 -1.489 -10.944 1.00 93.31 320 THR A O 1
ATOM 2593 N N . LEU A 1 321 ? 11.676 -1.795 -11.215 1.00 95.44 321 LEU A N 1
ATOM 2594 C CA . LEU A 1 321 ? 11.894 -0.613 -12.043 1.00 95.44 321 LEU A CA 1
ATOM 2595 C C . LEU A 1 321 ? 11.157 -0.706 -13.388 1.00 95.44 321 LEU A C 1
ATOM 2597 O O . LEU A 1 321 ? 10.613 0.287 -13.860 1.00 95.44 321 LEU A O 1
ATOM 2601 N N . THR A 1 322 ? 11.047 -1.905 -13.964 1.00 93.62 322 THR A N 1
ATOM 2602 C CA . THR A 1 322 ? 10.236 -2.150 -15.169 1.00 93.62 322 THR A CA 1
ATOM 2603 C C . THR A 1 322 ? 8.749 -1.896 -14.903 1.00 93.62 322 THR A C 1
ATOM 2605 O O . THR A 1 322 ? 8.068 -1.268 -15.712 1.00 93.62 322 THR A O 1
ATOM 2608 N N . LEU A 1 323 ? 8.225 -2.324 -13.750 1.00 91.50 323 LEU A N 1
ATOM 2609 C CA . LEU A 1 323 ? 6.836 -2.039 -13.382 1.00 91.50 323 LEU A CA 1
ATOM 2610 C C . LEU A 1 323 ? 6.601 -0.537 -13.143 1.00 91.50 323 LEU A C 1
ATOM 2612 O O . LEU A 1 323 ? 5.588 0.016 -13.583 1.00 91.50 323 LEU A O 1
ATOM 2616 N N . LEU A 1 324 ? 7.552 0.136 -12.488 1.00 93.56 324 LEU A N 1
ATOM 2617 C CA . LEU A 1 324 ? 7.521 1.586 -12.295 1.00 93.56 324 LEU A CA 1
ATOM 2618 C C . LEU A 1 324 ? 7.595 2.328 -13.632 1.00 93.56 324 LEU A C 1
ATOM 2620 O O . LEU A 1 324 ? 6.847 3.278 -13.820 1.00 93.56 324 LEU A O 1
ATOM 2624 N N . ARG A 1 325 ? 8.383 1.853 -14.605 1.00 95.25 325 ARG A N 1
ATOM 2625 C CA . ARG A 1 325 ? 8.407 2.388 -15.977 1.00 95.25 325 ARG A CA 1
ATOM 2626 C C . ARG A 1 325 ? 7.019 2.417 -16.603 1.00 95.25 325 ARG A C 1
ATOM 2628 O O . ARG A 1 325 ? 6.593 3.458 -17.091 1.00 95.25 325 ARG A O 1
ATOM 2635 N N . HIS A 1 326 ? 6.304 1.290 -16.582 1.00 90.81 326 HIS A N 1
ATOM 2636 C CA . HIS A 1 326 ? 4.941 1.218 -17.117 1.00 90.81 326 HIS A CA 1
ATOM 2637 C C . HIS A 1 326 ? 3.998 2.168 -16.377 1.00 90.81 326 HIS A C 1
ATOM 2639 O O . HIS A 1 326 ? 3.206 2.874 -16.994 1.00 90.81 326 HIS A O 1
ATOM 2645 N N . THR A 1 327 ? 4.146 2.243 -15.057 1.00 90.44 327 THR A N 1
ATOM 2646 C CA . THR A 1 327 ? 3.367 3.143 -14.207 1.00 90.44 327 THR A CA 1
ATOM 2647 C C . THR A 1 327 ? 3.605 4.617 -14.557 1.00 90.44 327 THR A C 1
ATOM 2649 O O . THR A 1 327 ? 2.654 5.375 -14.739 1.00 90.44 327 THR A O 1
ATOM 2652 N N . VAL A 1 328 ? 4.866 5.024 -14.698 1.00 92.19 328 VAL A N 1
ATOM 2653 C CA . VAL A 1 328 ? 5.263 6.385 -15.077 1.00 92.19 328 VAL A CA 1
ATOM 2654 C C . VAL A 1 328 ? 4.810 6.708 -16.500 1.00 92.19 328 VAL A C 1
ATOM 2656 O O . VAL A 1 328 ? 4.276 7.788 -16.734 1.00 92.19 328 VAL A O 1
ATOM 2659 N N . GLN A 1 329 ? 4.948 5.772 -17.440 1.00 91.62 329 GLN A N 1
ATOM 2660 C CA . GLN A 1 329 ? 4.443 5.929 -18.805 1.00 91.62 329 GLN A CA 1
ATOM 2661 C C . GLN A 1 329 ? 2.931 6.195 -18.818 1.00 91.62 329 GLN A C 1
ATOM 2663 O O . GLN A 1 329 ? 2.474 7.096 -19.521 1.00 91.62 329 GLN A O 1
ATOM 2668 N N . ASP A 1 330 ? 2.155 5.459 -18.020 1.00 88.19 330 ASP A N 1
ATOM 2669 C CA . ASP A 1 330 ? 0.711 5.670 -17.899 1.00 88.19 330 ASP A CA 1
ATOM 2670 C C . ASP A 1 330 ? 0.378 7.058 -17.334 1.00 88.19 330 ASP A C 1
ATOM 2672 O O . ASP A 1 330 ? -0.574 7.697 -17.794 1.00 88.19 330 ASP A O 1
ATOM 2676 N N . ILE A 1 331 ? 1.166 7.552 -16.370 1.00 87.75 331 ILE A N 1
ATOM 2677 C CA . ILE A 1 331 ? 1.054 8.929 -15.864 1.00 87.75 331 ILE A CA 1
ATOM 2678 C C . ILE A 1 331 ? 1.327 9.922 -16.994 1.00 87.75 331 ILE A C 1
ATOM 2680 O O . ILE A 1 331 ? 0.482 10.775 -17.260 1.00 87.75 331 ILE A O 1
ATOM 2684 N N . VAL A 1 332 ? 2.455 9.792 -17.699 1.00 88.69 332 VAL A N 1
ATOM 2685 C CA . VAL A 1 332 ? 2.830 10.670 -18.819 1.00 88.69 332 VAL A CA 1
ATOM 2686 C C . VAL A 1 332 ? 1.733 10.701 -19.881 1.00 88.69 332 VAL A C 1
ATOM 2688 O O . VAL A 1 332 ? 1.330 11.785 -20.306 1.00 88.69 332 VAL A O 1
ATOM 2691 N N . ASN A 1 333 ? 1.202 9.542 -20.273 1.00 86.88 333 ASN A N 1
ATOM 2692 C CA . ASN A 1 333 ? 0.153 9.428 -21.286 1.00 86.88 333 ASN A CA 1
ATOM 2693 C C . ASN A 1 333 ? -1.126 10.151 -20.850 1.00 86.88 333 ASN A C 1
ATOM 2695 O O . ASN A 1 333 ? -1.681 10.952 -21.607 1.00 86.88 333 ASN A O 1
ATOM 2699 N N . LYS A 1 334 ? -1.568 9.925 -19.608 1.00 83.94 334 LYS A N 1
ATOM 2700 C CA . LYS A 1 334 ? -2.767 10.572 -19.059 1.00 83.94 334 LYS A CA 1
ATOM 2701 C C . LYS A 1 334 ? -2.598 12.081 -18.920 1.00 83.94 334 LYS A C 1
ATOM 2703 O O . LYS A 1 334 ? -3.495 12.817 -19.325 1.00 83.94 334 LYS A O 1
ATOM 2708 N N . LEU A 1 335 ? -1.454 12.548 -18.417 1.00 80.62 335 LEU A N 1
ATOM 2709 C CA . LEU A 1 335 ? -1.161 13.980 -18.298 1.00 80.62 335 LEU A CA 1
ATOM 2710 C C . LEU A 1 335 ? -1.012 14.664 -19.672 1.00 80.62 335 LEU A C 1
ATOM 2712 O O . LEU A 1 335 ? -1.356 15.836 -19.816 1.00 80.62 335 LEU A O 1
ATOM 2716 N N . SER A 1 336 ? -0.530 13.943 -20.691 1.00 80.38 336 SER A N 1
ATOM 2717 C CA . SER A 1 336 ? -0.350 14.463 -22.058 1.00 80.38 336 SER A CA 1
ATOM 2718 C C . SER A 1 336 ? -1.652 14.508 -22.863 1.00 80.38 336 SER A C 1
ATOM 2720 O O . SER A 1 336 ? -1.795 15.336 -23.770 1.00 80.38 336 SER A O 1
ATOM 2722 N N . SER A 1 337 ? -2.625 13.651 -22.537 1.00 78.88 337 SER A N 1
ATOM 2723 C CA . SER A 1 337 ? -3.956 13.670 -23.148 1.00 78.88 337 SER A CA 1
ATOM 2724 C C . SER A 1 337 ? -4.744 14.909 -22.684 1.00 78.88 337 SER A C 1
ATOM 2726 O O . SER A 1 337 ? -5.394 14.927 -21.641 1.00 78.88 337 SER A O 1
ATOM 2728 N N . LYS A 1 338 ? -4.655 15.994 -23.467 1.00 54.84 338 LYS A N 1
ATOM 2729 C CA . LYS A 1 338 ? -5.216 17.329 -23.162 1.00 54.84 338 LYS A CA 1
ATOM 2730 C C . LYS A 1 338 ? -6.710 17.357 -22.793 1.00 54.84 338 LYS A C 1
ATOM 2732 O O . LYS A 1 338 ? -7.141 18.325 -22.176 1.00 54.84 338 LYS A O 1
ATOM 2737 N N . GLU A 1 339 ? -7.494 16.343 -23.152 1.00 52.78 339 GLU A N 1
ATOM 2738 C CA . GLU A 1 339 ? -8.953 16.343 -22.963 1.00 52.78 339 GLU A CA 1
ATOM 2739 C C . GLU A 1 339 ? -9.404 15.950 -21.546 1.00 52.78 339 GLU A C 1
ATOM 2741 O O . GLU A 1 339 ? -10.395 16.492 -21.069 1.00 52.78 339 GLU A O 1
ATOM 2746 N N . GLN A 1 340 ? -8.675 15.094 -20.819 1.00 49.53 340 GLN A N 1
ATOM 2747 C CA . GLN A 1 340 ? -9.090 14.681 -19.463 1.00 49.53 340 GLN A CA 1
ATOM 2748 C C . GLN A 1 340 ? -8.639 15.654 -18.362 1.00 49.53 340 GLN A C 1
ATOM 2750 O O . GLN A 1 340 ? -9.232 15.696 -17.283 1.00 49.53 340 GLN A O 1
ATOM 2755 N N . PHE A 1 341 ? -7.599 16.451 -18.624 1.00 50.66 341 PHE A N 1
ATOM 2756 C CA . PHE A 1 341 ? -7.001 17.333 -17.619 1.00 50.66 341 PHE A CA 1
ATOM 2757 C C . PHE A 1 341 ? -7.686 18.706 -17.523 1.00 50.66 341 PHE A C 1
ATOM 2759 O O . PHE A 1 341 ? -7.692 19.312 -16.455 1.00 50.66 341 PHE A O 1
ATOM 2766 N N . GLU A 1 342 ? -8.294 19.202 -18.609 1.00 51.75 342 GLU A N 1
ATOM 2767 C CA . GLU A 1 342 ? -9.050 20.467 -18.591 1.00 51.75 342 GLU A CA 1
ATOM 2768 C C . GLU A 1 342 ? -10.383 20.337 -17.822 1.00 51.75 342 GLU A C 1
ATOM 2770 O O . GLU A 1 342 ? -10.775 21.295 -17.160 1.00 51.75 342 GLU A O 1
ATOM 2775 N N . GLU A 1 343 ? -11.036 19.164 -17.814 1.00 50.25 343 GLU A N 1
ATOM 2776 C CA . GLU A 1 343 ? -12.256 18.915 -17.016 1.00 50.25 343 GLU A CA 1
ATOM 2777 C C . GLU A 1 343 ? -11.973 18.683 -15.520 1.00 50.25 343 GLU A C 1
ATOM 2779 O O . GLU A 1 343 ? -12.762 19.104 -14.678 1.00 50.25 343 GLU A O 1
ATOM 2784 N N . LYS A 1 344 ? -10.829 18.074 -15.168 1.00 49.00 344 LYS A N 1
ATOM 2785 C CA . LYS A 1 344 ? -10.417 17.810 -13.771 1.00 49.00 344 LYS A CA 1
ATOM 2786 C C . LYS A 1 344 ? -9.483 18.870 -13.174 1.00 49.00 344 LYS A C 1
ATOM 2788 O O . LYS A 1 344 ? -8.973 18.699 -12.069 1.00 49.00 344 LYS A O 1
ATOM 2793 N N . LYS A 1 345 ? -9.261 19.984 -13.877 1.00 48.91 345 LYS A N 1
ATOM 2794 C CA . LYS A 1 345 ? -8.339 21.064 -13.478 1.00 48.91 345 LYS A CA 1
ATOM 2795 C C . LYS A 1 345 ? -8.678 21.708 -12.128 1.00 48.91 345 LYS A C 1
ATOM 2797 O O . LYS A 1 345 ? -7.806 22.305 -11.514 1.00 48.91 345 LYS A O 1
ATOM 2802 N N . ASN A 1 346 ? -9.928 21.572 -11.681 1.00 48.59 346 ASN A N 1
ATOM 2803 C CA . ASN A 1 346 ? -10.385 22.039 -10.371 1.00 48.59 346 ASN A CA 1
ATOM 2804 C C . ASN A 1 346 ? -10.161 21.020 -9.234 1.00 48.59 346 ASN A C 1
ATOM 2806 O O . ASN A 1 346 ? -10.270 21.412 -8.077 1.00 48.59 346 ASN A O 1
ATOM 2810 N N . ASP A 1 347 ? -9.859 19.752 -9.539 1.00 46.78 347 ASP A N 1
ATOM 2811 C CA . ASP A 1 347 ? -9.755 18.669 -8.544 1.00 46.78 347 ASP A CA 1
ATOM 2812 C C . ASP A 1 347 ? -8.305 18.296 -8.196 1.00 46.78 347 ASP A C 1
ATOM 2814 O O . ASP A 1 347 ? -8.046 17.777 -7.112 1.00 46.78 347 ASP A O 1
ATOM 2818 N N . PHE A 1 348 ? -7.335 18.579 -9.072 1.00 51.56 348 PHE A N 1
ATOM 2819 C CA . PHE A 1 348 ? -5.920 18.414 -8.735 1.00 51.56 348 PHE A CA 1
ATOM 2820 C C . PHE A 1 348 ? -5.409 19.659 -8.002 1.00 51.56 348 PHE A C 1
ATOM 2822 O O . PHE A 1 348 ? -4.978 20.625 -8.631 1.00 51.56 348 PHE A O 1
ATOM 2829 N N . SER A 1 349 ? -5.382 19.608 -6.667 1.00 52.50 349 SER A N 1
ATOM 2830 C CA . SER A 1 349 ? -4.805 20.656 -5.801 1.00 52.50 349 SER A CA 1
ATOM 2831 C C . SER A 1 349 ? -3.320 20.952 -6.070 1.00 52.50 349 SER A C 1
ATOM 2833 O O . SER A 1 349 ? -2.781 21.932 -5.565 1.00 52.50 349 SER A O 1
ATOM 2835 N N . PHE A 1 350 ? -2.658 20.115 -6.873 1.00 50.94 350 PHE A N 1
ATOM 2836 C CA . PHE A 1 350 ? -1.252 20.236 -7.247 1.00 50.94 350 PHE A CA 1
ATOM 2837 C C . PHE A 1 350 ? -0.972 21.361 -8.261 1.00 50.94 350 PHE A C 1
ATOM 2839 O O . PHE A 1 350 ? 0.137 21.880 -8.303 1.00 50.94 350 PHE A O 1
ATOM 2846 N N . ALA A 1 351 ? -1.950 21.741 -9.090 1.00 47.88 351 ALA A N 1
ATOM 2847 C CA . ALA A 1 351 ? -1.732 22.626 -10.237 1.00 47.88 351 ALA A CA 1
ATOM 2848 C C . ALA A 1 351 ? -2.524 23.934 -10.117 1.00 47.88 351 ALA A C 1
ATOM 2850 O O . ALA A 1 351 ? -3.378 24.243 -10.948 1.00 47.88 351 ALA A O 1
ATOM 2851 N N . ASP A 1 352 ? -2.213 24.733 -9.097 1.00 50.00 352 ASP A N 1
ATOM 2852 C CA . ASP A 1 352 ? -2.847 26.043 -8.887 1.00 50.00 352 ASP A CA 1
ATOM 2853 C C . ASP A 1 352 ? -2.429 27.082 -9.963 1.00 50.00 352 ASP A C 1
ATOM 2855 O O . ASP A 1 352 ? -2.940 28.205 -10.010 1.00 50.00 352 ASP A O 1
ATOM 2859 N N . ARG A 1 353 ? -1.508 26.731 -10.882 1.00 49.88 353 ARG A N 1
ATOM 2860 C CA . ARG A 1 353 ? -1.109 27.563 -12.031 1.00 49.88 353 ARG A CA 1
ATOM 2861 C C . ARG A 1 353 ? -0.982 26.737 -13.312 1.00 49.88 353 ARG A C 1
ATOM 2863 O O . ARG A 1 353 ? -0.397 25.662 -13.337 1.00 49.88 353 ARG A O 1
ATOM 2870 N N . LYS A 1 354 ? -1.486 27.273 -14.433 1.00 48.81 354 LYS A N 1
ATOM 2871 C CA . LYS A 1 354 ? -1.408 26.648 -15.775 1.00 48.81 354 LYS A CA 1
ATOM 2872 C C . LYS A 1 354 ? 0.019 26.275 -16.209 1.00 48.81 354 LYS A C 1
ATOM 2874 O O . LYS A 1 354 ? 0.166 25.360 -17.016 1.00 48.81 354 LYS A O 1
ATOM 2879 N N . ASP A 1 355 ? 1.029 26.967 -15.689 1.00 54.28 355 ASP A N 1
ATOM 2880 C CA . ASP A 1 355 ? 2.434 26.710 -16.006 1.00 54.28 355 ASP A CA 1
ATOM 2881 C C . ASP A 1 355 ? 2.948 25.399 -15.366 1.00 54.28 355 ASP A C 1
ATOM 2883 O O . ASP A 1 355 ? 3.803 24.735 -15.958 1.00 54.28 355 ASP A O 1
ATOM 2887 N N . ASP A 1 356 ? 2.347 24.946 -14.255 1.00 65.38 356 ASP A N 1
ATOM 2888 C CA . ASP A 1 356 ? 2.814 23.794 -13.464 1.00 65.38 356 ASP A CA 1
ATOM 2889 C C . ASP A 1 356 ? 2.556 22.440 -14.134 1.00 65.38 356 ASP A C 1
ATOM 2891 O O . ASP A 1 356 ? 3.398 21.551 -14.063 1.00 65.38 356 ASP A O 1
ATOM 2895 N N . VAL A 1 357 ? 1.449 22.264 -14.865 1.00 68.12 357 VAL A N 1
ATOM 2896 C CA . VAL A 1 357 ? 1.151 20.970 -15.520 1.00 68.12 357 VAL A CA 1
ATOM 2897 C C . VAL A 1 357 ? 2.181 20.649 -16.603 1.00 68.12 357 VAL A C 1
ATOM 2899 O O . VAL A 1 357 ? 2.598 19.506 -16.761 1.00 68.12 357 VAL A O 1
ATOM 2902 N N . SER A 1 358 ? 2.623 21.666 -17.348 1.00 71.69 358 SER A N 1
ATOM 2903 C CA . SER A 1 358 ? 3.636 21.487 -18.392 1.00 71.69 358 SER A CA 1
ATOM 2904 C C . SER A 1 358 ? 5.012 21.138 -17.819 1.00 71.69 358 SER A C 1
ATOM 2906 O O . SER A 1 358 ? 5.773 20.413 -18.459 1.00 71.69 358 SER A O 1
ATOM 2908 N N . ILE A 1 359 ? 5.318 21.644 -16.621 1.00 77.56 359 ILE A N 1
ATOM 2909 C CA . ILE A 1 359 ? 6.534 21.326 -15.873 1.00 77.56 359 ILE A CA 1
ATOM 2910 C C . ILE A 1 359 ? 6.427 19.898 -15.337 1.00 77.56 359 ILE A C 1
ATOM 2912 O O . ILE A 1 359 ? 7.301 19.089 -15.622 1.00 77.56 359 ILE A O 1
ATOM 2916 N N . LEU A 1 360 ? 5.304 19.549 -14.710 1.00 78.75 360 LEU A N 1
ATOM 2917 C CA . LEU A 1 360 ? 5.043 18.214 -14.179 1.00 78.75 360 LEU A CA 1
ATOM 2918 C C . LEU A 1 360 ? 5.126 17.124 -15.260 1.00 78.75 360 LEU A C 1
ATOM 2920 O O . LEU A 1 360 ? 5.752 16.090 -15.054 1.00 78.75 360 LEU A O 1
ATOM 2924 N N . VAL A 1 361 ? 4.542 17.349 -16.445 1.00 84.50 361 VAL A N 1
ATOM 2925 C CA . VAL A 1 361 ? 4.661 16.411 -17.581 1.00 84.50 361 VAL A CA 1
ATOM 2926 C C . VAL A 1 361 ? 6.122 16.215 -17.983 1.00 84.50 361 VAL A C 1
ATOM 2928 O O . VAL A 1 361 ? 6.537 15.087 -18.238 1.00 84.50 361 VAL A O 1
ATOM 2931 N N . LYS A 1 362 ? 6.910 17.297 -18.036 1.00 85.69 362 LYS A N 1
ATOM 2932 C CA . LYS A 1 362 ? 8.339 17.218 -18.365 1.00 85.69 362 LYS A CA 1
ATOM 2933 C C . LYS A 1 362 ? 9.123 16.463 -17.299 1.00 85.69 362 LYS A C 1
ATOM 2935 O O . LYS A 1 362 ? 9.993 15.685 -17.665 1.00 85.69 362 LYS A O 1
ATOM 2940 N N . GLU A 1 363 ? 8.813 16.669 -16.024 1.00 88.19 363 GLU A N 1
ATOM 2941 C CA . GLU A 1 363 ? 9.436 15.941 -14.917 1.00 88.19 363 GLU A CA 1
ATOM 2942 C C . GLU A 1 363 ? 9.151 14.441 -15.027 1.00 88.19 363 GLU A C 1
ATOM 2944 O O . GLU A 1 363 ? 10.087 13.646 -15.051 1.00 88.19 363 GLU A O 1
ATOM 2949 N N . TRP A 1 364 ? 7.890 14.034 -15.199 1.00 91.56 364 TRP A N 1
ATOM 2950 C CA . TRP A 1 364 ? 7.549 12.616 -15.376 1.00 91.56 364 TRP A CA 1
ATOM 2951 C C . TRP A 1 364 ? 8.160 12.002 -16.637 1.00 91.56 364 TRP A C 1
ATOM 2953 O O . TRP A 1 364 ? 8.596 10.853 -16.611 1.00 91.56 364 TRP A O 1
ATOM 2963 N N . PHE A 1 365 ? 8.225 12.759 -17.733 1.00 92.12 365 PHE A N 1
ATOM 2964 C CA . PHE A 1 365 ? 8.902 12.318 -18.950 1.00 92.12 365 PHE A CA 1
ATOM 2965 C C . PHE A 1 365 ? 10.414 12.164 -18.738 1.00 92.12 365 PHE A C 1
ATOM 2967 O O . PHE A 1 365 ? 11.015 11.223 -19.251 1.00 92.12 365 PHE A O 1
ATOM 2974 N N . GLN A 1 366 ? 11.036 13.055 -17.962 1.00 91.62 366 GLN A N 1
ATOM 2975 C CA . GLN A 1 366 ? 12.441 12.926 -17.590 1.00 91.62 366 GLN A CA 1
ATOM 2976 C C . GLN A 1 366 ? 12.667 11.676 -16.736 1.00 91.62 366 GLN A C 1
ATOM 2978 O O . GLN A 1 366 ? 13.545 10.890 -17.071 1.00 91.62 366 GLN A O 1
ATOM 2983 N N . LEU A 1 367 ? 11.829 11.437 -15.721 1.00 93.00 367 LEU A N 1
ATOM 2984 C CA . LEU A 1 367 ? 11.915 10.229 -14.898 1.00 93.00 367 LEU A CA 1
ATOM 2985 C C . LEU A 1 367 ? 11.770 8.957 -15.744 1.00 93.00 367 LEU A C 1
ATOM 2987 O O . LEU A 1 367 ? 12.524 8.009 -15.556 1.00 93.00 367 LEU A O 1
ATOM 2991 N N . LEU A 1 368 ? 10.841 8.940 -16.706 1.00 94.44 368 LEU A N 1
ATOM 2992 C CA . LEU A 1 368 ? 10.688 7.830 -17.649 1.00 94.44 368 LEU A CA 1
ATOM 2993 C C . LEU A 1 368 ? 11.972 7.578 -18.454 1.00 94.44 368 LEU A C 1
ATOM 2995 O O . LEU A 1 368 ? 12.404 6.433 -18.578 1.00 94.44 368 LEU A O 1
ATOM 2999 N N . ASN A 1 369 ? 12.597 8.639 -18.971 1.00 92.38 369 ASN A N 1
ATOM 3000 C CA . ASN A 1 369 ? 13.865 8.524 -19.691 1.00 92.38 369 ASN A CA 1
ATOM 3001 C C . ASN A 1 369 ? 14.991 8.016 -18.784 1.00 92.38 369 ASN A C 1
ATOM 3003 O O . ASN A 1 369 ? 15.791 7.193 -19.221 1.00 92.38 369 ASN A O 1
ATOM 3007 N N . ASP A 1 370 ? 15.055 8.478 -17.535 1.00 93.56 370 ASP A N 1
ATOM 3008 C CA . ASP A 1 370 ? 16.076 8.048 -16.576 1.00 93.56 370 ASP A CA 1
ATOM 3009 C C . ASP A 1 370 ? 15.930 6.551 -16.254 1.00 93.56 370 ASP A C 1
ATOM 3011 O O . ASP A 1 370 ? 16.924 5.820 -16.227 1.00 93.56 370 ASP A O 1
ATOM 3015 N N . ILE A 1 371 ? 14.690 6.064 -16.112 1.00 94.19 371 ILE A N 1
ATOM 3016 C CA . ILE A 1 371 ? 14.394 4.631 -15.989 1.00 94.19 371 ILE A CA 1
ATOM 3017 C C . ILE A 1 371 ? 14.904 3.860 -17.217 1.00 94.19 371 ILE A C 1
ATOM 3019 O O . ILE A 1 371 ? 15.591 2.847 -17.068 1.00 94.19 371 ILE A O 1
ATOM 3023 N N . ASP A 1 372 ? 14.588 4.334 -18.424 1.00 92.31 372 ASP A N 1
ATOM 3024 C CA . ASP A 1 372 ? 14.972 3.675 -19.678 1.00 92.31 372 ASP A CA 1
ATOM 3025 C C . ASP A 1 372 ? 16.487 3.607 -19.860 1.00 92.31 372 ASP A C 1
ATOM 3027 O O . ASP A 1 372 ? 17.021 2.569 -20.264 1.00 92.31 372 ASP A O 1
ATOM 3031 N N . VAL A 1 373 ? 17.191 4.687 -19.517 1.00 90.62 373 VAL A N 1
ATOM 3032 C CA . VAL A 1 373 ? 18.655 4.739 -19.533 1.00 90.62 373 VAL A CA 1
ATOM 3033 C C . VAL A 1 373 ? 19.237 3.741 -18.536 1.00 90.62 373 VAL A C 1
ATOM 3035 O O . VAL A 1 373 ? 20.078 2.936 -18.933 1.00 90.62 373 VAL A O 1
ATOM 3038 N N . SER A 1 374 ? 18.769 3.729 -17.285 1.00 92.12 374 SER A N 1
ATOM 3039 C CA . SER A 1 374 ? 19.284 2.823 -16.248 1.00 92.12 374 SER A CA 1
ATOM 3040 C C . SER A 1 374 ? 19.065 1.345 -16.609 1.00 92.12 374 SER A C 1
ATOM 3042 O O . SER A 1 374 ? 19.999 0.536 -16.581 1.00 92.12 374 SER A O 1
ATOM 3044 N N . LEU A 1 375 ? 17.863 0.984 -17.080 1.00 91.75 375 LEU A N 1
ATOM 3045 C CA . LEU A 1 375 ? 17.560 -0.371 -17.561 1.00 91.75 375 LEU A CA 1
ATOM 3046 C C . LEU A 1 375 ? 18.419 -0.762 -18.776 1.00 91.75 375 LEU A C 1
ATOM 3048 O O . LEU A 1 375 ? 18.912 -1.894 -18.854 1.00 91.75 375 LEU A O 1
ATOM 3052 N N . HIS A 1 376 ? 18.627 0.160 -19.721 1.00 89.31 376 HIS A N 1
ATOM 3053 C CA . HIS A 1 376 ? 19.496 -0.062 -20.875 1.00 89.31 376 HIS A CA 1
ATOM 3054 C C . HIS A 1 376 ? 20.946 -0.298 -20.437 1.00 89.31 376 HIS A C 1
ATOM 3056 O O . HIS A 1 376 ? 21.556 -1.300 -20.815 1.00 89.31 376 HIS A O 1
ATOM 3062 N N . GLU A 1 377 ? 21.507 0.587 -19.616 1.00 87.88 377 GLU A N 1
ATOM 3063 C CA . GLU A 1 377 ? 22.881 0.470 -19.134 1.00 87.88 377 GLU A CA 1
ATOM 3064 C C . GLU A 1 377 ? 23.129 -0.844 -18.395 1.00 87.88 377 GLU A C 1
ATOM 3066 O O . GLU A 1 377 ? 24.156 -1.495 -18.629 1.00 87.88 377 GLU A O 1
ATOM 3071 N N . ASN A 1 378 ? 22.171 -1.268 -17.569 1.00 89.31 378 ASN A N 1
ATOM 3072 C CA . ASN A 1 378 ? 22.230 -2.547 -16.882 1.00 89.31 378 ASN A CA 1
ATOM 3073 C C . ASN A 1 378 ? 22.219 -3.736 -17.857 1.00 89.31 378 ASN A C 1
ATOM 3075 O O . ASN A 1 378 ? 23.024 -4.661 -17.723 1.00 89.31 378 ASN A O 1
ATOM 3079 N N . ARG A 1 379 ? 21.355 -3.714 -18.879 1.00 88.81 379 ARG A N 1
ATOM 3080 C CA . ARG A 1 379 ? 21.276 -4.782 -19.892 1.00 88.81 379 ARG A CA 1
ATOM 3081 C C . ARG A 1 379 ? 22.596 -4.960 -20.649 1.00 88.81 379 ARG A C 1
ATOM 3083 O O . ARG A 1 379 ? 22.975 -6.086 -20.968 1.00 88.81 379 ARG A O 1
ATOM 3090 N N . TYR A 1 380 ? 23.306 -3.865 -20.916 1.00 84.94 380 TYR A N 1
ATOM 3091 C CA . TYR A 1 380 ? 24.544 -3.855 -21.703 1.00 84.94 380 TYR A CA 1
ATOM 3092 C C . TYR A 1 380 ? 25.829 -3.825 -20.859 1.00 84.94 380 TYR A C 1
ATOM 3094 O O . TYR A 1 380 ? 26.920 -3.693 -21.415 1.00 84.94 380 TYR A O 1
ATOM 3102 N N . LYS A 1 381 ? 25.746 -4.004 -19.534 1.00 83.94 381 LYS A N 1
ATOM 3103 C CA . LYS A 1 381 ? 26.887 -3.873 -18.604 1.00 83.94 381 LYS A CA 1
ATOM 3104 C C . LYS A 1 381 ? 28.089 -4.779 -18.907 1.00 83.94 381 LYS A C 1
ATOM 3106 O O . LYS A 1 381 ? 29.220 -4.394 -18.626 1.00 83.94 381 LYS A O 1
ATOM 3111 N N . PHE A 1 382 ? 27.863 -5.927 -19.554 1.00 76.25 382 PHE A N 1
ATOM 3112 C CA . PHE A 1 382 ? 28.912 -6.882 -19.945 1.00 76.25 382 PHE A CA 1
ATOM 3113 C C . PHE A 1 382 ? 29.374 -6.759 -21.406 1.00 76.25 382 PHE A C 1
ATOM 3115 O O . PHE A 1 382 ? 30.323 -7.429 -21.819 1.00 76.25 382 PHE A O 1
ATOM 3122 N N . ILE A 1 383 ? 28.737 -5.905 -22.211 1.00 73.81 383 ILE A N 1
ATOM 3123 C CA . ILE A 1 383 ? 29.133 -5.693 -23.603 1.00 73.81 383 ILE A CA 1
ATOM 3124 C C . ILE A 1 383 ? 30.250 -4.644 -23.618 1.00 73.81 383 ILE A C 1
ATOM 3126 O O . ILE A 1 383 ? 30.033 -3.441 -23.493 1.00 73.81 383 ILE A O 1
ATOM 3130 N N . SER A 1 384 ? 31.487 -5.141 -23.726 1.00 53.59 384 SER A N 1
ATOM 3131 C CA . SER A 1 384 ? 32.723 -4.357 -23.826 1.00 53.59 384 SER A CA 1
ATOM 3132 C C . SER A 1 384 ? 32.567 -3.132 -24.735 1.00 53.59 384 SER A C 1
ATOM 3134 O O . SER A 1 384 ? 32.116 -3.246 -25.875 1.00 53.59 384 SER A O 1
ATOM 3136 N N . ARG A 1 385 ? 32.970 -1.964 -24.208 1.00 49.75 385 ARG A N 1
ATOM 3137 C CA . ARG A 1 385 ? 32.953 -0.617 -24.808 1.00 49.75 385 ARG A CA 1
ATOM 3138 C C . ARG A 1 385 ? 33.102 -0.597 -26.340 1.00 49.75 385 ARG A C 1
ATOM 3140 O O . ARG A 1 385 ? 34.154 -0.258 -26.876 1.00 49.75 385 ARG A O 1
ATOM 3147 N N . LYS A 1 386 ? 31.997 -0.745 -27.058 1.00 41.16 386 LYS A N 1
ATOM 3148 C CA . LYS A 1 386 ? 31.720 0.099 -28.219 1.00 41.16 386 LYS A CA 1
ATOM 3149 C C . LYS A 1 386 ? 30.489 0.900 -27.861 1.00 41.16 386 LYS A C 1
ATOM 3151 O O . LYS A 1 386 ? 29.376 0.469 -28.114 1.00 41.16 386 LYS A O 1
ATOM 3156 N N . LYS A 1 387 ? 30.711 2.043 -27.200 1.00 38.44 387 LYS A N 1
ATOM 3157 C CA . LYS A 1 387 ? 29.655 3.021 -26.922 1.00 38.44 387 LYS A CA 1
ATOM 3158 C C . LYS A 1 387 ? 28.814 3.205 -28.195 1.00 38.44 387 LYS A C 1
ATOM 3160 O O . LYS A 1 387 ? 29.393 3.651 -29.192 1.00 38.44 387 LYS A O 1
ATOM 3165 N N . PRO A 1 388 ? 27.496 2.966 -28.185 1.00 36.91 388 PRO A N 1
ATOM 3166 C CA . PRO A 1 388 ? 26.628 3.702 -29.081 1.00 36.91 388 PRO A CA 1
ATOM 3167 C C . PRO A 1 388 ? 26.814 5.172 -28.694 1.00 36.91 388 PRO A C 1
ATOM 3169 O O . PRO A 1 388 ? 26.589 5.562 -27.548 1.00 36.91 388 PRO A O 1
ATOM 3172 N N . ARG A 1 389 ? 27.342 5.996 -29.603 1.00 37.75 389 ARG A N 1
ATOM 3173 C CA . ARG A 1 389 ? 27.328 7.449 -29.412 1.00 37.75 389 ARG A CA 1
ATOM 3174 C C . ARG A 1 389 ? 25.875 7.894 -29.543 1.00 37.75 389 ARG A C 1
ATOM 3176 O O . ARG A 1 389 ? 25.460 8.267 -30.632 1.00 37.75 389 ARG A O 1
ATOM 3183 N N . VAL A 1 390 ? 25.124 7.874 -28.449 1.00 38.41 390 VAL A N 1
ATOM 3184 C CA . VAL A 1 390 ? 23.978 8.772 -28.319 1.00 38.41 390 VAL A CA 1
ATOM 3185 C C . VAL A 1 390 ? 24.581 10.161 -28.081 1.00 38.41 390 VAL A C 1
ATOM 3187 O O . VAL A 1 390 ? 25.349 10.327 -27.125 1.00 38.41 390 VAL A O 1
ATOM 3190 N N . PRO A 1 391 ? 24.382 11.146 -28.975 1.00 41.16 391 PRO A N 1
ATOM 3191 C CA . PRO A 1 391 ? 24.934 12.477 -28.781 1.00 41.16 391 PRO A CA 1
ATOM 3192 C C . PRO A 1 391 ? 24.328 13.087 -27.516 1.00 41.16 391 PRO A C 1
ATOM 3194 O O . PRO A 1 391 ? 23.123 13.299 -27.427 1.00 41.16 391 PRO A O 1
ATOM 3197 N N . ARG A 1 392 ? 25.183 13.340 -26.522 1.00 39.25 392 ARG A N 1
ATOM 3198 C CA . ARG A 1 392 ? 24.842 14.038 -25.280 1.00 39.25 392 ARG A CA 1
ATOM 3199 C C . ARG A 1 392 ? 24.106 15.344 -25.601 1.00 39.25 392 ARG A C 1
ATOM 3201 O O . ARG A 1 392 ? 24.620 16.177 -26.346 1.00 39.25 392 ARG A O 1
ATOM 3208 N N . LEU A 1 393 ? 22.975 15.522 -24.926 1.00 41.62 393 LEU A N 1
ATOM 3209 C CA . LEU A 1 393 ? 22.082 16.686 -24.825 1.00 41.62 393 LEU A CA 1
ATOM 3210 C C . LEU A 1 393 ? 22.784 18.057 -24.649 1.00 41.62 393 LEU A C 1
ATOM 3212 O O . LEU A 1 393 ? 22.167 19.099 -24.843 1.00 41.62 393 LEU A O 1
ATOM 3216 N N . GLN A 1 394 ? 24.089 18.074 -24.363 1.00 39.22 394 GLN A N 1
ATOM 3217 C CA . GLN A 1 394 ? 24.917 19.278 -24.296 1.00 39.22 394 GLN A CA 1
ATOM 3218 C C . GLN A 1 394 ? 24.969 20.049 -25.630 1.00 39.22 394 GLN A C 1
ATOM 3220 O O . GLN A 1 394 ? 24.948 21.273 -25.623 1.00 39.22 394 GLN A O 1
ATOM 3225 N N . ALA A 1 395 ? 24.930 19.360 -26.779 1.00 39.72 395 ALA A N 1
ATOM 3226 C CA . ALA A 1 395 ? 24.923 20.029 -28.086 1.00 39.72 395 ALA A CA 1
ATOM 3227 C C . ALA A 1 395 ? 23.599 20.762 -28.391 1.00 39.72 395 ALA A C 1
ATOM 3229 O O . ALA A 1 395 ? 23.598 21.718 -29.158 1.00 39.72 395 ALA A O 1
ATOM 3230 N N . LEU A 1 396 ? 22.479 20.348 -27.782 1.00 38.44 396 LEU A N 1
ATOM 3231 C CA . LEU A 1 396 ? 21.177 21.018 -27.926 1.00 38.44 396 LEU A CA 1
ATOM 3232 C C . LEU A 1 396 ? 21.060 22.264 -27.038 1.00 38.44 396 LEU A C 1
ATOM 3234 O O . LEU A 1 396 ? 20.345 23.199 -27.392 1.00 38.44 396 LEU A O 1
ATOM 3238 N N . LEU A 1 397 ? 21.789 22.299 -25.920 1.00 40.62 397 LEU A N 1
ATOM 3239 C CA . LEU A 1 397 ? 21.909 23.490 -25.077 1.00 40.62 397 LEU A CA 1
ATOM 3240 C C . LEU A 1 397 ? 22.852 24.529 -25.702 1.00 40.62 397 LEU A C 1
ATOM 3242 O O . LEU A 1 397 ? 22.549 25.720 -25.662 1.00 40.62 397 LEU A O 1
ATOM 3246 N N . ASP A 1 398 ? 23.921 24.083 -26.366 1.00 41.72 398 ASP A N 1
ATOM 3247 C CA . ASP A 1 398 ? 24.882 24.975 -27.026 1.00 41.72 398 ASP A CA 1
ATOM 3248 C C . ASP A 1 398 ? 24.383 25.488 -28.400 1.00 41.72 398 ASP A C 1
ATOM 3250 O O . ASP A 1 398 ? 24.773 26.570 -28.838 1.00 41.72 398 ASP A O 1
ATOM 3254 N N . ALA A 1 399 ? 23.465 24.773 -29.069 1.00 41.94 399 ALA A N 1
ATOM 3255 C CA . ALA A 1 399 ? 22.905 25.165 -30.373 1.00 41.94 399 ALA A CA 1
ATOM 3256 C C . ALA A 1 399 ? 21.854 26.294 -30.316 1.00 41.94 399 ALA A C 1
ATOM 3258 O O . ALA A 1 399 ? 21.532 26.875 -31.350 1.00 41.94 399 ALA A O 1
ATOM 3259 N N . ASN A 1 400 ? 21.343 26.651 -29.131 1.00 42.94 400 ASN A N 1
ATOM 3260 C CA . ASN A 1 400 ? 20.392 27.760 -28.967 1.00 42.94 400 ASN A CA 1
ATOM 3261 C C . ASN A 1 400 ? 21.060 29.128 -28.724 1.00 42.94 400 ASN A C 1
ATOM 3263 O O . ASN A 1 400 ? 20.364 30.123 -28.523 1.00 42.94 400 ASN A O 1
ATOM 3267 N N . MET A 1 401 ? 22.393 29.213 -28.799 1.00 38.81 401 MET A N 1
ATOM 3268 C CA . MET A 1 401 ? 23.131 30.479 -28.791 1.00 38.81 401 MET A CA 1
ATOM 3269 C C . MET A 1 401 ? 24.120 30.551 -29.964 1.00 38.81 401 MET A C 1
ATOM 3271 O O . MET A 1 401 ? 25.327 30.430 -29.780 1.00 38.81 401 MET A O 1
ATOM 3275 N N . GLY A 1 402 ? 23.628 30.774 -31.189 1.00 31.39 402 GLY A N 1
ATOM 3276 C CA . GLY A 1 402 ? 24.517 30.981 -32.337 1.00 31.39 402 GLY A CA 1
ATOM 3277 C C . GLY A 1 402 ? 23.830 31.220 -33.682 1.00 31.39 402 GLY A C 1
ATOM 3278 O O . GLY A 1 402 ? 23.587 30.277 -34.413 1.00 31.39 402 GLY A O 1
ATOM 3279 N N . GLN A 1 403 ? 23.579 32.499 -33.975 1.00 33.50 403 GLN A N 1
ATOM 3280 C CA . GLN A 1 403 ? 23.554 33.189 -35.280 1.00 33.50 403 GLN A CA 1
ATOM 3281 C C . GLN A 1 403 ? 22.854 32.607 -36.532 1.00 33.50 403 GLN A C 1
ATOM 3283 O O . GLN A 1 403 ? 23.050 31.488 -36.989 1.00 33.50 403 GLN A O 1
ATOM 3288 N N . SER A 1 404 ? 22.122 33.537 -37.147 1.00 34.69 404 SER A N 1
ATOM 3289 C CA . SER A 1 404 ? 21.621 33.624 -38.518 1.00 34.69 404 SER A CA 1
ATOM 3290 C C . SER A 1 404 ? 22.689 33.446 -39.613 1.00 34.69 404 SER A C 1
ATOM 3292 O O . SER A 1 404 ? 23.763 34.029 -39.506 1.00 34.69 404 SER A O 1
ATOM 3294 N N . ASP A 1 405 ? 22.368 32.709 -40.687 1.00 28.45 405 ASP A N 1
ATOM 3295 C CA . ASP A 1 405 ? 22.186 33.214 -42.072 1.00 28.45 405 ASP A CA 1
ATOM 3296 C C . ASP A 1 405 ? 22.458 32.172 -43.191 1.00 28.45 405 ASP A C 1
ATOM 3298 O O . ASP A 1 405 ? 23.449 31.448 -43.191 1.00 28.45 405 ASP A O 1
ATOM 3302 N N . SER A 1 406 ? 21.594 32.234 -44.219 1.00 29.45 406 SER A N 1
ATOM 3303 C CA . SER A 1 406 ? 21.779 31.911 -45.658 1.00 29.45 406 SER A CA 1
ATOM 3304 C C . SER A 1 406 ? 21.898 30.458 -46.196 1.00 29.45 406 SER A C 1
ATOM 3306 O O . SER A 1 406 ? 22.915 29.788 -46.086 1.00 29.45 406 SER A O 1
ATOM 3308 N N . ILE A 1 407 ? 20.804 30.024 -46.848 1.00 30.39 407 ILE A N 1
ATOM 3309 C CA . ILE A 1 407 ? 20.620 29.523 -48.240 1.00 30.39 407 ILE A CA 1
ATOM 3310 C C . ILE A 1 407 ? 21.885 29.103 -49.048 1.00 30.39 407 ILE A C 1
ATOM 3312 O O . ILE A 1 407 ? 22.727 29.958 -49.283 1.00 30.39 407 ILE A O 1
ATOM 3316 N N . ASP A 1 408 ? 21.960 27.858 -49.582 1.00 26.83 408 ASP A N 1
ATOM 3317 C CA . ASP A 1 408 ? 21.782 27.537 -51.032 1.00 26.83 408 ASP A CA 1
ATOM 3318 C C . ASP A 1 408 ? 22.052 26.061 -51.472 1.00 26.83 408 ASP A C 1
ATOM 3320 O O . ASP A 1 408 ? 23.024 25.422 -51.081 1.00 26.83 408 ASP A O 1
ATOM 3324 N N . THR A 1 409 ? 21.218 25.605 -52.422 1.00 29.03 409 THR A N 1
ATOM 3325 C CA . THR A 1 409 ? 21.397 24.617 -53.529 1.00 29.03 409 THR A CA 1
ATOM 3326 C C . THR A 1 409 ? 21.717 23.105 -53.363 1.00 29.03 409 THR A C 1
ATOM 3328 O O . THR A 1 409 ? 22.752 22.673 -52.870 1.00 29.03 409 THR A O 1
ATOM 3331 N N . LEU A 1 410 ? 20.828 22.315 -53.999 1.00 29.30 410 LEU A N 1
ATOM 3332 C CA . LEU A 1 410 ? 20.921 20.924 -54.505 1.00 29.30 410 LEU A CA 1
ATOM 3333 C C . LEU A 1 410 ? 21.964 20.741 -55.641 1.00 29.30 410 LEU A C 1
ATOM 3335 O O . LEU A 1 410 ? 22.302 21.718 -56.310 1.00 29.30 410 LEU A O 1
ATOM 3339 N N . PRO A 1 411 ? 22.360 19.490 -55.992 1.00 32.66 411 PRO A N 1
ATOM 3340 C CA . PRO A 1 411 ? 21.798 18.892 -57.219 1.00 32.66 411 PRO A CA 1
ATOM 3341 C C . PRO A 1 411 ? 21.570 17.360 -57.222 1.00 32.66 411 PRO A C 1
ATOM 3343 O O . PRO A 1 411 ? 22.251 16.571 -56.575 1.00 32.66 411 PRO A O 1
ATOM 3346 N N . GLN A 1 412 ? 20.598 16.974 -58.056 1.00 32.22 412 GLN A N 1
ATOM 3347 C CA . GLN A 1 412 ? 20.145 15.629 -58.440 1.00 32.22 412 GLN A CA 1
ATOM 3348 C C . GLN A 1 412 ? 21.131 14.881 -59.362 1.00 32.22 412 GLN A C 1
ATOM 3350 O O . GLN A 1 412 ? 21.825 15.523 -60.142 1.00 32.22 412 GLN A O 1
ATOM 3355 N N . THR A 1 413 ? 21.063 13.540 -59.428 1.00 26.20 413 THR A N 1
ATOM 3356 C CA . THR A 1 413 ? 21.178 12.753 -60.690 1.00 26.20 413 THR A CA 1
ATOM 3357 C C . THR A 1 413 ? 20.706 11.294 -60.493 1.00 26.20 413 THR A C 1
ATOM 3359 O O . THR A 1 413 ? 21.155 10.606 -59.590 1.00 26.20 413 THR A O 1
ATOM 3362 N N . LYS A 1 414 ? 19.619 10.881 -61.168 1.00 27.86 414 LYS A N 1
ATOM 3363 C CA . LYS A 1 414 ? 19.511 10.085 -62.422 1.00 27.86 414 LYS A CA 1
ATOM 3364 C C . LYS A 1 414 ? 19.639 8.555 -62.271 1.00 27.86 414 LYS A C 1
ATOM 3366 O O . LYS A 1 414 ? 20.725 7.990 -62.249 1.00 27.86 414 LYS A O 1
ATOM 3371 N N . THR A 1 415 ? 18.478 7.904 -62.312 1.00 28.73 415 THR A N 1
ATOM 3372 C CA . THR A 1 415 ? 18.224 6.466 -62.488 1.00 28.73 415 THR A CA 1
ATOM 3373 C C . THR A 1 415 ? 18.358 6.009 -63.948 1.00 28.73 415 THR A C 1
ATOM 3375 O O . THR A 1 415 ? 18.076 6.763 -64.882 1.00 28.73 415 THR A O 1
ATOM 3378 N N . LYS A 1 416 ? 18.722 4.733 -64.145 1.00 27.09 416 LYS A N 1
ATOM 3379 C CA . LYS A 1 416 ? 18.527 3.978 -65.395 1.00 27.09 416 LYS A CA 1
ATOM 3380 C C . LYS A 1 416 ? 17.985 2.575 -65.094 1.00 27.09 416 LYS A C 1
ATOM 3382 O O . LYS A 1 416 ? 18.474 1.891 -64.204 1.00 27.09 416 LYS A O 1
ATOM 3387 N N . SER A 1 417 ? 16.976 2.191 -65.869 1.00 29.31 417 SER A N 1
ATOM 3388 C CA . SER A 1 417 ? 16.164 0.967 -65.840 1.00 29.31 417 SER A CA 1
ATOM 3389 C C . SER A 1 417 ? 16.497 0.042 -67.015 1.00 29.31 417 SER A C 1
ATOM 3391 O O . SER A 1 417 ? 16.666 0.589 -68.102 1.00 29.31 417 SER A O 1
ATOM 3393 N N . ILE A 1 418 ? 16.459 -1.293 -66.851 1.00 27.62 418 ILE A N 1
ATOM 3394 C CA . ILE A 1 418 ? 16.301 -2.316 -67.925 1.00 27.62 418 ILE A CA 1
ATOM 3395 C C . ILE A 1 418 ? 15.597 -3.588 -67.341 1.00 27.62 418 ILE A C 1
ATOM 3397 O O . ILE A 1 418 ? 15.755 -3.822 -66.143 1.00 27.62 418 ILE A O 1
ATOM 3401 N N . PRO A 1 419 ? 14.789 -4.353 -68.129 1.00 29.94 419 PRO A N 1
ATOM 3402 C CA . PRO A 1 419 ? 13.585 -5.099 -67.702 1.00 29.94 419 PRO A CA 1
ATOM 3403 C C . PRO A 1 419 ? 13.757 -6.656 -67.697 1.00 29.94 419 PRO A C 1
ATOM 3405 O O . PRO A 1 419 ? 14.878 -7.128 -67.889 1.00 29.94 419 PRO A O 1
ATOM 3408 N N . PRO A 1 420 ? 12.694 -7.465 -67.445 1.00 34.50 420 PRO A N 1
ATOM 3409 C CA . PRO A 1 420 ? 12.800 -8.829 -66.916 1.00 34.50 420 PRO A CA 1
ATOM 3410 C C . PRO A 1 420 ? 12.711 -9.930 -67.985 1.00 34.50 420 PRO A C 1
ATOM 3412 O O . PRO A 1 420 ? 12.191 -9.720 -69.080 1.00 34.50 420 PRO A O 1
ATOM 3415 N N . SER A 1 421 ? 13.137 -11.144 -67.624 1.00 28.52 421 SER A N 1
ATOM 3416 C CA . SER A 1 421 ? 12.802 -12.362 -68.370 1.00 28.52 421 SER A CA 1
ATOM 3417 C C . SER A 1 421 ? 12.441 -13.498 -67.415 1.00 28.52 421 SER A C 1
ATOM 3419 O O . SER A 1 421 ? 13.112 -13.709 -66.407 1.00 28.52 421 SER A O 1
ATOM 3421 N N . ALA A 1 422 ? 11.335 -14.158 -67.744 1.00 30.92 422 ALA A N 1
ATOM 3422 C CA . ALA A 1 422 ? 10.663 -15.230 -67.024 1.00 30.92 422 ALA A CA 1
ATOM 3423 C C . ALA A 1 422 ? 11.090 -16.604 -67.548 1.00 30.92 422 ALA A C 1
ATOM 3425 O O . ALA A 1 422 ? 11.321 -16.711 -68.750 1.00 30.92 422 ALA A O 1
ATOM 3426 N N . VAL A 1 423 ? 11.071 -17.638 -66.694 1.00 27.28 423 VAL A N 1
ATOM 3427 C CA . VAL A 1 423 ? 10.801 -19.037 -67.085 1.00 27.28 423 VAL A CA 1
ATOM 3428 C C . VAL A 1 423 ? 10.164 -19.797 -65.908 1.00 27.28 423 VAL A C 1
ATOM 3430 O O . VAL A 1 423 ? 10.761 -19.915 -64.841 1.00 27.28 423 VAL A O 1
ATOM 3433 N N . ASP A 1 424 ? 8.960 -20.319 -66.155 1.00 27.94 424 ASP A N 1
ATOM 3434 C CA . ASP A 1 424 ? 8.251 -21.369 -65.409 1.00 27.94 424 ASP A CA 1
ATOM 3435 C C . ASP A 1 424 ? 8.906 -22.747 -65.599 1.00 27.94 424 ASP A C 1
ATOM 3437 O O . ASP A 1 424 ? 9.322 -23.050 -66.712 1.00 27.94 424 ASP A O 1
ATOM 3441 N N . THR A 1 425 ? 8.841 -23.632 -64.592 1.00 25.98 425 THR A N 1
ATOM 3442 C CA . THR A 1 425 ? 8.287 -24.997 -64.771 1.00 25.98 425 THR A CA 1
ATOM 3443 C C . THR A 1 425 ? 8.100 -25.749 -63.443 1.00 25.98 425 THR A C 1
ATOM 3445 O O . THR A 1 425 ? 9.048 -25.984 -62.704 1.00 25.98 425 THR A O 1
ATOM 3448 N N . ALA A 1 426 ? 6.837 -26.125 -63.232 1.00 26.33 426 ALA A N 1
ATOM 3449 C CA . ALA A 1 426 ? 6.192 -27.209 -62.480 1.00 26.33 426 ALA A CA 1
ATOM 3450 C C . ALA A 1 426 ? 6.950 -28.187 -61.537 1.00 26.33 426 ALA A C 1
ATOM 3452 O O . ALA A 1 426 ? 8.036 -28.695 -61.795 1.00 26.33 426 ALA A O 1
ATOM 3453 N N . THR A 1 427 ? 6.182 -28.508 -60.491 1.00 31.83 427 THR A N 1
ATOM 3454 C CA . THR A 1 427 ? 6.284 -29.322 -59.263 1.00 31.83 427 THR A CA 1
ATOM 3455 C C . THR A 1 427 ? 6.512 -30.838 -59.419 1.00 31.83 427 THR A C 1
ATOM 3457 O O . THR A 1 427 ? 6.264 -31.416 -60.476 1.00 31.83 427 THR A O 1
ATOM 3460 N N . PRO A 1 428 ? 6.799 -31.527 -58.293 1.00 25.53 428 PRO A N 1
ATOM 3461 C CA . PRO A 1 428 ? 5.817 -32.508 -57.829 1.00 25.53 428 PRO A CA 1
ATOM 3462 C C . PRO A 1 428 ? 5.401 -32.339 -56.361 1.00 25.53 428 PRO A C 1
ATOM 3464 O O . PRO A 1 428 ? 6.179 -32.020 -55.466 1.00 25.53 428 PRO A O 1
ATOM 3467 N N . SER A 1 429 ? 4.110 -32.583 -56.181 1.00 32.41 429 SER A N 1
ATOM 3468 C CA . SER A 1 429 ? 3.290 -32.583 -54.977 1.00 32.41 429 SER A CA 1
ATOM 3469 C C . SER A 1 429 ? 3.767 -33.524 -53.869 1.00 32.41 429 SER A C 1
ATOM 3471 O O . SER A 1 429 ? 3.975 -34.712 -54.116 1.00 32.41 429 SER A O 1
ATOM 3473 N N . PHE A 1 430 ? 3.743 -33.030 -52.631 1.00 23.16 430 PHE A N 1
ATOM 3474 C CA . PHE A 1 430 ? 3.455 -33.841 -51.450 1.00 23.16 430 PHE A CA 1
ATOM 3475 C C . PHE A 1 430 ? 2.256 -33.229 -50.721 1.00 23.16 430 PHE A C 1
ATOM 3477 O O . PHE A 1 430 ? 2.305 -32.097 -50.252 1.00 23.16 430 PHE A O 1
ATOM 3484 N N . SER A 1 431 ? 1.166 -33.993 -50.692 1.00 31.48 431 SER A N 1
ATOM 3485 C CA . SER A 1 431 ? -0.066 -33.708 -49.959 1.00 31.48 431 SER A CA 1
ATOM 3486 C C . SER A 1 431 ? 0.165 -33.939 -48.466 1.00 31.48 431 SER A C 1
ATOM 3488 O O . SER A 1 431 ? 0.359 -35.080 -48.049 1.00 31.48 431 SER A O 1
ATOM 3490 N N . TYR A 1 432 ? 0.081 -32.865 -47.682 1.00 25.69 432 TYR A N 1
ATOM 3491 C CA . TYR A 1 432 ? -0.137 -32.887 -46.230 1.00 25.69 432 TYR A CA 1
ATOM 3492 C C . TYR A 1 432 ? -1.559 -32.409 -45.879 1.00 25.69 432 TYR A C 1
ATOM 3494 O O . TYR A 1 432 ? -1.807 -31.887 -44.795 1.00 25.69 432 TYR A O 1
ATOM 3502 N N . ASP A 1 433 ? -2.521 -32.610 -46.783 1.00 31.44 433 ASP A N 1
ATOM 3503 C CA . ASP A 1 433 ? -3.934 -32.410 -46.475 1.00 31.44 433 ASP A CA 1
ATOM 3504 C C . ASP A 1 433 ? -4.396 -33.545 -45.554 1.00 31.44 433 ASP A C 1
ATOM 3506 O O . ASP A 1 433 ? -4.767 -34.604 -46.053 1.00 31.44 433 ASP A O 1
ATOM 3510 N N . GLN A 1 434 ? -4.306 -33.350 -44.226 1.00 33.28 434 GLN A N 1
ATOM 3511 C CA . GLN A 1 434 ? -5.264 -33.849 -43.208 1.00 33.28 434 GLN A CA 1
ATOM 3512 C C . GLN A 1 434 ? -4.811 -33.731 -41.736 1.00 33.28 434 GLN A C 1
ATOM 3514 O O . GLN A 1 434 ? -5.297 -34.473 -40.885 1.00 33.28 434 GLN A O 1
ATOM 3519 N N . LEU A 1 435 ? -3.954 -32.778 -41.365 1.00 30.22 435 LEU A N 1
ATOM 3520 C CA . LEU A 1 435 ? -3.732 -32.461 -39.948 1.00 30.22 435 LEU A CA 1
ATOM 3521 C C . LEU A 1 435 ? -3.743 -30.941 -39.748 1.00 30.22 435 LEU A C 1
ATOM 3523 O O . LEU A 1 435 ? -2.864 -30.249 -40.238 1.00 30.22 435 LEU A O 1
ATOM 3527 N N . TYR A 1 436 ? -4.758 -30.468 -39.013 1.00 31.88 436 TYR A N 1
ATOM 3528 C CA . TYR A 1 436 ? -4.994 -29.084 -38.562 1.00 31.88 436 TYR A CA 1
ATOM 3529 C C . TYR A 1 436 ? -5.634 -28.085 -39.540 1.00 31.88 436 TYR A C 1
ATOM 3531 O O . TYR A 1 436 ? -5.357 -26.891 -39.463 1.00 31.88 436 TYR A O 1
ATOM 3539 N N . SER A 1 437 ? -6.610 -28.498 -40.358 1.00 35.59 437 SER A N 1
ATOM 3540 C CA . SER A 1 437 ? -7.599 -27.511 -40.815 1.00 35.59 437 SER A CA 1
ATOM 3541 C C . SER A 1 437 ? -8.461 -27.105 -39.612 1.00 35.59 437 SER A C 1
ATOM 3543 O O . SER A 1 437 ? -9.469 -27.752 -39.316 1.00 35.59 437 SER A O 1
ATOM 3545 N N . LEU A 1 438 ? -8.067 -26.049 -38.889 1.00 39.56 438 LEU A N 1
ATOM 3546 C CA . LEU A 1 438 ? -9.074 -25.227 -38.230 1.00 39.56 438 LEU A CA 1
ATOM 3547 C C . LEU A 1 438 ? -10.051 -24.836 -39.334 1.00 39.56 438 LEU A C 1
ATOM 3549 O O . LEU A 1 438 ? -9.663 -24.205 -40.318 1.00 39.56 438 LEU A O 1
ATOM 3553 N N . ASP A 1 439 ? -11.288 -25.298 -39.200 1.00 47.84 439 ASP A N 1
ATOM 3554 C CA . ASP A 1 439 ? -12.380 -24.872 -40.054 1.00 47.84 439 ASP A CA 1
ATOM 3555 C C . ASP A 1 439 ? -12.368 -23.336 -40.016 1.00 47.84 439 ASP A C 1
ATOM 3557 O O . ASP A 1 439 ? -12.503 -22.748 -38.942 1.00 47.84 439 ASP A O 1
ATOM 3561 N N . LEU A 1 440 ? -12.101 -22.683 -41.154 1.00 49.62 440 LEU A N 1
ATOM 3562 C CA . LEU A 1 440 ? -11.860 -21.230 -41.272 1.00 49.62 440 LEU A CA 1
ATOM 3563 C C . LEU A 1 440 ? -13.047 -20.361 -40.835 1.00 49.62 440 LEU A C 1
ATOM 3565 O O . LEU A 1 440 ? -12.984 -19.138 -40.892 1.00 49.62 440 LEU A O 1
ATOM 3569 N N . ASN A 1 441 ? -14.094 -20.996 -40.323 1.00 52.41 441 ASN A N 1
ATOM 3570 C CA . ASN A 1 441 ? -15.162 -20.419 -39.533 1.00 52.41 441 ASN A CA 1
ATOM 3571 C C . ASN A 1 441 ? -14.725 -20.145 -38.081 1.00 52.41 441 ASN A C 1
ATOM 3573 O O . ASN A 1 441 ? -15.504 -20.376 -37.155 1.00 52.41 441 ASN A O 1
ATOM 3577 N N . ALA A 1 442 ? -13.503 -19.652 -37.848 1.00 58.25 442 ALA A N 1
ATOM 3578 C CA . ALA A 1 442 ? -13.238 -18.924 -36.614 1.00 58.25 442 ALA A CA 1
ATOM 3579 C C . ALA A 1 442 ? -14.134 -17.684 -36.676 1.00 58.25 442 ALA A C 1
ATOM 3581 O O . ALA A 1 442 ? -13.857 -16.753 -37.433 1.00 58.25 442 ALA A O 1
ATOM 3582 N N . GLY A 1 443 ? -15.274 -17.728 -35.987 1.00 69.00 443 GLY A N 1
ATOM 3583 C CA . GLY A 1 443 ? -16.224 -16.626 -36.020 1.00 69.00 443 GLY A CA 1
ATOM 3584 C C . GLY A 1 443 ? -15.508 -15.353 -35.586 1.00 69.00 443 GLY A C 1
ATOM 3585 O O . GLY A 1 443 ? -14.740 -15.379 -34.623 1.00 69.00 443 GLY A O 1
ATOM 3586 N N . ILE A 1 444 ? -15.741 -14.243 -36.287 1.00 80.69 444 ILE A N 1
ATOM 3587 C CA . ILE A 1 444 ? -15.361 -12.926 -35.765 1.00 80.69 444 ILE A CA 1
ATOM 3588 C C . ILE A 1 444 ? -15.909 -12.834 -34.331 1.00 80.69 444 ILE A C 1
ATOM 3590 O O . ILE A 1 444 ? -17.011 -13.308 -34.055 1.00 80.69 444 ILE A O 1
ATOM 3594 N N . ASP A 1 445 ? -15.102 -12.301 -33.417 1.00 84.06 445 ASP A N 1
ATOM 3595 C CA . ASP A 1 445 ? -15.328 -12.242 -31.967 1.00 84.06 445 ASP A CA 1
ATOM 3596 C C . ASP A 1 445 ? -15.150 -13.552 -31.187 1.00 84.06 445 ASP A C 1
ATOM 3598 O O . ASP A 1 445 ? -15.282 -13.567 -29.960 1.00 84.06 445 ASP A O 1
ATOM 3602 N N . GLN A 1 446 ? -14.774 -14.653 -31.838 1.00 87.62 446 GLN A N 1
ATOM 3603 C CA . GLN A 1 446 ? -14.453 -15.884 -31.127 1.00 87.62 446 GLN A CA 1
ATOM 3604 C C . GLN A 1 446 ? -13.121 -15.758 -30.378 1.00 87.62 446 GLN A C 1
ATOM 3606 O O . GLN A 1 446 ? -12.124 -15.247 -30.895 1.00 87.62 446 GLN A O 1
ATOM 3611 N N . HIS A 1 447 ? -13.107 -16.259 -29.142 1.00 89.31 447 HIS A N 1
ATOM 3612 C CA . HIS A 1 447 ? -11.918 -16.273 -28.302 1.00 89.31 447 HIS A CA 1
ATOM 3613 C C . HIS A 1 447 ? -11.140 -17.581 -28.437 1.00 89.31 447 HIS A C 1
ATOM 3615 O O . HIS A 1 447 ? -11.703 -18.670 -28.328 1.00 89.31 447 HIS A O 1
ATOM 3621 N N . PHE A 1 448 ? -9.829 -17.445 -28.590 1.00 91.00 448 PHE A N 1
ATOM 3622 C CA . PHE A 1 448 ? -8.856 -18.529 -28.620 1.00 91.00 448 PHE A CA 1
ATOM 3623 C C . PHE A 1 448 ? -7.699 -18.205 -27.678 1.00 91.00 448 PHE A C 1
ATOM 3625 O O . PHE A 1 448 ? -7.645 -17.142 -27.063 1.00 91.00 448 PHE A O 1
ATOM 3632 N N . TYR A 1 449 ? -6.765 -19.131 -27.563 1.00 90.12 449 TYR A N 1
ATOM 3633 C CA . TYR A 1 449 ? -5.499 -18.960 -26.887 1.00 90.12 449 TYR A CA 1
ATOM 3634 C C . TYR A 1 449 ? -4.380 -19.029 -27.912 1.00 90.12 449 TYR A C 1
ATOM 3636 O O . TYR A 1 449 ? -4.375 -19.900 -28.779 1.00 90.12 449 TYR A O 1
ATOM 3644 N N . TYR A 1 450 ? -3.438 -18.109 -27.787 1.00 87.25 450 TYR A N 1
ATOM 3645 C CA . TYR A 1 450 ? -2.249 -18.015 -28.617 1.00 87.25 450 TYR A CA 1
ATOM 3646 C C . TYR A 1 450 ? -1.035 -17.897 -27.700 1.00 87.25 450 TYR A C 1
ATOM 3648 O O . TYR A 1 450 ? -1.116 -17.280 -26.630 1.00 87.25 450 TYR A O 1
ATOM 3656 N N . ARG A 1 451 ? 0.079 -18.515 -28.093 1.00 84.56 451 ARG A N 1
ATOM 3657 C CA . ARG A 1 451 ? 1.313 -18.465 -27.315 1.00 84.56 451 ARG A CA 1
ATOM 3658 C C . ARG A 1 451 ? 2.146 -17.266 -27.759 1.00 84.56 451 ARG A C 1
ATOM 3660 O O . ARG A 1 451 ? 2.775 -17.308 -28.807 1.00 84.56 451 ARG A O 1
ATOM 3667 N N . LEU A 1 452 ? 2.158 -16.217 -26.944 1.00 79.88 452 LEU A N 1
ATOM 3668 C CA . LEU A 1 452 ? 2.984 -15.027 -27.144 1.00 79.88 452 LEU A CA 1
ATOM 3669 C C . LEU A 1 452 ? 4.072 -15.009 -26.069 1.00 79.88 452 LEU A C 1
ATOM 3671 O O . LEU A 1 452 ? 3.766 -15.186 -24.891 1.00 79.88 452 LEU A O 1
ATOM 3675 N N . ASN A 1 453 ? 5.336 -14.852 -26.464 1.00 79.38 453 ASN A N 1
ATOM 3676 C CA . ASN A 1 453 ? 6.484 -14.817 -25.547 1.00 79.38 453 ASN A CA 1
ATOM 3677 C C . ASN A 1 453 ? 6.512 -16.014 -24.579 1.00 79.38 453 ASN A C 1
ATOM 3679 O O . ASN A 1 453 ? 6.643 -15.888 -23.361 1.00 79.38 453 ASN A O 1
ATOM 3683 N N . GLY A 1 454 ? 6.260 -17.208 -25.123 1.00 78.38 454 GLY A N 1
ATOM 3684 C CA . GLY A 1 454 ? 6.224 -18.451 -24.354 1.00 78.38 454 GLY A CA 1
ATOM 3685 C C . GLY A 1 454 ? 5.011 -18.620 -23.429 1.00 78.38 454 GLY A C 1
ATOM 3686 O O . GLY A 1 454 ? 4.844 -19.720 -22.893 1.00 78.38 454 GLY A O 1
ATOM 3687 N N . THR A 1 455 ? 4.143 -17.613 -23.305 1.00 80.94 455 THR A N 1
ATOM 3688 C CA . THR A 1 455 ? 2.996 -17.574 -22.388 1.00 80.94 455 THR A CA 1
ATOM 3689 C C . THR A 1 455 ? 1.674 -17.672 -23.146 1.00 80.94 455 THR A C 1
ATOM 3691 O O . THR A 1 455 ? 1.536 -17.194 -24.269 1.00 80.94 455 THR A O 1
ATOM 3694 N N . TRP A 1 456 ? 0.678 -18.322 -22.545 1.00 87.94 456 TRP A N 1
ATOM 3695 C CA . TRP A 1 456 ? -0.655 -18.444 -23.128 1.00 87.94 456 TRP A CA 1
ATOM 3696 C C . TRP A 1 456 ? -1.484 -17.187 -22.875 1.00 87.94 456 TRP A C 1
ATOM 3698 O O . TRP A 1 456 ? -1.805 -16.867 -21.731 1.00 87.94 456 TRP A O 1
ATOM 3708 N N . HIS A 1 457 ? -1.898 -16.519 -23.948 1.00 89.06 457 HIS A N 1
ATOM 3709 C CA . HIS A 1 457 ? -2.772 -15.354 -23.885 1.00 89.06 457 HIS A CA 1
ATOM 3710 C C . HIS A 1 457 ? -4.094 -15.637 -24.580 1.00 89.06 457 HIS A C 1
ATOM 3712 O O . HIS A 1 457 ? -4.135 -16.265 -25.635 1.00 89.06 457 HIS A O 1
ATOM 3718 N N . GLN A 1 458 ? -5.182 -15.147 -23.988 1.00 92.19 458 GLN A N 1
ATOM 3719 C CA . GLN A 1 458 ? -6.479 -15.160 -24.647 1.00 92.19 458 GLN A CA 1
ATOM 3720 C C . GLN A 1 458 ? -6.480 -14.098 -25.754 1.00 92.19 458 GLN A C 1
ATOM 3722 O O . GLN A 1 458 ? -6.296 -12.912 -25.481 1.00 92.19 458 GLN A O 1
ATOM 3727 N N . ALA A 1 459 ? -6.702 -14.543 -26.980 1.00 91.12 459 ALA A N 1
ATOM 3728 C CA . ALA A 1 459 ? -6.865 -13.741 -28.180 1.00 91.12 459 ALA A CA 1
ATOM 3729 C C . ALA A 1 459 ? -8.332 -13.767 -28.628 1.00 91.12 459 ALA A C 1
ATOM 3731 O O . ALA A 1 459 ? -9.071 -14.709 -28.336 1.00 91.12 459 ALA A O 1
ATOM 3732 N N . ARG A 1 460 ? -8.759 -12.726 -29.333 1.00 92.56 460 ARG A N 1
ATOM 3733 C CA . ARG A 1 460 ? -10.070 -12.596 -29.970 1.00 92.56 460 ARG A CA 1
ATOM 3734 C C . ARG A 1 460 ? -9.854 -12.421 -31.466 1.00 92.56 460 ARG A C 1
ATOM 3736 O O . ARG A 1 460 ? -9.081 -11.557 -31.863 1.00 92.56 460 ARG A O 1
ATOM 3743 N N . VAL A 1 461 ? -10.510 -13.226 -32.294 1.00 91.12 461 VAL A N 1
ATOM 3744 C CA . VAL A 1 461 ? -10.420 -13.086 -33.755 1.00 91.12 461 VAL A CA 1
ATOM 3745 C C . VAL A 1 461 ? -11.208 -11.857 -34.186 1.00 91.12 461 VAL A C 1
ATOM 3747 O O . VAL A 1 461 ? -12.380 -11.720 -33.846 1.00 91.12 461 VAL A O 1
ATOM 3750 N N . ILE A 1 462 ? -10.561 -10.961 -34.927 1.00 92.31 462 ILE A N 1
ATOM 3751 C CA . ILE A 1 462 ? -11.164 -9.710 -35.404 1.00 92.31 462 ILE A CA 1
ATOM 3752 C C . ILE A 1 462 ? -11.258 -9.633 -36.929 1.00 92.31 462 ILE A C 1
ATOM 3754 O O . ILE A 1 462 ? -12.062 -8.858 -37.436 1.00 92.31 462 ILE A O 1
ATOM 3758 N N . ASP A 1 463 ? -10.470 -10.428 -37.658 1.00 89.81 463 ASP A N 1
ATOM 3759 C CA . ASP A 1 463 ? -10.535 -10.517 -39.120 1.00 89.81 463 ASP A CA 1
ATOM 3760 C C . ASP A 1 463 ? -10.060 -11.896 -39.611 1.00 89.81 463 ASP A C 1
ATOM 3762 O O . ASP A 1 463 ? -9.235 -12.546 -38.965 1.00 89.81 463 ASP A O 1
ATOM 3766 N N . THR A 1 464 ? -10.554 -12.335 -40.767 1.00 88.00 464 THR A N 1
ATOM 3767 C CA . THR A 1 464 ? -10.221 -13.621 -41.400 1.00 88.00 464 THR A CA 1
ATOM 3768 C C . THR A 1 464 ? -10.017 -13.406 -42.893 1.00 88.00 464 THR A C 1
ATOM 3770 O O . THR A 1 464 ? -10.950 -13.007 -43.592 1.00 88.00 464 THR A O 1
ATOM 3773 N N . VAL A 1 465 ? -8.820 -13.691 -43.411 1.00 84.06 465 VAL A N 1
ATOM 3774 C CA . VAL A 1 465 ? -8.497 -13.454 -44.825 1.00 84.06 465 VAL A CA 1
ATOM 3775 C C . VAL A 1 465 ? -7.916 -14.717 -45.462 1.00 84.06 465 VAL A C 1
ATOM 3777 O O . VAL A 1 465 ? -6.848 -15.180 -45.045 1.00 84.06 465 VAL A O 1
ATOM 3780 N N . PRO A 1 466 ? -8.578 -15.278 -46.490 1.00 84.56 466 PRO A N 1
ATOM 3781 C CA . PRO A 1 466 ? -8.059 -16.439 -47.192 1.00 84.56 466 PRO A CA 1
ATOM 3782 C C . PRO A 1 466 ? -6.908 -16.068 -48.137 1.00 84.56 466 PRO A C 1
ATOM 3784 O O . PRO A 1 466 ? -6.891 -14.979 -48.710 1.00 84.56 466 PRO A O 1
ATOM 3787 N N . ASN A 1 467 ? -5.974 -17.001 -48.343 1.00 84.38 467 ASN A N 1
ATOM 3788 C CA . ASN A 1 467 ? -4.858 -16.897 -49.299 1.00 84.38 467 ASN A CA 1
ATOM 3789 C C . ASN A 1 467 ? -4.039 -15.592 -49.206 1.00 84.38 467 ASN A C 1
ATOM 3791 O O . ASN A 1 467 ? -3.575 -15.052 -50.216 1.00 84.38 467 ASN A O 1
ATOM 3795 N N . LYS A 1 468 ? -3.848 -15.065 -47.994 1.00 87.44 468 LYS A N 1
ATOM 3796 C CA . LYS A 1 468 ? -3.096 -13.833 -47.766 1.00 87.44 468 LYS A CA 1
ATOM 3797 C C . LYS A 1 468 ? -1.596 -14.076 -47.926 1.00 87.44 468 LYS A C 1
ATOM 3799 O O . LYS A 1 468 ? -1.064 -15.086 -47.464 1.00 87.44 468 LYS A O 1
ATOM 3804 N N . ARG A 1 469 ? -0.907 -13.138 -48.585 1.00 89.88 469 ARG A N 1
ATOM 3805 C CA . ARG A 1 469 ? 0.559 -13.129 -48.704 1.00 89.88 469 ARG A CA 1
ATOM 3806 C C . ARG A 1 469 ? 1.157 -12.394 -47.511 1.00 89.88 469 ARG A C 1
ATOM 3808 O O . ARG A 1 469 ? 0.868 -11.217 -47.297 1.00 89.88 469 ARG A O 1
ATOM 3815 N N . ALA A 1 470 ? 1.987 -13.096 -46.756 1.00 90.94 470 ALA A N 1
ATOM 3816 C CA . ALA A 1 470 ? 2.630 -12.585 -45.560 1.00 90.94 470 ALA A CA 1
ATOM 3817 C C . ALA A 1 470 ? 4.105 -12.993 -45.514 1.00 90.94 470 ALA A C 1
ATOM 3819 O O . ALA A 1 470 ? 4.562 -13.913 -46.201 1.00 90.94 470 ALA A O 1
ATOM 3820 N N . VAL A 1 471 ? 4.853 -12.286 -44.687 1.00 91.62 471 VAL A N 1
ATOM 3821 C CA . VAL A 1 471 ? 6.255 -12.533 -44.389 1.00 91.62 471 VAL A CA 1
ATOM 3822 C C . VAL A 1 471 ? 6.392 -12.805 -42.900 1.00 91.62 471 VAL A C 1
ATOM 3824 O O . VAL A 1 471 ? 5.854 -12.054 -42.096 1.00 91.62 471 VAL A O 1
ATOM 3827 N N . LEU A 1 472 ? 7.093 -13.876 -42.531 1.00 92.88 472 LEU A N 1
ATOM 3828 C CA . LEU A 1 472 ? 7.549 -14.054 -41.156 1.00 92.88 472 LEU A CA 1
ATOM 3829 C C . LEU A 1 472 ? 8.809 -13.217 -40.985 1.00 92.88 472 LEU A C 1
ATOM 3831 O O . LEU A 1 472 ? 9.779 -13.427 -41.722 1.00 92.88 472 LEU A O 1
ATOM 3835 N N . VAL A 1 473 ? 8.789 -12.288 -40.042 1.00 92.06 473 VAL A N 1
ATOM 3836 C CA . VAL A 1 473 ? 9.912 -11.387 -39.785 1.00 92.06 473 VAL A CA 1
ATOM 3837 C C . VAL A 1 473 ? 10.486 -11.629 -38.398 1.00 92.06 473 VAL A C 1
ATOM 3839 O O . VAL A 1 473 ? 9.742 -11.973 -37.487 1.00 92.06 473 VAL A O 1
ATOM 3842 N N . SER A 1 474 ? 11.795 -11.431 -38.257 1.00 92.19 474 SER A N 1
ATOM 3843 C CA . SER A 1 474 ? 12.486 -11.383 -36.971 1.00 92.19 474 SER A CA 1
ATOM 3844 C C . SER A 1 474 ? 13.025 -9.986 -36.755 1.00 92.19 474 SER A C 1
ATOM 3846 O O . SER A 1 474 ? 13.830 -9.501 -37.553 1.00 92.19 474 SER A O 1
ATOM 3848 N N . TYR A 1 475 ? 12.548 -9.302 -35.727 1.00 87.38 475 TYR A N 1
ATOM 3849 C CA . TYR A 1 475 ? 12.959 -7.930 -35.474 1.00 87.38 475 TYR A CA 1
ATOM 3850 C C . TYR A 1 475 ? 14.407 -7.867 -34.988 1.00 87.38 475 TYR A C 1
ATOM 3852 O O . TYR A 1 475 ? 14.835 -8.685 -34.183 1.00 87.38 475 TYR A O 1
ATOM 3860 N N . GLU A 1 476 ? 15.172 -6.881 -35.459 1.00 86.19 476 GLU A N 1
ATOM 3861 C CA . GLU A 1 476 ? 16.604 -6.794 -35.134 1.00 86.19 476 GLU A CA 1
ATOM 3862 C C . GLU A 1 476 ? 16.860 -6.557 -33.636 1.00 86.19 476 GLU A C 1
ATOM 3864 O O . GLU A 1 476 ? 17.857 -7.040 -33.097 1.00 86.19 476 GLU A O 1
ATOM 3869 N N . ASP A 1 477 ? 15.934 -5.869 -32.963 1.00 80.56 477 ASP A N 1
ATOM 3870 C CA . ASP A 1 477 ? 16.046 -5.478 -31.554 1.00 80.56 477 ASP A CA 1
ATOM 3871 C C . ASP A 1 477 ? 15.286 -6.401 -30.581 1.00 80.56 477 ASP A C 1
ATOM 3873 O O . ASP A 1 477 ? 15.378 -6.223 -29.359 1.00 80.56 477 ASP A O 1
ATOM 3877 N N . PHE A 1 478 ? 14.552 -7.399 -31.092 1.00 74.31 478 PHE A N 1
ATOM 3878 C CA . PHE A 1 478 ? 13.713 -8.282 -30.279 1.00 74.31 478 PHE A CA 1
ATOM 3879 C C . PHE A 1 478 ? 14.138 -9.752 -30.409 1.00 74.31 478 PHE A C 1
ATOM 3881 O O . PHE A 1 478 ? 14.628 -10.172 -31.456 1.00 74.31 478 PHE A O 1
ATOM 3888 N N . PRO A 1 479 ? 13.984 -10.554 -29.342 1.00 78.31 479 PRO A N 1
ATOM 3889 C CA . PRO A 1 479 ? 14.202 -11.992 -29.425 1.00 78.31 479 PRO A CA 1
ATOM 3890 C C . PRO A 1 479 ? 13.179 -12.682 -30.348 1.00 78.31 479 PRO A C 1
ATOM 3892 O O . PRO A 1 479 ? 12.130 -12.128 -30.669 1.00 78.31 479 PRO A O 1
ATOM 3895 N N . SER A 1 480 ? 13.491 -13.908 -30.785 1.00 80.00 480 SER A N 1
ATOM 3896 C CA . SER A 1 480 ? 12.714 -14.638 -31.805 1.00 80.00 480 SER A CA 1
ATOM 3897 C C . SER A 1 480 ? 11.294 -15.025 -31.376 1.00 80.00 480 SER A C 1
ATOM 3899 O O . SER A 1 480 ? 10.490 -15.484 -32.177 1.00 80.00 480 SER A O 1
ATOM 3901 N N . ASP A 1 481 ? 10.960 -14.895 -30.096 1.00 78.38 481 ASP A N 1
ATOM 3902 C CA . ASP A 1 481 ? 9.593 -15.055 -29.598 1.00 78.38 481 ASP A CA 1
ATOM 3903 C C . ASP A 1 481 ? 8.670 -13.887 -29.988 1.00 78.38 481 ASP A C 1
ATOM 3905 O O . ASP A 1 481 ? 7.448 -14.010 -29.883 1.00 78.38 481 ASP A O 1
ATOM 3909 N N . HIS A 1 482 ? 9.251 -12.799 -30.503 1.00 78.88 482 HIS A N 1
ATOM 3910 C CA . HIS A 1 482 ? 8.557 -11.691 -31.152 1.00 78.88 482 HIS A CA 1
ATOM 3911 C C . HIS A 1 482 ? 8.448 -11.842 -32.672 1.00 78.88 482 HIS A C 1
ATOM 3913 O O . HIS A 1 482 ? 7.907 -10.944 -33.322 1.00 78.88 482 HIS A O 1
ATOM 3919 N N . ASP A 1 483 ? 8.933 -12.947 -33.242 1.00 88.50 483 ASP A N 1
ATOM 3920 C CA . ASP A 1 483 ? 8.749 -13.220 -34.660 1.00 88.50 483 ASP A CA 1
ATOM 3921 C C . ASP A 1 483 ? 7.248 -13.263 -34.974 1.00 88.50 483 ASP A C 1
ATOM 3923 O O . ASP A 1 483 ? 6.449 -13.877 -34.258 1.00 88.50 483 ASP A O 1
ATOM 3927 N N . GLU A 1 484 ? 6.841 -12.594 -36.046 1.00 89.69 484 GLU A N 1
ATOM 3928 C CA . GLU A 1 484 ? 5.430 -12.535 -36.412 1.00 89.69 484 GLU A CA 1
ATOM 3929 C C . GLU A 1 484 ? 5.212 -12.489 -37.916 1.00 89.69 484 GLU A C 1
ATOM 3931 O O . GLU A 1 484 ? 6.089 -12.111 -38.701 1.00 89.69 484 GLU A O 1
ATOM 3936 N N . TYR A 1 485 ? 4.006 -12.883 -38.320 1.00 92.06 485 TYR A N 1
ATOM 3937 C CA . TYR A 1 485 ? 3.579 -12.751 -39.698 1.00 92.06 485 TYR A CA 1
ATOM 3938 C C . TYR A 1 485 ? 3.059 -11.339 -39.946 1.00 92.06 485 TYR A C 1
ATOM 3940 O O . TYR A 1 485 ? 2.037 -10.917 -39.403 1.00 92.06 485 TYR A O 1
ATOM 3948 N N . LEU A 1 486 ? 3.738 -10.627 -40.836 1.00 89.44 486 LEU A N 1
ATOM 3949 C CA . LEU A 1 486 ? 3.301 -9.337 -41.342 1.00 89.44 486 LEU A CA 1
ATOM 3950 C C . LEU A 1 486 ? 2.790 -9.471 -42.765 1.00 89.44 486 LEU A C 1
ATOM 3952 O O . LEU A 1 486 ? 3.303 -10.238 -43.578 1.00 89.44 486 LEU A O 1
ATOM 3956 N N . THR A 1 487 ? 1.771 -8.689 -43.084 1.00 88.50 487 THR A N 1
ATOM 3957 C CA . THR A 1 487 ? 1.235 -8.625 -44.442 1.00 88.50 487 THR A CA 1
ATOM 3958 C C . THR A 1 487 ? 2.221 -7.930 -45.366 1.00 88.50 487 THR A C 1
ATOM 3960 O O . THR A 1 487 ? 2.992 -7.073 -44.932 1.00 88.50 487 THR A O 1
ATOM 3963 N N . LEU A 1 488 ? 2.202 -8.267 -46.654 1.00 84.31 488 LEU A N 1
ATOM 3964 C CA . LEU A 1 488 ? 3.102 -7.611 -47.601 1.00 84.31 488 LEU A CA 1
ATOM 3965 C C . LEU A 1 488 ? 2.853 -6.094 -47.675 1.00 84.31 488 LEU A C 1
ATOM 3967 O O . LEU A 1 488 ? 3.781 -5.324 -47.894 1.00 84.31 488 LEU A O 1
ATOM 3971 N N . GLU A 1 489 ? 1.615 -5.659 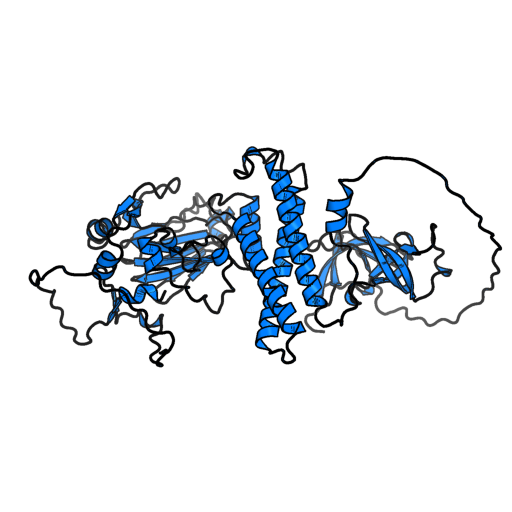-47.441 1.00 80.00 489 GLU A N 1
ATOM 3972 C CA . GLU A 1 489 ? 1.223 -4.251 -47.433 1.00 80.00 489 GLU A CA 1
ATOM 3973 C C . GLU A 1 489 ? 1.722 -3.487 -46.193 1.00 80.00 489 GLU A C 1
ATOM 3975 O O . GLU A 1 489 ? 1.791 -2.258 -46.220 1.00 80.00 489 GLU A O 1
ATOM 3980 N N . SER A 1 490 ? 2.077 -4.191 -45.111 1.00 78.38 490 SER A N 1
ATOM 3981 C CA . SER A 1 490 ? 2.566 -3.592 -43.858 1.00 78.38 490 SER A CA 1
ATOM 3982 C C . SER A 1 490 ? 4.093 -3.499 -43.772 1.00 78.38 490 SER A C 1
ATOM 3984 O O . SER A 1 490 ? 4.617 -3.011 -42.768 1.00 78.38 490 SER A O 1
ATOM 3986 N N . VAL A 1 491 ? 4.814 -3.946 -44.806 1.00 82.75 491 VAL A N 1
ATOM 3987 C CA . VAL A 1 491 ? 6.282 -3.945 -44.852 1.00 82.75 491 VAL A CA 1
ATOM 3988 C C . VAL A 1 491 ? 6.813 -3.172 -46.061 1.00 82.75 491 VAL A C 1
ATOM 3990 O O . VAL A 1 491 ? 6.213 -3.141 -47.131 1.00 82.75 491 VAL A O 1
ATOM 3993 N N . THR A 1 492 ? 7.975 -2.542 -45.898 1.00 82.50 492 THR A N 1
ATOM 3994 C CA . THR A 1 492 ? 8.719 -1.847 -46.964 1.00 82.50 492 THR A CA 1
ATOM 3995 C C . THR A 1 492 ? 10.198 -2.237 -46.907 1.00 82.50 492 THR A C 1
ATOM 3997 O O . THR A 1 492 ? 10.677 -2.664 -45.864 1.00 82.50 492 THR A O 1
ATOM 4000 N N . VAL A 1 493 ? 10.961 -2.136 -47.999 1.00 73.81 493 VAL A N 1
ATOM 4001 C CA . VAL A 1 493 ? 12.416 -2.412 -47.961 1.00 73.81 493 VAL A CA 1
ATOM 4002 C C . VAL A 1 493 ? 13.147 -1.178 -47.443 1.00 73.81 493 VAL A C 1
ATOM 4004 O O . VAL A 1 493 ? 12.868 -0.070 -47.894 1.00 73.81 493 VAL A O 1
ATOM 4007 N N . ALA A 1 494 ? 14.139 -1.359 -46.565 1.00 60.88 494 ALA A N 1
ATOM 4008 C CA . ALA A 1 494 ? 14.879 -0.248 -45.957 1.00 60.88 494 ALA A CA 1
ATOM 4009 C C . ALA A 1 494 ? 15.512 0.747 -46.959 1.00 60.88 494 ALA A C 1
ATOM 4011 O O . ALA A 1 494 ? 15.698 1.910 -46.618 1.00 60.88 494 ALA A O 1
ATOM 4012 N N . ASN A 1 495 ? 15.771 0.318 -48.203 1.00 60.53 495 ASN A N 1
ATOM 4013 C CA . ASN A 1 495 ? 16.528 1.062 -49.218 1.00 60.53 495 ASN A CA 1
ATOM 4014 C C . ASN A 1 495 ? 15.764 1.350 -50.533 1.00 60.53 495 ASN A C 1
ATOM 4016 O O . ASN A 1 495 ? 16.396 1.650 -51.549 1.00 60.53 495 ASN A O 1
ATOM 4020 N N . ARG A 1 496 ? 14.428 1.234 -50.570 1.00 61.03 496 ARG A N 1
ATOM 4021 C CA . ARG A 1 496 ? 13.615 1.582 -51.754 1.00 61.03 496 ARG A CA 1
ATOM 4022 C C . ARG A 1 496 ? 12.274 2.195 -51.354 1.00 61.03 496 ARG A C 1
ATOM 4024 O O . ARG A 1 496 ? 11.531 1.588 -50.591 1.00 61.03 496 ARG A O 1
ATOM 4031 N N . ASP A 1 497 ? 11.926 3.320 -51.973 1.00 53.00 497 ASP A N 1
ATOM 4032 C CA . ASP A 1 497 ? 10.565 3.860 -51.947 1.00 53.00 497 ASP A CA 1
ATOM 4033 C C . ASP A 1 497 ? 9.726 3.167 -53.038 1.00 53.00 497 ASP A C 1
ATOM 4035 O O . ASP A 1 497 ? 9.941 3.386 -54.232 1.00 53.00 497 ASP A O 1
ATOM 4039 N N . GLY A 1 498 ? 8.800 2.284 -52.649 1.00 59.22 498 GLY A N 1
ATOM 4040 C CA . GLY A 1 498 ? 7.877 1.613 -53.575 1.00 59.22 498 GLY A CA 1
ATOM 4041 C C . GLY A 1 498 ? 7.252 0.324 -53.030 1.00 59.22 498 GLY A C 1
ATOM 4042 O O . GLY A 1 498 ? 7.775 -0.286 -52.099 1.00 59.22 498 GLY A O 1
ATOM 4043 N N . LEU A 1 499 ? 6.124 -0.091 -53.624 1.00 54.47 499 LEU A N 1
ATOM 4044 C CA . LEU A 1 499 ? 5.458 -1.364 -53.322 1.00 54.47 499 LEU A CA 1
ATOM 4045 C C . LEU A 1 499 ? 6.364 -2.545 -53.692 1.00 54.47 499 LEU A C 1
ATOM 4047 O O . LEU A 1 499 ? 6.968 -2.581 -54.764 1.00 54.47 499 LEU A O 1
ATOM 4051 N N . MET A 1 500 ? 6.450 -3.506 -52.781 1.00 65.81 500 MET A N 1
ATOM 4052 C CA . MET A 1 500 ? 7.328 -4.662 -52.881 1.00 65.81 500 MET A CA 1
ATOM 4053 C C . MET A 1 500 ? 6.709 -5.750 -53.767 1.00 65.81 500 MET A C 1
ATOM 4055 O O . MET A 1 500 ? 5.546 -6.113 -53.591 1.00 65.81 500 MET A O 1
ATOM 4059 N N . ASN A 1 501 ? 7.488 -6.322 -54.687 1.00 73.81 501 ASN A N 1
ATOM 4060 C CA . ASN A 1 501 ? 7.094 -7.549 -55.372 1.00 73.81 501 ASN A CA 1
ATOM 4061 C C . ASN A 1 501 ? 7.441 -8.751 -54.477 1.00 73.81 501 ASN A C 1
ATOM 4063 O O . ASN A 1 501 ? 8.607 -8.954 -54.145 1.00 73.81 501 ASN A O 1
ATOM 4067 N N . PHE A 1 502 ? 6.439 -9.543 -54.084 1.00 75.50 502 PHE A N 1
ATOM 4068 C CA . PHE A 1 502 ? 6.596 -10.693 -53.178 1.00 75.50 502 PHE A CA 1
ATOM 4069 C C . PHE A 1 502 ? 7.672 -11.690 -53.646 1.00 75.50 502 PHE A C 1
ATOM 4071 O O . PHE A 1 502 ? 8.369 -12.303 -52.835 1.00 75.50 502 PHE A O 1
ATOM 4078 N N . GLU A 1 503 ? 7.844 -11.826 -54.961 1.00 77.62 503 GLU A N 1
ATOM 4079 C CA . GLU A 1 503 ? 8.833 -12.730 -55.554 1.00 77.62 503 GLU A CA 1
ATOM 4080 C C . GLU A 1 503 ? 10.277 -12.241 -55.375 1.00 77.62 503 GLU A C 1
ATOM 4082 O O . GLU A 1 503 ? 11.187 -13.056 -55.246 1.00 77.62 503 GLU A O 1
ATOM 4087 N N . GLU A 1 504 ? 10.495 -10.929 -55.267 1.00 70.81 504 GLU A N 1
ATOM 4088 C CA . GLU A 1 504 ? 11.830 -10.314 -55.196 1.00 70.81 504 GLU A CA 1
ATOM 4089 C C . GLU A 1 504 ? 12.432 -10.318 -53.782 1.00 70.81 504 GLU A C 1
ATOM 4091 O O . GLU A 1 504 ? 13.613 -10.017 -53.612 1.00 70.81 504 GLU A O 1
ATOM 4096 N N . VAL A 1 505 ? 11.649 -10.669 -52.757 1.00 72.88 505 VAL A N 1
ATOM 4097 C CA . VAL A 1 505 ? 12.128 -10.705 -51.370 1.00 72.88 505 VAL A CA 1
ATOM 4098 C C . VAL A 1 505 ? 12.781 -12.044 -51.064 1.00 72.88 505 VAL A C 1
ATOM 4100 O O . VAL A 1 505 ? 12.132 -13.091 -51.150 1.00 72.88 505 VAL A O 1
ATOM 4103 N N . VAL A 1 506 ? 14.051 -12.015 -50.677 1.00 82.94 506 VAL A N 1
ATOM 4104 C CA . VAL A 1 506 ? 14.808 -13.202 -50.258 1.00 82.94 506 VAL A CA 1
ATOM 4105 C C . VAL A 1 506 ? 14.977 -13.220 -48.737 1.00 82.94 506 VAL A C 1
ATOM 4107 O O . VAL A 1 506 ? 15.029 -12.143 -48.136 1.00 82.94 506 VAL A O 1
ATOM 4110 N N . PRO A 1 507 ? 15.057 -14.399 -48.093 1.00 84.88 507 PRO A N 1
ATOM 4111 C CA . PRO A 1 507 ? 15.398 -14.490 -46.673 1.00 84.88 507 PRO A CA 1
ATOM 4112 C C . PRO A 1 507 ? 16.626 -13.638 -46.325 1.00 84.88 507 PRO A C 1
ATOM 4114 O O . PRO A 1 507 ? 17.491 -13.432 -47.176 1.00 84.88 507 PRO A O 1
ATOM 4117 N N . GLU A 1 508 ? 16.675 -13.124 -45.098 1.00 84.50 508 GLU A N 1
ATOM 4118 C CA . GLU A 1 508 ? 17.658 -12.147 -44.595 1.00 84.50 508 GLU A CA 1
ATOM 4119 C C . GLU A 1 508 ? 17.525 -10.717 -45.152 1.00 84.50 508 GLU A C 1
ATOM 4121 O O . GLU A 1 508 ? 18.298 -9.834 -44.778 1.00 84.50 508 GLU A O 1
ATOM 4126 N N . THR A 1 509 ? 16.537 -10.433 -46.009 1.00 86.12 509 THR A N 1
ATOM 4127 C CA . THR A 1 509 ? 16.255 -9.046 -46.416 1.00 86.12 509 THR A CA 1
ATOM 4128 C C . THR A 1 509 ? 15.815 -8.222 -45.206 1.00 86.12 509 THR A C 1
ATOM 4130 O O . THR A 1 509 ? 14.887 -8.618 -44.502 1.00 86.12 509 THR A O 1
ATOM 4133 N N . VAL A 1 510 ? 16.435 -7.055 -45.001 1.00 88.31 510 VAL A N 1
ATOM 4134 C CA . VAL A 1 510 ? 16.030 -6.094 -43.964 1.00 88.31 510 VAL A CA 1
ATOM 4135 C C . VAL A 1 510 ? 14.812 -5.297 -44.435 1.00 88.31 510 VAL A C 1
ATOM 4137 O O . VAL A 1 510 ? 14.839 -4.590 -45.451 1.00 88.31 510 VAL A O 1
ATOM 4140 N N . LEU A 1 511 ? 13.735 -5.422 -43.673 1.00 88.38 511 LEU A N 1
ATOM 4141 C CA . LEU A 1 511 ? 12.430 -4.818 -43.876 1.00 88.38 511 LEU A CA 1
ATOM 4142 C C . LEU A 1 511 ? 12.192 -3.721 -42.840 1.00 88.38 511 LEU A C 1
ATOM 4144 O O . LEU A 1 511 ? 12.614 -3.825 -41.695 1.00 88.38 511 LEU A O 1
ATOM 4148 N N . ARG A 1 512 ? 11.471 -2.686 -43.256 1.00 89.00 512 ARG A N 1
ATOM 4149 C CA . ARG A 1 512 ? 10.865 -1.655 -42.419 1.00 89.00 512 ARG A CA 1
ATOM 4150 C C . ARG A 1 512 ? 9.401 -2.015 -42.225 1.00 89.00 512 ARG A C 1
ATOM 4152 O O . ARG A 1 512 ? 8.621 -1.985 -43.181 1.00 89.00 512 ARG A O 1
ATOM 4159 N N . CYS A 1 513 ? 9.052 -2.355 -41.001 1.00 84.88 513 CYS A N 1
ATOM 4160 C CA . CYS A 1 513 ? 7.738 -2.817 -40.593 1.00 84.88 513 CYS A CA 1
ATOM 4161 C C . CYS A 1 513 ? 7.057 -1.711 -39.795 1.00 84.88 513 CYS A C 1
ATOM 4163 O O . CYS A 1 513 ? 7.706 -1.076 -38.967 1.00 84.88 513 CYS A O 1
ATOM 4165 N N . ARG A 1 514 ? 5.771 -1.461 -40.049 1.00 78.94 514 ARG A N 1
ATOM 4166 C CA . ARG A 1 514 ? 4.981 -0.581 -39.182 1.00 78.94 514 ARG A CA 1
ATOM 4167 C C . ARG A 1 514 ? 4.346 -1.404 -38.074 1.00 78.94 514 ARG A C 1
ATOM 4169 O O . ARG A 1 514 ? 3.673 -2.385 -38.384 1.00 78.94 514 ARG A O 1
ATOM 4176 N N . TRP A 1 515 ? 4.544 -0.994 -36.828 1.00 71.31 515 TRP A N 1
ATOM 4177 C CA . TRP A 1 515 ? 4.034 -1.695 -35.651 1.00 71.31 515 TRP A CA 1
ATOM 4178 C C . TRP A 1 515 ? 3.396 -0.711 -34.661 1.00 71.31 515 TRP A C 1
ATOM 4180 O O . TRP A 1 515 ? 3.771 0.462 -34.624 1.00 71.31 515 TRP A O 1
ATOM 4190 N N . GLY A 1 516 ? 2.413 -1.188 -33.893 1.00 61.56 516 GLY A N 1
ATOM 4191 C CA . GLY A 1 516 ? 1.644 -0.378 -32.942 1.00 61.56 516 GLY A CA 1
ATOM 4192 C C . GLY A 1 516 ? 0.656 0.615 -33.575 1.00 61.56 516 GLY A C 1
ATOM 4193 O O . GLY A 1 516 ? 0.615 0.818 -34.794 1.00 61.56 516 GLY A O 1
ATOM 4194 N N . ASN A 1 517 ? -0.160 1.244 -32.726 1.00 51.31 517 ASN A N 1
ATOM 4195 C CA . ASN A 1 517 ? -1.184 2.219 -33.119 1.00 51.31 517 ASN A CA 1
ATOM 4196 C C . ASN A 1 517 ? -0.595 3.507 -33.723 1.00 51.31 517 ASN A C 1
ATOM 4198 O O . ASN A 1 517 ? -1.237 4.126 -34.573 1.00 51.31 517 ASN A O 1
ATOM 4202 N N . ASP A 1 518 ? 0.636 3.866 -33.352 1.00 62.41 518 ASP A N 1
ATOM 4203 C CA . ASP A 1 518 ? 1.332 5.066 -33.841 1.00 62.41 518 ASP A CA 1
ATOM 4204 C C . ASP A 1 518 ? 2.101 4.836 -35.159 1.00 62.41 518 ASP A C 1
ATOM 4206 O O . ASP A 1 518 ? 2.742 5.749 -35.684 1.00 62.41 518 ASP A O 1
ATOM 4210 N N . ALA A 1 519 ? 2.007 3.627 -35.737 1.00 70.75 519 ALA A N 1
ATOM 4211 C CA . ALA A 1 519 ? 2.666 3.234 -36.986 1.00 70.75 519 ALA A CA 1
ATOM 4212 C C . ALA A 1 519 ? 4.193 3.457 -36.980 1.00 70.75 519 ALA A C 1
ATOM 4214 O O . ALA A 1 519 ? 4.790 3.812 -38.007 1.00 70.75 519 ALA A O 1
ATOM 4215 N N . GLU A 1 520 ? 4.816 3.224 -35.824 1.00 77.06 520 GLU A N 1
ATOM 4216 C CA . GLU A 1 520 ? 6.260 3.294 -35.626 1.00 77.06 520 GLU A CA 1
ATOM 4217 C C . GLU A 1 520 ? 6.996 2.317 -36.548 1.00 77.06 520 GLU A C 1
ATOM 4219 O O . GLU A 1 520 ? 6.478 1.262 -36.916 1.00 77.06 520 GLU A O 1
ATOM 4224 N N . ILE A 1 521 ? 8.215 2.682 -36.951 1.00 84.69 521 ILE A N 1
ATOM 4225 C CA . ILE A 1 521 ? 8.986 1.930 -37.942 1.00 84.69 521 ILE A CA 1
ATOM 4226 C C . ILE A 1 521 ? 10.043 1.079 -37.248 1.00 84.69 521 ILE A C 1
ATOM 4228 O O . ILE A 1 521 ? 10.992 1.611 -36.679 1.00 84.69 521 ILE A O 1
ATOM 4232 N N . TYR A 1 522 ? 9.924 -0.231 -37.417 1.00 86.56 522 TYR A N 1
ATOM 4233 C CA . TYR A 1 522 ? 10.847 -1.230 -36.895 1.00 86.56 522 TYR A CA 1
ATOM 4234 C C . TYR A 1 522 ? 11.632 -1.895 -38.020 1.00 86.56 522 TYR A C 1
ATOM 4236 O O . TYR A 1 522 ? 11.105 -2.108 -39.115 1.00 86.56 522 TYR A O 1
ATOM 4244 N N . TYR A 1 523 ? 12.887 -2.245 -37.745 1.00 89.94 523 TYR A N 1
ATOM 4245 C CA . TYR A 1 523 ? 13.712 -3.020 -38.665 1.00 89.94 523 TYR A CA 1
ATOM 4246 C C . TYR A 1 523 ? 13.618 -4.501 -38.320 1.00 89.94 523 TYR A C 1
ATOM 4248 O O . TYR A 1 523 ? 13.749 -4.899 -37.162 1.00 89.94 523 TYR A O 1
ATOM 4256 N N . ALA A 1 524 ? 13.362 -5.321 -39.332 1.00 90.75 524 ALA A N 1
ATOM 4257 C CA . ALA A 1 524 ? 13.227 -6.756 -39.166 1.00 90.75 524 ALA A CA 1
ATOM 4258 C C . ALA A 1 524 ? 13.834 -7.505 -40.344 1.00 90.75 524 ALA A C 1
ATOM 4260 O O . ALA A 1 524 ? 13.758 -7.063 -41.488 1.00 90.75 524 ALA A O 1
ATOM 4261 N N . LYS A 1 525 ? 14.411 -8.668 -40.082 1.00 92.06 525 LYS A N 1
ATOM 4262 C CA . LYS A 1 525 ? 14.905 -9.582 -41.102 1.00 92.06 525 LYS A CA 1
ATOM 4263 C C . LYS A 1 525 ? 13.789 -10.500 -41.556 1.00 92.06 525 LYS A C 1
ATOM 4265 O O . LYS A 1 525 ? 13.100 -11.108 -40.741 1.00 92.06 525 LYS A O 1
ATOM 4270 N N . LEU A 1 526 ? 13.631 -10.642 -42.867 1.00 91.06 526 LEU A N 1
ATOM 4271 C CA . LEU A 1 526 ? 12.753 -11.662 -43.424 1.00 91.06 526 LEU A CA 1
ATOM 4272 C C . LEU A 1 526 ? 13.286 -13.058 -43.073 1.00 91.06 526 LEU A C 1
ATOM 4274 O O . LEU A 1 526 ? 14.366 -13.427 -43.526 1.00 91.06 526 LEU A O 1
ATOM 4278 N N . ILE A 1 527 ? 12.484 -13.864 -42.382 1.00 92.62 527 ILE A N 1
ATOM 4279 C CA . ILE A 1 527 ? 12.778 -15.281 -42.141 1.00 92.62 527 ILE A CA 1
ATOM 4280 C C . ILE A 1 527 ? 12.273 -16.122 -43.314 1.00 92.62 527 ILE A C 1
ATOM 4282 O O . ILE A 1 527 ? 13.029 -16.859 -43.946 1.00 92.62 527 ILE A O 1
ATOM 4286 N N . LYS A 1 528 ? 10.974 -16.024 -43.623 1.00 91.56 528 LYS A N 1
ATOM 4287 C CA . LYS A 1 528 ? 10.335 -16.801 -44.697 1.00 91.56 528 LYS A CA 1
ATOM 4288 C C . LYS A 1 528 ? 9.101 -16.104 -45.262 1.00 91.56 528 LYS A C 1
ATOM 4290 O O . LYS A 1 528 ? 8.464 -15.291 -44.599 1.00 91.56 528 LYS A O 1
ATOM 4295 N N . LYS A 1 529 ? 8.737 -16.479 -46.487 1.00 91.50 529 LYS A N 1
ATOM 4296 C CA . LYS A 1 529 ? 7.520 -16.044 -47.185 1.00 91.50 529 LYS A CA 1
ATOM 4297 C C . LYS A 1 529 ? 6.425 -17.096 -47.036 1.00 91.50 529 LYS A C 1
ATOM 4299 O O . LYS A 1 529 ? 6.719 -18.285 -47.140 1.00 91.50 529 LYS A O 1
ATOM 4304 N N . VAL A 1 530 ? 5.181 -16.671 -46.827 1.00 89.62 530 VAL A N 1
ATOM 4305 C CA . VAL A 1 530 ? 4.025 -17.571 -46.699 1.00 89.62 530 VAL A CA 1
ATOM 4306 C C . VAL A 1 530 ? 2.831 -17.035 -47.493 1.00 89.62 530 VAL A C 1
ATOM 4308 O O . VAL A 1 530 ? 2.574 -15.833 -47.524 1.00 89.62 530 VAL A O 1
ATOM 4311 N N . CYS A 1 531 ? 2.091 -17.938 -48.135 1.00 90.31 531 CYS A N 1
ATOM 4312 C CA . CYS A 1 531 ? 0.775 -17.668 -48.707 1.00 90.31 531 CYS A CA 1
ATOM 4313 C C . CYS A 1 531 ? -0.193 -18.716 -48.153 1.00 90.31 531 CYS A C 1
ATOM 4315 O O . CYS A 1 531 ? -0.100 -19.887 -48.509 1.00 90.31 531 CYS A O 1
ATOM 4317 N N . SER A 1 532 ? -1.044 -18.311 -47.212 1.00 87.69 532 SER A N 1
ATOM 4318 C CA . SER A 1 532 ? -1.956 -19.207 -46.490 1.00 87.69 532 SER A CA 1
ATOM 4319 C C . SER A 1 532 ? -3.207 -18.444 -46.056 1.00 87.69 532 SER A C 1
ATOM 4321 O O . SER A 1 532 ? -3.347 -17.251 -46.326 1.00 87.69 532 SER A O 1
ATOM 4323 N N . ASN A 1 533 ? -4.136 -19.118 -45.393 1.00 85.25 533 ASN A N 1
ATOM 4324 C CA . ASN A 1 533 ? -5.253 -18.453 -44.738 1.00 85.25 533 ASN A CA 1
ATOM 4325 C C . ASN A 1 533 ? -4.774 -17.885 -43.402 1.00 85.25 533 ASN A C 1
ATOM 4327 O O . ASN A 1 533 ? -4.076 -18.573 -42.663 1.00 85.25 533 ASN A O 1
ATOM 4331 N N . PHE A 1 534 ? -5.135 -16.641 -43.104 1.00 89.62 534 PHE A N 1
ATOM 4332 C CA . PHE A 1 534 ? -4.697 -15.948 -41.898 1.00 89.62 534 PHE A CA 1
ATOM 4333 C C . PHE A 1 534 ? -5.883 -15.393 -41.125 1.00 89.62 534 PHE A C 1
ATOM 4335 O O . PHE A 1 534 ? -6.907 -15.016 -41.700 1.00 89.62 534 PHE A O 1
ATOM 4342 N N . VAL A 1 535 ? -5.700 -15.284 -39.815 1.00 90.25 535 VAL A N 1
ATOM 4343 C CA . VAL A 1 535 ? -6.634 -14.606 -38.923 1.00 90.25 535 VAL A CA 1
ATOM 4344 C C . VAL A 1 535 ? -5.910 -13.471 -38.218 1.00 90.25 535 VAL A C 1
ATOM 4346 O O . VAL A 1 535 ? -4.758 -13.614 -37.807 1.00 90.25 535 VAL A O 1
ATOM 4349 N N . ARG A 1 536 ? -6.563 -12.316 -38.120 1.00 90.88 536 ARG A N 1
ATOM 4350 C CA . ARG A 1 536 ? -6.078 -11.203 -37.311 1.00 90.88 536 ARG A CA 1
ATOM 4351 C C . ARG A 1 536 ? -6.669 -11.355 -35.924 1.00 90.88 536 ARG A C 1
ATOM 4353 O O . ARG A 1 536 ? -7.889 -11.474 -35.784 1.00 90.88 536 ARG A O 1
ATOM 4360 N N . VAL A 1 537 ? -5.812 -11.349 -34.915 1.00 90.44 537 VAL A N 1
ATOM 4361 C CA . VAL A 1 537 ? -6.223 -11.476 -33.518 1.00 90.44 537 VAL A CA 1
ATOM 4362 C C . VAL A 1 537 ? -5.930 -10.203 -32.749 1.00 90.44 537 VAL A C 1
ATOM 4364 O O . VAL A 1 537 ? -4.897 -9.584 -32.966 1.00 90.44 537 VAL A O 1
ATOM 4367 N N . GLU A 1 538 ? -6.838 -9.846 -31.848 1.00 90.94 538 GLU A N 1
ATOM 4368 C CA . GLU A 1 538 ? -6.649 -8.831 -30.813 1.00 90.94 538 GLU A CA 1
ATOM 4369 C C . GLU A 1 538 ? -6.430 -9.534 -29.472 1.00 90.94 538 GLU A C 1
ATOM 4371 O O . GLU A 1 538 ? -7.041 -10.570 -29.199 1.00 90.94 538 GLU A O 1
ATOM 4376 N N . PHE A 1 539 ? -5.600 -8.962 -28.603 1.00 88.38 539 PHE A N 1
ATOM 4377 C CA . PHE A 1 539 ? -5.417 -9.435 -27.232 1.00 88.38 539 PHE A CA 1
ATOM 4378 C C . PHE A 1 539 ? -6.134 -8.485 -26.261 1.00 88.38 539 PHE A C 1
ATOM 4380 O O . PHE A 1 539 ? -5.548 -7.481 -25.854 1.00 88.38 539 PHE A O 1
ATOM 4387 N N . PRO A 1 540 ? -7.370 -8.788 -25.804 1.00 83.56 540 PRO A N 1
ATOM 4388 C CA . PRO A 1 540 ? -8.186 -7.832 -25.043 1.00 83.56 540 PRO A CA 1
ATOM 4389 C C . PRO A 1 540 ? -7.531 -7.316 -23.757 1.00 83.56 540 PRO A C 1
ATOM 4391 O O . PRO A 1 540 ? -7.869 -6.242 -23.274 1.00 83.56 540 PRO A O 1
ATOM 4394 N N . LYS A 1 541 ? -6.607 -8.096 -23.183 1.00 83.69 541 LYS A N 1
ATOM 4395 C CA . LYS A 1 541 ? -5.877 -7.751 -21.955 1.00 83.69 541 LYS A CA 1
ATOM 4396 C C . LYS A 1 541 ? -4.542 -7.047 -22.197 1.00 83.69 541 LYS A C 1
ATOM 4398 O O . LYS A 1 541 ? -4.015 -6.476 -21.252 1.00 83.69 541 LYS A O 1
ATOM 4403 N N . LEU A 1 542 ? -3.985 -7.143 -23.404 1.00 74.81 542 LEU A N 1
ATOM 4404 C CA . LEU A 1 542 ? -2.686 -6.553 -23.741 1.00 74.81 542 LEU A CA 1
ATOM 4405 C C . LEU A 1 542 ? -2.817 -5.305 -24.628 1.00 74.81 542 LEU A C 1
ATOM 4407 O O . LEU A 1 542 ? -1.840 -4.594 -24.818 1.00 74.81 542 LEU A O 1
ATOM 4411 N N . GLY A 1 543 ? -4.021 -5.027 -25.137 1.00 75.06 543 GLY A N 1
ATOM 4412 C CA . GLY A 1 543 ? -4.298 -3.885 -26.002 1.00 75.06 543 GLY A CA 1
ATOM 4413 C C . GLY A 1 543 ? -4.191 -4.219 -27.491 1.00 75.06 543 GLY A C 1
ATOM 4414 O O . GLY A 1 543 ? -3.750 -5.300 -27.882 1.00 75.06 543 GLY A O 1
ATOM 4415 N N . ARG A 1 544 ? -4.633 -3.267 -28.321 1.00 75.56 544 ARG A N 1
ATOM 4416 C CA . ARG A 1 544 ? -4.675 -3.392 -29.791 1.00 75.56 544 ARG A CA 1
ATOM 4417 C C . ARG A 1 544 ? -3.318 -3.232 -30.467 1.00 75.56 544 ARG A C 1
ATOM 4419 O O . ARG A 1 544 ? -3.163 -3.620 -31.617 1.00 75.56 544 ARG A O 1
ATOM 4426 N N . ASP A 1 545 ? -2.329 -2.697 -29.756 1.00 72.19 545 ASP A N 1
ATOM 4427 C CA . ASP A 1 545 ? -0.962 -2.542 -30.268 1.00 72.19 545 ASP A CA 1
ATOM 4428 C C . ASP A 1 545 ? -0.291 -3.882 -30.593 1.00 72.19 545 ASP A C 1
ATOM 4430 O O . ASP A 1 545 ? 0.658 -3.932 -31.369 1.00 72.19 545 ASP A O 1
ATOM 4434 N N . LEU A 1 546 ? -0.806 -4.976 -30.025 1.00 77.19 546 LEU A N 1
ATOM 4435 C CA . LEU A 1 546 ? -0.327 -6.338 -30.252 1.00 77.19 546 LEU A CA 1
ATOM 4436 C C . LEU A 1 546 ? -1.179 -7.120 -31.253 1.00 77.19 546 LEU A C 1
ATOM 4438 O O . LEU A 1 546 ? -0.974 -8.329 -31.407 1.00 77.19 546 LEU A O 1
ATOM 4442 N N . ASP A 1 547 ? -2.114 -6.444 -31.923 1.00 85.38 547 ASP A N 1
ATOM 4443 C CA . ASP A 1 547 ? -2.872 -7.020 -33.021 1.00 85.38 547 ASP A CA 1
ATOM 4444 C C . ASP A 1 547 ? -1.921 -7.549 -34.089 1.00 85.38 547 ASP A C 1
ATOM 4446 O O . ASP A 1 547 ? -1.116 -6.806 -34.650 1.00 85.38 547 ASP A O 1
ATOM 4450 N N . ARG A 1 548 ? -2.050 -8.829 -34.427 1.00 88.81 548 ARG A N 1
ATOM 4451 C CA . ARG A 1 548 ? -1.179 -9.452 -35.425 1.00 88.81 548 ARG A CA 1
ATOM 4452 C C . ARG A 1 548 ? -1.909 -10.482 -36.258 1.00 88.81 548 ARG A C 1
ATOM 4454 O O . ARG A 1 548 ? -2.977 -10.973 -35.884 1.00 88.81 548 ARG A O 1
ATOM 4461 N N . TRP A 1 549 ? -1.318 -10.795 -37.404 1.00 90.62 549 TRP A N 1
ATOM 4462 C CA . TRP A 1 549 ? -1.755 -11.911 -38.227 1.00 90.62 549 TRP A CA 1
ATOM 4463 C C . TRP A 1 549 ? -1.098 -13.185 -37.714 1.00 90.62 549 TRP A C 1
ATOM 4465 O O . TRP A 1 549 ? 0.116 -13.239 -37.541 1.00 90.62 549 TRP A O 1
ATOM 4475 N N . VAL A 1 550 ? -1.911 -14.205 -37.473 1.00 90.75 550 VAL A N 1
ATOM 4476 C CA . VAL A 1 550 ? -1.460 -15.532 -37.043 1.00 90.75 550 VAL A CA 1
ATOM 4477 C C . VAL A 1 550 ? -2.032 -16.585 -37.975 1.00 90.75 550 VAL A C 1
ATOM 4479 O O . VAL A 1 550 ? -3.072 -16.374 -38.620 1.00 90.75 550 VAL A O 1
ATOM 4482 N N . LEU A 1 551 ? -1.344 -17.718 -38.073 1.00 90.06 551 LEU A N 1
ATOM 4483 C CA . LEU A 1 551 ? -1.885 -18.855 -38.805 1.00 90.06 551 LEU A CA 1
ATOM 4484 C C . LEU A 1 551 ? -2.988 -19.516 -37.963 1.00 90.06 551 LEU A C 1
ATOM 4486 O O . LEU A 1 551 ? -2.859 -19.591 -36.741 1.00 90.06 551 LEU A O 1
ATOM 4490 N N . PRO A 1 552 ? -4.067 -20.036 -38.580 1.00 84.69 552 PRO A N 1
ATOM 4491 C CA . PRO A 1 552 ? -5.122 -20.733 -37.850 1.00 84.69 552 PRO A CA 1
ATOM 4492 C C . PRO A 1 552 ? -4.585 -21.854 -36.950 1.00 84.69 552 PRO A C 1
ATOM 4494 O O . PRO A 1 552 ? -5.065 -22.021 -35.836 1.00 84.69 552 PRO A O 1
ATOM 4497 N N . GLU A 1 553 ? -3.554 -22.573 -37.401 1.00 85.06 553 GLU A N 1
ATOM 4498 C CA . GLU A 1 553 ? -2.886 -23.654 -36.660 1.00 85.06 553 GLU A CA 1
ATOM 4499 C C . GLU A 1 553 ? -2.170 -23.210 -35.370 1.00 85.06 553 GLU A C 1
ATOM 4501 O O . GLU A 1 553 ? -1.883 -24.051 -34.521 1.00 85.06 553 GLU A O 1
ATOM 4506 N N . GLU A 1 554 ? -1.928 -21.908 -35.184 1.00 86.31 554 GLU A N 1
ATOM 4507 C CA . GLU A 1 554 ? -1.342 -21.330 -33.965 1.00 86.31 554 GLU A CA 1
ATOM 4508 C C . GLU A 1 554 ? -2.407 -20.950 -32.915 1.00 86.31 554 GLU A C 1
ATOM 4510 O O . GLU A 1 554 ? -2.072 -20.506 -31.812 1.00 86.31 554 GLU A O 1
ATOM 4515 N N . LEU A 1 555 ? -3.699 -21.103 -33.237 1.00 86.62 555 LEU A N 1
ATOM 4516 C CA . LEU A 1 555 ? -4.808 -20.850 -32.319 1.00 86.62 555 LEU A CA 1
ATOM 4517 C C . LEU A 1 555 ? -5.290 -22.122 -31.623 1.00 86.62 555 LEU A C 1
ATOM 4519 O O . LEU A 1 555 ? -5.523 -23.164 -32.233 1.00 86.62 555 LEU A O 1
ATOM 4523 N N . HIS A 1 556 ? -5.544 -22.000 -30.321 1.00 86.00 556 HIS A N 1
ATOM 4524 C CA . HIS A 1 556 ? -5.949 -23.108 -29.462 1.00 86.00 556 HIS A CA 1
ATOM 4525 C C . HIS A 1 556 ? -7.242 -22.777 -28.707 1.00 86.00 556 HIS A C 1
ATOM 4527 O O . HIS A 1 556 ? -7.428 -21.670 -28.218 1.00 86.00 556 HIS A O 1
ATOM 4533 N N . THR A 1 557 ? -8.167 -23.726 -28.570 1.00 81.56 557 THR A N 1
ATOM 4534 C CA . THR A 1 557 ? -9.470 -23.485 -27.911 1.00 81.56 557 THR A CA 1
ATOM 4535 C C . THR A 1 557 ? -9.373 -23.387 -26.383 1.00 81.56 557 THR A C 1
ATOM 4537 O O . THR A 1 557 ? -10.177 -22.699 -25.757 1.00 81.56 557 THR A O 1
ATOM 4540 N N . ARG A 1 558 ? -8.373 -24.036 -25.775 1.00 76.00 558 ARG A N 1
ATOM 4541 C CA . ARG A 1 558 ? -7.957 -23.896 -24.369 1.00 76.00 558 ARG A CA 1
ATOM 4542 C C . ARG A 1 558 ? -6.578 -24.550 -24.213 1.00 76.00 558 ARG A C 1
ATOM 4544 O O . ARG A 1 558 ? -6.389 -25.610 -24.813 1.00 76.00 558 ARG A O 1
ATOM 4551 N N . PRO A 1 559 ? -5.630 -23.992 -23.436 1.00 63.69 559 PRO A N 1
ATOM 4552 C CA . PRO A 1 559 ? -4.394 -24.702 -23.135 1.00 63.69 559 PRO A CA 1
ATOM 4553 C C . PRO A 1 559 ? -4.774 -26.011 -22.437 1.00 63.69 559 PRO A C 1
ATOM 4555 O O . PRO A 1 559 ? -5.487 -25.986 -21.432 1.00 63.69 559 PRO A O 1
ATOM 4558 N N . GLN A 1 560 ? -4.379 -27.158 -22.993 1.00 57.66 560 GLN A N 1
ATOM 4559 C CA . GLN A 1 560 ? -4.376 -28.387 -22.206 1.00 57.66 560 GLN A CA 1
ATOM 4560 C C . GLN A 1 560 ? -3.234 -28.228 -21.211 1.00 57.66 560 GLN A C 1
ATOM 4562 O O . GLN A 1 560 ? -2.090 -28.051 -21.628 1.00 57.66 560 GLN A O 1
ATOM 4567 N N . ASP A 1 561 ? -3.550 -28.208 -19.918 1.00 46.81 561 ASP A N 1
ATOM 4568 C CA . ASP A 1 561 ? -2.540 -28.100 -18.872 1.00 46.81 561 ASP A CA 1
ATOM 4569 C C . ASP A 1 561 ? -1.484 -29.204 -19.072 1.00 46.81 561 ASP A C 1
ATOM 4571 O O . ASP A 1 561 ? -1.768 -30.391 -18.913 1.00 46.81 561 ASP A O 1
ATOM 4575 N N . GLY A 1 562 ? -0.269 -28.795 -19.454 1.00 52.09 562 GLY A N 1
ATOM 4576 C CA . GLY A 1 562 ? 0.913 -29.652 -19.555 1.00 52.09 562 GLY A CA 1
ATOM 4577 C C . GLY A 1 562 ? 1.266 -30.164 -20.956 1.00 52.09 562 GLY A C 1
ATOM 4578 O O . GLY A 1 562 ? 1.046 -31.338 -21.251 1.00 52.09 562 GLY A O 1
ATOM 4579 N N . LYS A 1 563 ? 1.923 -29.324 -21.767 1.00 33.47 563 LYS A N 1
ATOM 4580 C CA . LYS A 1 563 ? 3.039 -29.702 -22.657 1.00 33.47 563 LYS A CA 1
ATOM 4581 C C . LYS A 1 563 ? 3.841 -28.483 -23.096 1.00 33.47 563 LYS A C 1
ATOM 4583 O O . LYS A 1 563 ? 3.212 -27.451 -23.419 1.00 33.47 563 LYS A O 1
#

pLDDT: mean 76.81, std 22.26, range [23.16, 98.19]

Foldseek 3Di:
DVLQVQQKDFADPPPDDDDDDDDDDDDDDDDDDDDDDPPPDPPVPPPDLLVLPPRIDGRVVSVCVQQQQPWFFKAALDDPPPCGGPDIDGPVCCCVPFVVVLHQRIKRPFGLQCVDLRSLLSRADPDDDDPVDDDFLQLLFDPDVSNVSPRSFKGKIWHGAFRKDAWDADFLLWKKKKAWQAAKKKKKKWDLVCCVQCVVSPADPVDGDCVVRVSVVVIDMDMDMHHRPDMDIGGHSITMMMGGNGGIMMMMGIGDDLVRVVSNLVSVVVVRPVVGPSVSSLLRSLVVLLVLLVVLLVCLLVDPDDDPVSVVVNVVSLVRLVSSLVSLVVVLVVLVPVPPCVVCVVVPPQPPDPVVSVVVSVVSVVSSVSSVVSSVSSVCSPPPDPDPCPPPPVVVVVVVPDDDDDDDDDDDDDDDDDDDDDDDDDDDDDDPPDPDPPPLPPPQQHWWWFQQPNDTAIKGFHDKDFQFKWFFWAFPPDPCSPTATDGQVQKDQPPDDDRDDLVPDDFQGWIFGQFFPVRDTTTITTHDIDTGIWTWIDGPVVGRRPTGIDDSRRTHRDPPPDD